Protein 4Z9D (pdb70)

Solvent-accessible surface area: 33529 Å² total; per-residue (Å²): 14,21,6,10,38,33,0,27,50,13,9,65,81,55,16,132,60,1,25,161,69,4,1,70,14,94,12,95,31,23,19,0,14,51,11,58,134,27,72,0,32,51,109,35,68,138,52,0,4,6,7,44,8,5,61,20,74,135,42,0,53,82,55,0,70,117,92,25,73,58,120,71,63,158,54,153,4,17,18,0,49,0,0,0,8,2,9,0,0,36,8,92,37,0,5,76,72,3,60,150,128,58,28,117,17,57,56,142,32,97,110,133,27,184,132,86,29,49,11,3,0,7,9,16,0,7,8,52,1,0,1,27,1,20,44,8,67,62,53,170,154,110,50,84,8,43,70,21,85,56,60,86,5,101,178,20,35,39,15,30,6,11,19,9,29,19,62,2,10,73,25,67,42,120,144,62,18,40,81,1,27,54,14,15,62,114,55,18,162,56,0,26,98,82,3,4,73,16,85,14,91,34,22,12,0,34,72,10,58,143,28,69,0,33,65,108,38,69,147,51,0,4,5,6,45,10,7,60,22,73,134,14,0,55,17,34,0,13,81,100,25,65,53,121,73,69,162,55,149,3,11,21,0,92,0,0,0,10,2,14,0,0,39,7,91,41,0,4,67,73,3,55,144,135,61,24,109,16,49,36,34,20,96,29,56,25,132,106,83,34,34,12,3,0,8,6,17,0,4,2,47,1,0,31,46,1,24,45,7,60,64,35,153,135,25,6,1,8,3,36,21,87,54,58,107,8,105,138,43,39,95,23,56,7,73,20,9,87,26,63,3,9,74,27,66,36,75,189,53,137,59,17,42,73,0,28,49,13,10,67,76,49,18,142,67,0,18,132,81,4,0,77,14,95,13,90,33,22,17,1,24,69,11,59,148,27,74,0,32,52,109,34,70,138,51,0,3,6,7,46,7,4,63,20,75,134,45,0,51,81,56,0,72,116,92,25,75,55,120,83,64,168,50,130,3,25,19,0,86,0,0,0,12,1,8,0,0,37,7,90,41,0,4,63,76,3,58,147,130,58,27,116,20,52,57,143,22,95,114,132,26,180,123,88,31,49,12,3,0,11,7,15,0,14,6,50,2,0,27,45,1,21,39,4,60,58,55,170,159,110,50,84,9,43,69,21,102,54,69,104,6,108,121,45,35,96,14,51,6,70,20,9,87,26,63,4,10,75,26,67,35,71,186,58,137,56,18,42,75,0,27,47,13,10,63,74,62,16,126,75,1,12,146,68,3,0,56,20,86,13,93,34,24,12,1,18,63,12,58,122,28,74,0,32,64,109,36,70,144,51,0,3,6,6,45,7,5,61,21,74,134,46,1,52,82,55,0,72,118,90,25,70,53,120,74,63,165,53,120,2,18,20,0,89,0,0,0,9,1,8,0,0,36,6,88,40,0,4,57,25,4,53,147,82,59,20,116,19,56,57,138,33,93,113,130,25,180,110,85,27,48,12,2,0,8,8,16,0,7,6,54,1,0,28,45,1,21,39,4,58,66,56,169,159,111,52,82,10,44,68,20,100,54,61,104,5,106,128,45,33,96,16,52,7,73,19,10,88,26,37,0,2,14,3,68,7,70,125

Structure (mmCIF, N/CA/C/O backbone):
data_4Z9D
#
_entry.id   4Z9D
#
_cell.length_a   44.520
_cell.length_b   55.660
_cell.length_c   73.060
_cell.angle_alpha   90.06
_cell.angle_beta   104.07
_cell.angle_gamma   96.17
#
_symmetry.space_group_name_H-M   'P 1'
#
loop_
_entity.id
_entity.type
_entity.pdbx_description
1 polymer 'Pertussis toxin-like subunit ArtA'
2 non-polymer 'SODIUM ION'
3 non-polymer NICOTINAMIDE-ADENINE-DINUCLEOTIDE
4 water water
#
loop_
_atom_site.group_PDB
_atom_site.id
_atom_site.type_symbol
_atom_site.label_atom_id
_atom_site.label_alt_id
_atom_site.label_comp_id
_atom_site.label_asym_id
_atom_site.label_entity_id
_atom_site.label_seq_id
_atom_site.pdbx_PDB_ins_code
_atom_site.Cartn_x
_atom_site.Cartn_y
_atom_site.Cartn_z
_atom_site.occupancy
_atom_site.B_iso_or_equiv
_atom_site.auth_seq_id
_atom_site.auth_comp_id
_atom_site.auth_asym_id
_atom_site.auth_atom_id
_atom_site.pdbx_PDB_model_num
ATOM 1 N N . GLY A 1 1 ? 12.582 -8.129 -8.690 1.00 23.81 1 GLY A N 1
ATOM 2 C CA . GLY A 1 1 ? 11.570 -7.254 -8.126 1.00 26.40 1 GLY A CA 1
ATOM 3 C C . GLY A 1 1 ? 10.255 -7.981 -7.956 1.00 23.09 1 GLY A C 1
ATOM 4 O O . GLY A 1 1 ? 10.147 -9.157 -8.315 1.00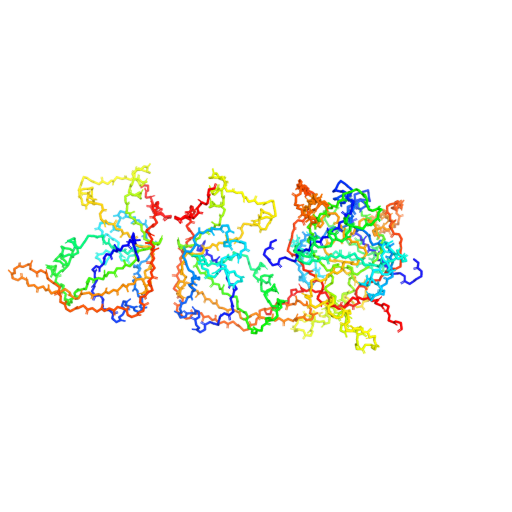 24.17 1 GLY A O 1
ATOM 5 N N . PRO A 1 2 ? 9.244 -7.275 -7.433 1.00 24.99 2 PRO A N 1
ATOM 6 C CA . PRO A 1 2 ? 7.889 -7.781 -7.185 1.00 27.07 2 PRO A CA 1
ATOM 7 C C . PRO A 1 2 ? 7.313 -8.579 -8.345 1.00 25.34 2 PRO A C 1
ATOM 8 O O . PRO A 1 2 ? 7.377 -8.128 -9.494 1.00 22.70 2 PRO A O 1
ATOM 12 N N . GLY A 1 3 ? 6.823 -9.781 -8.057 1.00 22.96 3 GLY A N 1
ATOM 13 C CA . GLY A 1 3 ? 6.144 -10.564 -9.072 1.00 22.70 3 GLY A CA 1
ATOM 14 C C . GLY A 1 3 ? 7.015 -11.570 -9.800 1.00 17.69 3 GLY A C 1
ATOM 15 O O . GLY A 1 3 ? 6.513 -12.565 -10.315 1.00 21.81 3 GLY A O 1
ATOM 16 N N . THR A 1 4 ? 8.318 -11.316 -9.834 1.00 17.03 4 THR A N 1
ATOM 17 C CA . THR A 1 4 ? 9.239 -12.119 -10.639 1.00 17.59 4 THR A CA 1
ATOM 18 C C . THR A 1 4 ? 9.142 -13.619 -10.354 1.00 17.92 4 THR A C 1
ATOM 19 O O . THR A 1 4 ? 9.054 -14.053 -9.194 1.00 14.29 4 THR A O 1
ATOM 23 N N . ASP A 1 5 ? 9.145 -14.405 -11.425 1.00 12.27 5 ASP A N 1
ATOM 24 C CA . ASP A 1 5 ? 9.190 -15.853 -11.320 1.00 13.05 5 ASP A CA 1
ATOM 25 C C . ASP A 1 5 ? 10.611 -16.305 -11.005 1.00 13.67 5 ASP A C 1
ATOM 26 O O . ASP A 1 5 ? 11.549 -15.983 -11.735 1.00 10.33 5 ASP A O 1
ATOM 31 N N . PHE A 1 6 ? 10.775 -17.030 -9.907 1.00 10.99 6 PHE A N 1
ATOM 32 C CA . PHE A 1 6 ? 12.061 -17.664 -9.609 1.00 11.19 6 PHE A CA 1
ATOM 33 C C . PHE A 1 6 ? 11.867 -19.161 -9.536 1.00 8.33 6 PHE A C 1
ATOM 34 O O . PHE A 1 6 ? 10.799 -19.622 -9.139 1.00 10.09 6 PHE A O 1
ATOM 42 N N . VAL A 1 7 ? 12.873 -19.915 -9.965 1.00 6.07 7 VAL A N 1
ATOM 43 C CA . VAL A 1 7 ? 12.830 -21.369 -9.860 1.00 7.50 7 VAL A CA 1
ATOM 44 C C . VAL A 1 7 ? 14.113 -21.925 -9.249 1.00 6.85 7 VAL A C 1
ATOM 45 O O . VAL A 1 7 ? 15.118 -21.213 -9.122 1.00 8.86 7 VAL A O 1
ATOM 49 N N . TYR A 1 8 ? 14.061 -23.189 -8.847 1.00 5.67 8 TYR A N 1
ATOM 50 C CA . TYR A 1 8 ? 15.234 -23.876 -8.323 1.00 9.53 8 TYR A CA 1
ATOM 51 C C . TYR A 1 8 ? 15.695 -25.025 -9.209 1.00 7.96 8 TYR A C 1
ATOM 52 O O . TYR A 1 8 ? 14.881 -25.694 -9.851 1.00 8.59 8 TYR A O 1
ATOM 61 N N . ARG A 1 9 ? 16.993 -25.300 -9.180 1.00 7.09 9 ARG A N 1
ATOM 62 C CA . ARG A 1 9 ? 17.513 -26.512 -9.814 1.00 10.05 9 ARG A CA 1
ATOM 63 C C . ARG A 1 9 ? 18.562 -27.158 -8.926 1.00 7.07 9 ARG A C 1
ATOM 64 O O . ARG A 1 9 ? 19.454 -26.482 -8.431 1.00 7.67 9 ARG A O 1
ATOM 72 N N . VAL A 1 10 ? 18.426 -28.462 -8.706 1.00 9.18 10 VAL A N 1
ATOM 73 C CA . VAL A 1 10 ? 19.450 -29.238 -8.026 1.00 10.41 10 VAL A CA 1
ATOM 74 C C . VAL A 1 10 ? 20.408 -29.816 -9.072 1.00 8.97 10 VAL A C 1
ATOM 75 O O . VAL A 1 10 ? 19.972 -30.446 -10.030 1.00 8.91 10 VAL A O 1
ATOM 79 N N . ASP A 1 11 ? 21.711 -29.592 -8.892 1.00 10.03 11 ASP A N 1
ATOM 80 C CA . ASP A 1 11 ? 22.720 -30.049 -9.857 1.00 11.69 11 ASP A CA 1
ATOM 81 C C . ASP A 1 11 ? 24.032 -30.385 -9.139 1.00 12.89 11 ASP A C 1
ATOM 82 O O . ASP A 1 11 ? 24.348 -29.791 -8.113 1.00 13.53 11 ASP A O 1
ATOM 87 N N . SER A 1 12 ? 24.826 -31.288 -9.702 1.00 12.43 12 SER A N 1
ATOM 88 C CA . SER A 1 12 ? 26.061 -31.689 -9.033 1.00 11.55 12 SER A CA 1
ATOM 89 C C . SER A 1 12 ? 27.236 -30.766 -9.348 1.00 16.33 12 SER A C 1
ATOM 90 O O . SER A 1 12 ? 28.261 -30.801 -8.666 1.00 17.45 12 SER A O 1
ATOM 93 N N . ARG A 1 13 ? 27.104 -29.965 -10.402 1.00 13.07 13 ARG A N 1
ATOM 94 C CA . ARG A 1 13 ? 28.170 -29.056 -10.805 1.00 13.55 13 ARG A CA 1
ATOM 95 C C . ARG A 1 13 ? 28.212 -27.822 -9.915 1.00 12.39 13 ARG A C 1
ATOM 96 O O . ARG A 1 13 ? 27.166 -27.327 -9.491 1.00 14.15 13 ARG A O 1
ATOM 104 N N . PRO A 1 14 ? 29.428 -27.332 -9.612 1.00 13.87 14 PRO A N 1
ATOM 105 C CA . PRO A 1 14 ? 29.657 -26.237 -8.657 1.00 15.57 14 PRO A CA 1
ATOM 106 C C . PRO A 1 14 ? 29.477 -24.841 -9.252 1.00 14.46 14 PRO A C 1
ATOM 107 O O . PRO A 1 14 ? 29.507 -24.689 -10.467 1.00 14.77 14 PRO A O 1
ATOM 111 N N . PRO A 1 15 ? 29.268 -23.828 -8.393 1.00 12.01 15 PRO A N 1
ATOM 112 C CA . PRO A 1 15 ? 28.943 -22.463 -8.823 1.00 13.47 15 PRO A CA 1
ATOM 113 C C . PRO A 1 15 ? 30.003 -21.883 -9.745 1.00 17.89 15 PRO A C 1
ATOM 114 O O . PRO A 1 15 ? 29.682 -21.117 -10.651 1.00 19.07 15 PRO A O 1
ATOM 118 N N . GLU A 1 16 ? 31.260 -22.239 -9.522 1.00 17.15 16 GLU A N 1
ATOM 119 C CA . GLU A 1 16 ? 32.321 -21.677 -10.334 1.00 21.57 16 GLU A CA 1
ATOM 120 C C . GLU A 1 16 ? 32.126 -21.984 -11.812 1.00 22.14 16 GLU A C 1
ATOM 121 O O . GLU A 1 16 ? 32.303 -21.113 -12.667 1.00 18.68 16 GLU A O 1
ATOM 127 N N . GLU A 1 17 ? 31.693 -23.203 -12.101 1.00 19.08 17 GLU A N 1
ATOM 128 C CA . GLU A 1 17 ? 31.354 -23.587 -13.462 1.00 18.54 17 GLU A CA 1
ATOM 129 C C . GLU A 1 17 ? 30.011 -22.995 -13.894 1.00 16.11 17 GLU A C 1
ATOM 130 O O . GLU A 1 17 ? 29.884 -22.391 -14.965 1.00 15.33 17 GLU A O 1
ATOM 136 N N . ILE A 1 18 ? 29.007 -23.200 -13.047 1.00 16.52 18 ILE A N 1
ATOM 137 C CA . ILE A 1 18 ? 27.633 -22.853 -13.370 1.00 13.40 18 ILE A CA 1
ATOM 138 C C . ILE A 1 18 ? 27.383 -21.341 -13.422 1.00 11.87 18 ILE A C 1
ATOM 139 O O . ILE A 1 18 ? 26.670 -20.876 -14.303 1.00 12.34 18 ILE A O 1
ATOM 144 N N . PHE A 1 19 ? 27.980 -20.566 -12.522 1.00 10.38 19 PHE A N 1
ATOM 145 C CA . PHE A 1 19 ? 27.779 -19.114 -12.560 1.00 13.39 19 PHE A CA 1
ATOM 146 C C . PHE A 1 19 ? 28.338 -18.534 -13.852 1.00 15.85 19 PHE A C 1
ATOM 147 O O . PHE A 1 19 ? 27.817 -17.551 -14.397 1.00 16.34 19 PHE A O 1
ATOM 155 N N . ARG A 1 20 ? 29.379 -19.189 -14.356 1.00 15.80 20 ARG A N 1
ATOM 156 C CA . ARG A 1 20 ? 30.091 -18.714 -15.530 1.00 19.39 20 ARG A CA 1
ATOM 157 C C . ARG A 1 20 ? 29.343 -19.172 -16.774 1.00 16.03 20 ARG A C 1
ATOM 158 O O . ARG A 1 20 ? 29.036 -18.372 -17.657 1.00 17.46 20 ARG A O 1
ATOM 166 N N . ASP A 1 21 ? 29.044 -20.467 -16.819 1.00 13.73 21 ASP A N 1
ATOM 167 C CA . ASP A 1 21 ? 28.524 -21.116 -18.025 1.00 11.71 21 ASP A CA 1
ATOM 168 C C . ASP A 1 21 ? 27.011 -21.255 -18.102 1.00 16.00 21 ASP A C 1
ATOM 169 O O . ASP A 1 21 ? 26.460 -21.456 -19.185 1.00 11.87 21 ASP A O 1
ATOM 174 N N . GLY A 1 22 ? 26.336 -21.146 -16.962 1.00 11.28 22 GLY A N 1
ATOM 175 C CA . GLY A 1 22 ? 24.914 -21.428 -16.925 1.00 10.82 22 GLY A CA 1
ATOM 176 C C . GLY A 1 22 ? 24.662 -22.913 -17.101 1.00 11.92 22 GLY A C 1
ATOM 177 O O . GLY A 1 22 ? 25.576 -23.728 -16.938 1.00 11.96 22 GLY A O 1
ATOM 178 N N . PHE A 1 23 ? 23.417 -23.270 -17.399 1.00 9.10 23 PHE A N 1
ATOM 179 C CA . PHE A 1 23 ? 23.053 -24.653 -17.678 1.00 9.23 23 PHE A CA 1
ATOM 180 C C . PHE A 1 23 ? 22.799 -24.856 -19.158 1.00 9.29 23 PHE A C 1
ATOM 181 O O . PHE A 1 23 ? 22.294 -23.954 -19.821 1.00 10.34 23 PHE A O 1
ATOM 189 N N . ARG A 1 24 ? 23.155 -26.027 -19.682 1.00 10.22 24 ARG A N 1
ATOM 190 C CA . ARG A 1 24 ? 22.808 -26.372 -21.058 1.00 11.67 24 ARG A CA 1
ATOM 191 C C . ARG A 1 24 ? 22.183 -27.764 -21.101 1.00 11.98 24 ARG A C 1
ATOM 192 O O . ARG A 1 24 ? 22.603 -28.665 -20.370 1.00 9.49 24 ARG A O 1
ATOM 200 N N . SER A 1 25 ? 21.173 -27.944 -21.950 1.00 9.98 25 SER A N 1
ATOM 201 C CA . SER A 1 25 ? 20.484 -29.230 -22.0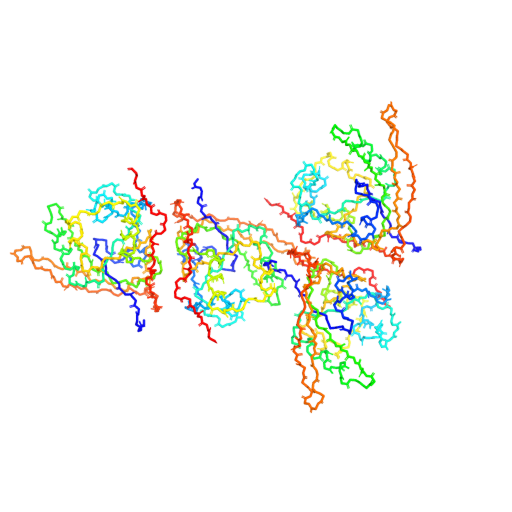30 1.00 11.20 25 SER A CA 1
ATOM 202 C C . SER A 1 25 ? 21.413 -30.283 -22.616 1.00 12.56 25 SER A C 1
ATOM 203 O O . SER A 1 25 ? 22.438 -29.947 -23.207 1.00 13.19 25 SER A O 1
ATOM 206 N N . HIS A 1 26 ? 21.050 -31.550 -22.451 1.00 11.33 26 HIS A N 1
ATOM 207 C CA . HIS A 1 26 ? 21.819 -32.648 -23.045 1.00 13.55 26 HIS A CA 1
ATOM 208 C C . HIS A 1 26 ? 21.793 -32.599 -24.572 1.00 16.07 26 HIS A C 1
ATOM 209 O O . HIS A 1 26 ? 22.804 -32.838 -25.240 1.00 12.41 26 HIS A O 1
ATOM 216 N N . GLY A 1 27 ? 20.629 -32.294 -25.129 1.00 12.31 27 GLY A N 1
ATOM 217 C CA . GLY A 1 27 ? 20.488 -32.300 -26.571 1.00 11.76 27 GLY A CA 1
ATOM 218 C C . GLY A 1 27 ? 19.335 -31.474 -27.075 1.00 12.46 27 GLY A C 1
ATOM 219 O O . GLY A 1 27 ? 19.078 -30.385 -26.562 1.00 12.00 27 GLY A O 1
ATOM 220 N N . PHE A 1 28 ? 18.628 -32.002 -28.075 1.00 11.19 28 PHE A N 1
ATOM 221 C CA . PHE A 1 28 ? 17.565 -31.237 -28.731 1.00 11.48 28 PHE A CA 1
ATOM 222 C C . PHE A 1 28 ? 16.265 -32.021 -28.838 1.00 8.73 28 PHE A C 1
ATOM 223 O O . PHE A 1 28 ? 15.364 -31.630 -29.570 1.00 11.73 28 PHE A O 1
ATOM 231 N N . ASN A 1 29 ? 16.169 -33.123 -28.099 1.00 9.35 29 ASN A N 1
ATOM 232 C CA . ASN A 1 29 ? 14.982 -33.985 -28.095 1.00 9.81 29 ASN A CA 1
ATOM 233 C C . ASN A 1 29 ? 13.816 -33.366 -27.336 1.00 12.97 29 ASN A C 1
ATOM 234 O O . ASN A 1 29 ? 13.821 -33.342 -26.101 1.00 11.18 29 ASN A O 1
ATOM 239 N N . ARG A 1 30 ? 12.801 -32.905 -28.064 1.00 10.41 30 ARG A N 1
ATOM 240 C CA . ARG A 1 30 ? 11.643 -32.262 -27.425 1.00 10.30 30 ARG A CA 1
ATOM 241 C C . ARG A 1 30 ? 10.461 -33.200 -27.150 1.00 10.77 30 ARG A C 1
ATOM 242 O O . ARG A 1 30 ? 9.307 -32.774 -27.174 1.00 11.97 30 ARG A O 1
ATOM 250 N N . ASN A 1 31 ? 10.741 -34.474 -26.873 1.00 10.85 31 ASN A N 1
ATOM 251 C CA . ASN A 1 31 ? 9.709 -35.382 -26.372 1.00 11.18 31 ASN A CA 1
ATOM 252 C C . ASN A 1 31 ? 9.532 -35.126 -24.887 1.00 12.19 31 ASN A C 1
ATOM 253 O O . ASN A 1 31 ? 10.339 -35.599 -24.076 1.00 9.51 31 ASN A O 1
ATOM 258 N N . LEU A 1 32 ? 8.495 -34.367 -24.537 1.00 8.31 32 LEU A N 1
ATOM 259 C CA . LEU A 1 32 ? 8.308 -33.932 -23.153 1.00 8.29 32 LEU A CA 1
ATOM 260 C C . LEU A 1 32 ? 8.038 -35.101 -22.205 1.00 13.72 32 LEU A C 1
ATOM 261 O O . LEU A 1 32 ? 8.548 -35.124 -21.093 1.00 11.23 32 LEU A O 1
ATOM 266 N N . GLN A 1 33 ? 7.244 -36.078 -22.634 1.00 12.17 33 GLN A N 1
ATOM 267 C CA . GLN A 1 33 ? 6.947 -37.205 -21.751 1.00 18.61 33 GLN A CA 1
ATOM 268 C C . GLN A 1 33 ? 8.209 -37.993 -21.404 1.00 14.55 33 GLN A C 1
ATOM 269 O O . GLN A 1 33 ? 8.379 -38.442 -20.277 1.00 13.61 33 GLN A O 1
ATOM 275 N N . GLN A 1 34 ? 9.068 -38.177 -22.402 1.00 12.58 34 GLN A N 1
ATOM 276 C CA . GLN A 1 34 ? 10.380 -38.787 -22.230 1.00 13.19 34 GLN A CA 1
ATOM 277 C C . GLN A 1 34 ? 11.200 -38.041 -21.184 1.00 16.07 34 GLN A C 1
ATOM 278 O O . GLN A 1 34 ? 11.798 -38.635 -20.288 1.00 12.90 34 GLN A O 1
ATOM 284 N N . HIS A 1 35 ? 11.241 -36.722 -21.308 1.00 12.90 35 HIS A N 1
ATOM 285 C CA . HIS A 1 35 ? 11.978 -35.920 -20.346 1.00 10.17 35 HIS A CA 1
ATOM 286 C C . HIS A 1 35 ? 11.420 -36.072 -18.925 1.00 12.64 35 HIS A C 1
ATOM 287 O O . HIS A 1 35 ? 12.167 -36.294 -17.968 1.00 14.37 35 HIS A O 1
ATOM 294 N N . LEU A 1 36 ? 10.102 -35.951 -18.796 1.00 11.64 36 LEU A N 1
ATOM 295 C CA . LEU A 1 36 ? 9.463 -35.962 -17.492 1.00 13.05 36 LEU A CA 1
ATOM 296 C C . LEU A 1 36 ? 9.649 -37.308 -16.780 1.00 19.50 36 LEU A C 1
ATOM 297 O O . LEU A 1 36 ? 9.691 -37.363 -15.544 1.00 15.72 36 LEU A O 1
ATOM 302 N N . ARG A 1 37 ? 9.771 -38.386 -17.555 1.00 18.11 37 ARG A N 1
ATOM 303 C CA . ARG A 1 37 ? 10.047 -39.709 -16.981 1.00 18.13 37 ARG A CA 1
ATOM 304 C C . ARG A 1 37 ? 11.497 -39.864 -16.550 1.00 19.53 37 ARG A C 1
ATOM 305 O O . ARG A 1 37 ? 11.810 -40.704 -15.706 1.00 22.53 37 ARG A O 1
ATOM 313 N N . GLY A 1 38 ? 12.384 -39.087 -17.161 1.00 14.61 38 GLY A N 1
ATOM 314 C CA . GLY A 1 38 ? 13.807 -39.215 -16.909 1.00 14.63 38 GLY A CA 1
ATOM 315 C C . GLY A 1 38 ? 14.516 -40.005 -17.989 1.00 15.71 38 GLY A C 1
ATOM 316 O O . GLY A 1 38 ? 15.744 -40.156 -17.960 1.00 18.86 38 GLY A O 1
ATOM 317 N N . ASP A 1 39 ? 13.748 -40.483 -18.965 1.00 14.25 39 ASP A N 1
ATOM 318 C CA . ASP A 1 39 ? 14.283 -41.348 -20.016 1.00 14.86 39 ASP A CA 1
ATOM 319 C C . ASP A 1 39 ? 15.269 -40.671 -20.969 1.00 19.67 39 ASP A C 1
ATOM 320 O O . ASP A 1 39 ? 16.071 -41.346 -21.614 1.00 20.02 39 ASP A O 1
ATOM 325 N N . SER A 1 40 ? 15.222 -39.347 -21.065 1.00 14.59 40 SER A N 1
ATOM 326 C CA . SER A 1 40 ? 16.096 -38.655 -21.997 1.00 15.18 40 SER A CA 1
ATOM 327 C C . SER A 1 40 ? 17.147 -37.848 -21.247 1.00 16.79 40 SER A C 1
ATOM 328 O O . SER A 1 40 ? 17.904 -37.083 -21.848 1.00 14.94 40 SER A O 1
ATOM 331 N N . CYS A 1 41 ? 17.203 -38.040 -19.932 1.00 15.34 41 CYS A N 1
ATOM 332 C CA . CYS A 1 41 ? 18.142 -37.303 -19.097 1.00 13.38 41 CYS A CA 1
ATOM 333 C C . CYS A 1 41 ? 19.361 -38.165 -18.801 1.00 23.33 41 CYS A C 1
ATOM 334 O O . CYS A 1 41 ? 19.606 -39.157 -19.497 1.00 19.06 41 CYS A O 1
ATOM 337 N N . ALA A 1 42 ? 20.111 -37.799 -17.766 1.00 15.40 42 ALA A N 1
ATOM 338 C CA . ALA A 1 42 ? 21.419 -38.406 -17.519 1.00 25.38 42 ALA A CA 1
ATOM 339 C C . ALA A 1 42 ? 21.371 -39.931 -17.390 1.00 26.44 42 ALA A C 1
ATOM 340 O O . ALA A 1 42 ? 22.292 -40.621 -17.818 1.00 25.77 42 ALA A O 1
ATOM 342 N N . ALA A 1 43 ? 20.289 -40.462 -16.838 1.00 23.90 43 ALA A N 1
ATOM 343 C CA . ALA A 1 43 ? 20.199 -41.907 -16.660 1.00 29.81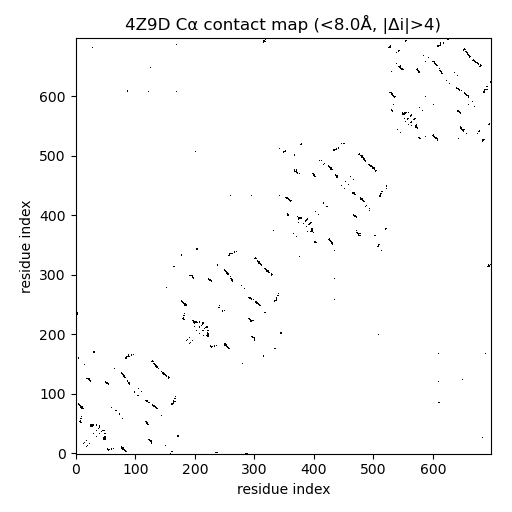 43 ALA A CA 1
ATOM 344 C C . ALA A 1 43 ? 19.635 -42.609 -17.890 1.00 30.79 43 ALA A C 1
ATOM 345 O O . ALA A 1 43 ? 19.456 -43.827 -17.883 1.00 30.60 43 ALA A O 1
ATOM 347 N N . GLY A 1 44 ? 19.354 -41.847 -18.942 1.00 21.83 44 GLY A N 1
ATOM 348 C CA . GLY A 1 44 ? 18.713 -42.399 -20.125 1.00 19.24 44 GLY A CA 1
ATOM 349 C C . GLY A 1 44 ? 19.446 -42.108 -21.421 1.00 23.18 44 GLY A C 1
ATOM 350 O O . GLY A 1 44 ? 20.655 -42.310 -21.505 1.00 23.21 44 GLY A O 1
ATOM 351 N N . SER A 1 45 ? 18.721 -41.621 -22.428 1.00 19.49 45 SER A N 1
ATOM 352 C CA . SER A 1 45 ? 19.316 -41.352 -23.742 1.00 18.35 45 SER A CA 1
ATOM 353 C C . SER A 1 45 ? 20.178 -40.092 -23.768 1.00 17.19 45 SER A C 1
ATOM 354 O O . SER A 1 45 ? 20.879 -39.843 -24.742 1.00 17.77 45 SER A O 1
ATOM 357 N N . ARG A 1 46 ? 20.115 -39.297 -22.700 1.00 19.59 46 ARG A N 1
ATOM 358 C CA . ARG A 1 46 ? 20.976 -38.123 -22.546 1.00 15.86 46 ARG A CA 1
ATOM 359 C C . ARG A 1 46 ? 20.929 -37.197 -23.760 1.00 14.52 46 ARG A C 1
ATOM 360 O O . ARG A 1 46 ? 21.969 -36.790 -24.297 1.00 11.81 46 ARG A O 1
ATOM 368 N N . ASP A 1 47 ? 19.723 -36.879 -24.206 1.00 13.34 47 ASP A N 1
ATOM 369 C CA . ASP A 1 47 ? 19.566 -35.938 -25.311 1.00 12.14 47 ASP A CA 1
ATOM 370 C C . ASP A 1 47 ? 18.396 -34.983 -25.121 1.00 11.12 47 ASP A C 1
ATOM 371 O O . ASP A 1 47 ? 17.990 -34.312 -26.061 1.00 10.44 47 ASP A O 1
ATOM 376 N N . SER A 1 48 ? 17.854 -34.927 -23.907 1.00 11.13 48 SER A N 1
ATOM 377 C CA . SER A 1 48 ? 16.726 -34.039 -23.606 1.00 9.47 48 SER A CA 1
ATOM 378 C C . SER A 1 48 ? 16.966 -32.595 -24.045 1.00 10.04 48 SER A C 1
ATOM 379 O O . SER A 1 48 ? 18.065 -32.054 -23.875 1.00 9.62 48 SER A O 1
ATOM 382 N N . ALA A 1 49 ? 15.930 -31.977 -24.607 1.00 8.70 49 ALA A N 1
ATOM 383 C CA . ALA A 1 49 ? 15.996 -30.576 -24.999 1.00 8.00 49 ALA A CA 1
ATOM 384 C C . ALA A 1 49 ? 15.849 -29.665 -23.797 1.00 9.08 49 ALA A C 1
ATOM 385 O O . ALA A 1 49 ? 16.087 -28.464 -23.882 1.00 7.57 49 ALA A O 1
ATOM 387 N N . PHE A 1 50 ? 15.421 -30.238 -22.690 1.00 7.93 50 PHE A N 1
ATOM 388 C CA . PHE A 1 50 ? 14.933 -29.440 -21.579 1.00 8.82 50 PHE A CA 1
ATOM 389 C C . PHE A 1 50 ? 15.860 -29.483 -20.363 1.00 11.01 50 PHE A C 1
ATOM 390 O O . PHE A 1 50 ? 16.537 -30.487 -20.111 1.00 9.55 50 PHE A O 1
ATOM 398 N N . ILE A 1 51 ? 15.848 -28.399 -19.594 1.00 5.56 51 ILE A N 1
ATOM 399 C CA . ILE A 1 51 ? 16.573 -28.322 -18.320 1.00 7.68 51 ILE A CA 1
ATOM 400 C C . ILE A 1 51 ? 15.536 -28.222 -17.209 1.00 7.94 51 ILE A C 1
ATOM 401 O O . ILE A 1 51 ? 14.768 -27.270 -17.163 1.00 6.56 51 ILE A O 1
ATOM 406 N N . ALA A 1 52 ? 15.494 -29.218 -16.329 1.00 8.00 52 ALA A N 1
ATOM 407 C CA . ALA A 1 52 ? 14.442 -29.301 -15.320 1.00 9.53 52 ALA A CA 1
ATOM 408 C C . ALA A 1 52 ? 14.659 -28.319 -14.180 1.00 7.81 52 ALA A C 1
ATOM 409 O O . ALA A 1 52 ? 15.777 -28.156 -13.691 1.00 6.52 52 ALA A O 1
ATOM 411 N N . THR A 1 53 ? 13.578 -27.680 -13.744 1.00 9.40 53 THR A N 1
ATOM 412 C CA . THR A 1 53 ? 13.593 -26.819 -12.554 1.00 7.72 53 THR A CA 1
ATOM 413 C C . THR A 1 53 ? 12.292 -27.023 -11.785 1.00 8.55 53 THR A C 1
ATOM 414 O O . THR A 1 53 ? 11.382 -27.692 -12.276 1.00 9.20 53 THR A O 1
ATOM 418 N N . THR A 1 54 ? 12.199 -26.465 -10.577 1.00 9.27 54 THR A N 1
ATOM 419 C CA . THR A 1 54 ? 10.951 -26.539 -9.826 1.00 6.44 54 THR A CA 1
ATOM 420 C C . THR A 1 54 ? 10.744 -25.236 -9.074 1.00 9.32 54 THR A C 1
ATOM 421 O O . THR A 1 54 ? 11.713 -24.585 -8.673 1.00 9.10 54 THR A O 1
ATOM 425 N N . THR A 1 55 ? 9.488 -24.852 -8.880 1.00 8.66 55 THR A N 1
ATOM 426 C CA . THR A 1 55 ? 9.192 -23.649 -8.104 1.00 11.27 55 THR A CA 1
ATOM 427 C C . THR A 1 55 ? 9.284 -23.911 -6.606 1.00 11.42 55 THR A C 1
ATOM 428 O O . THR A 1 55 ? 9.306 -22.972 -5.804 1.00 10.28 55 THR A O 1
ATOM 432 N N . SER A 1 56 ? 9.314 -25.188 -6.236 1.00 8.35 56 SER A N 1
ATOM 433 C CA . SER A 1 56 ? 9.172 -25.604 -4.841 1.00 9.31 56 SER A CA 1
ATOM 434 C C . SER A 1 56 ? 10.484 -25.929 -4.116 1.00 9.77 56 SER A C 1
ATOM 435 O O . SER A 1 56 ? 11.172 -26.896 -4.447 1.00 8.36 56 SER A O 1
ATOM 438 N N . LEU A 1 57 ? 10.811 -25.115 -3.116 1.00 11.17 57 LEU A N 1
ATOM 439 C CA . LEU A 1 57 ? 11.970 -25.333 -2.267 1.00 9.09 57 LEU A CA 1
ATOM 440 C C . LEU A 1 57 ? 11.868 -26.684 -1.567 1.00 7.96 57 LEU A C 1
ATOM 441 O O . LEU A 1 57 ? 12.843 -27.438 -1.472 1.00 8.73 57 LEU A O 1
ATOM 446 N N . ILE A 1 58 ? 10.657 -27.002 -1.134 1.00 8.91 58 ILE A N 1
ATOM 447 C CA . ILE A 1 58 ? 10.405 -28.257 -0.441 1.00 9.21 58 ILE A CA 1
ATOM 448 C C . ILE A 1 58 ? 10.751 -29.423 -1.346 1.00 12.86 58 ILE A C 1
ATOM 449 O O . ILE A 1 58 ? 11.394 -30.386 -0.911 1.00 12.96 58 ILE A O 1
ATOM 454 N N . GLU A 1 59 ? 10.335 -29.332 -2.610 1.00 12.27 59 GLU A N 1
ATOM 455 C CA . GLU A 1 59 ? 10.660 -30.356 -3.598 1.00 9.74 59 GLU A CA 1
ATOM 456 C C . GLU A 1 59 ? 12.155 -30.527 -3.825 1.00 11.40 59 GLU A C 1
ATOM 457 O O . GLU A 1 59 ? 12.603 -31.641 -4.086 1.00 8.00 59 GLU A O 1
ATOM 463 N N . THR A 1 60 ? 12.933 -29.445 -3.763 1.00 7.84 60 THR A N 1
ATOM 464 C CA . THR A 1 60 ? 14.378 -29.574 -4.006 1.00 8.53 60 THR A CA 1
ATOM 465 C C . THR A 1 60 ? 15.070 -30.498 -2.998 1.00 10.13 60 THR A C 1
ATOM 466 O O . THR A 1 60 ? 15.971 -31.255 -3.373 1.00 9.13 60 THR A O 1
ATOM 470 N N . TYR A 1 61 ? 14.695 -30.406 -1.723 1.00 8.76 61 TYR A N 1
ATOM 471 C CA . TYR A 1 61 ? 15.284 -31.305 -0.725 1.00 11.76 61 TYR A CA 1
ATOM 472 C C . TYR A 1 61 ? 15.009 -32.778 -1.026 1.00 8.12 61 TYR A C 1
ATOM 473 O O . TYR A 1 61 ? 15.862 -33.651 -0.795 1.00 10.95 61 TYR A O 1
ATOM 482 N N . ASN A 1 62 ? 13.814 -33.055 -1.525 1.00 8.22 62 ASN A N 1
ATOM 483 C CA . ASN A 1 62 ? 13.419 -34.422 -1.835 1.00 10.35 62 ASN A CA 1
ATOM 484 C C . ASN A 1 62 ? 14.115 -34.958 -3.071 1.00 10.82 62 ASN A C 1
ATOM 485 O O . ASN A 1 62 ? 14.495 -36.123 -3.123 1.00 11.56 62 ASN A O 1
ATOM 490 N N . ILE A 1 63 ? 14.255 -34.108 -4.084 1.00 7.68 63 ILE A N 1
ATOM 491 C CA . ILE A 1 63 ? 15.056 -34.450 -5.259 1.00 9.88 63 ILE A CA 1
ATOM 492 C C . ILE A 1 63 ? 16.512 -34.744 -4.864 1.00 11.56 63 ILE A C 1
ATOM 493 O O . ILE A 1 63 ? 17.108 -35.728 -5.313 1.00 11.55 63 ILE A O 1
ATOM 498 N N . ALA A 1 64 ? 17.082 -33.891 -4.018 1.00 8.57 64 ALA A N 1
ATOM 499 C CA . ALA A 1 64 ? 18.451 -34.098 -3.565 1.00 8.30 64 ALA A CA 1
ATOM 500 C C . ALA A 1 64 ? 18.583 -35.415 -2.783 1.00 11.58 64 ALA A C 1
ATOM 501 O O . ALA A 1 64 ? 19.574 -36.135 -2.936 1.00 8.85 64 ALA A O 1
ATOM 503 N N . ARG A 1 65 ? 17.600 -35.712 -1.937 1.00 9.81 65 ARG A N 1
ATOM 504 C CA . ARG A 1 65 ? 17.619 -36.963 -1.173 1.00 8.77 65 ARG A CA 1
ATOM 505 C C . ARG A 1 65 ? 17.654 -38.179 -2.093 1.00 14.85 65 ARG A C 1
ATOM 506 O O . ARG A 1 65 ? 18.396 -39.139 -1.858 1.00 15.52 65 ARG A O 1
ATOM 514 N N . GLN A 1 66 ? 16.843 -38.115 -3.146 1.00 12.03 66 GLN A N 1
ATOM 515 C CA . GLN A 1 66 ? 16.760 -39.183 -4.131 1.00 15.72 66 GLN A CA 1
ATOM 516 C C . GLN A 1 66 ? 18.133 -39.446 -4.749 1.00 16.66 66 GLN A C 1
ATOM 517 O O . GLN A 1 66 ? 18.569 -40.595 -4.855 1.00 17.11 66 GLN A O 1
ATOM 523 N N . TYR A 1 67 ? 18.827 -38.374 -5.117 1.00 12.94 67 TYR A N 1
ATOM 524 C CA . TYR A 1 67 ? 20.141 -38.496 -5.727 1.00 15.75 67 TYR A CA 1
ATOM 525 C C . TYR A 1 67 ? 21.198 -38.947 -4.723 1.00 16.73 67 TYR A C 1
ATOM 526 O O . TYR A 1 67 ? 21.987 -39.840 -5.014 1.00 16.68 67 TYR A O 1
ATOM 535 N N . TYR A 1 68 ? 21.196 -38.335 -3.541 1.00 11.05 68 TYR A N 1
ATOM 536 C CA . TYR A 1 68 ? 22.153 -38.663 -2.477 1.00 15.64 68 TYR A CA 1
ATOM 537 C C . TYR A 1 68 ? 22.105 -40.123 -2.048 1.00 15.71 68 TYR A C 1
ATOM 538 O O . TYR A 1 68 ? 23.122 -40.721 -1.710 1.00 17.36 68 TYR A O 1
ATOM 547 N N . SER A 1 69 ? 20.916 -40.699 -2.059 1.00 13.72 69 SER A N 1
ATOM 548 C CA . SER A 1 69 ? 20.747 -42.036 -1.524 1.00 18.19 69 SER A CA 1
ATOM 549 C C . SER A 1 69 ? 20.853 -43.106 -2.607 1.00 20.65 69 SER A C 1
ATOM 550 O O . SER A 1 69 ? 20.660 -44.281 -2.336 1.00 22.03 69 SER A O 1
ATOM 553 N N . SER A 1 70 ? 21.126 -42.695 -3.842 1.00 19.52 70 SER A N 1
ATOM 554 C CA . SER A 1 70 ? 21.241 -43.661 -4.927 1.00 28.25 70 SER A CA 1
ATOM 555 C C . SER A 1 70 ? 22.645 -44.274 -4.932 1.00 32.52 70 SER A C 1
ATOM 556 O O . SER A 1 70 ? 23.627 -43.602 -4.613 1.00 27.77 70 SER A O 1
ATOM 559 N N . SER A 1 71 ? 22.727 -45.556 -5.279 1.00 38.40 71 SER A N 1
ATOM 560 C CA . SER A 1 71 ? 23.981 -46.305 -5.187 1.00 38.37 71 SER A CA 1
ATOM 561 C C . SER A 1 71 ? 24.974 -45.806 -6.214 1.00 33.15 71 SER A C 1
ATOM 562 O O . SER A 1 71 ? 24.609 -45.510 -7.351 1.00 32.19 71 SER A O 1
ATOM 565 N N . GLY A 1 72 ? 26.231 -45.699 -5.803 1.00 37.64 72 GLY A N 1
ATOM 566 C CA . GLY A 1 72 ? 27.265 -45.214 -6.689 1.00 35.97 72 GLY A CA 1
ATOM 567 C C . GLY A 1 72 ? 27.274 -43.700 -6.798 1.00 35.88 72 GLY A C 1
ATOM 568 O O . GLY A 1 72 ? 28.112 -43.143 -7.506 1.00 36.76 72 GLY A O 1
ATOM 569 N N . PHE A 1 73 ? 26.335 -43.023 -6.136 1.00 34.92 73 PHE A N 1
ATOM 570 C CA . PHE A 1 73 ? 26.411 -41.569 -6.077 1.00 30.50 73 PHE A CA 1
ATOM 571 C C . PHE A 1 73 ? 27.484 -41.124 -5.098 1.00 32.65 73 PHE A C 1
ATOM 572 O O . PHE A 1 73 ? 27.490 -41.513 -3.933 1.00 33.96 73 PHE A O 1
ATOM 580 N N . HIS A 1 74 ? 28.357 -40.257 -5.579 1.00 29.97 74 HIS A N 1
ATOM 581 C CA . HIS A 1 74 ? 29.390 -39.641 -4.769 1.00 28.78 74 HIS A CA 1
ATOM 582 C C . HIS A 1 74 ? 29.471 -38.175 -5.161 1.00 32.52 74 HIS A C 1
ATOM 583 O O . HIS A 1 74 ? 29.043 -37.801 -6.253 1.00 29.87 74 HIS A O 1
ATOM 590 N N . GLY A 1 75 ? 29.987 -37.336 -4.278 1.00 24.51 75 GLY A N 1
ATOM 591 C CA . GLY A 1 75 ? 30.164 -35.942 -4.631 1.00 27.03 75 GLY A CA 1
ATOM 592 C C . GLY A 1 75 ? 29.099 -35.076 -4.003 1.00 22.54 75 GLY A C 1
ATOM 593 O O . GLY A 1 75 ? 28.417 -35.506 -3.081 1.00 21.55 75 GLY A O 1
ATOM 594 N N . ARG A 1 76 ? 28.936 -33.863 -4.513 1.00 18.95 76 ARG A N 1
ATOM 595 C CA . ARG A 1 76 ? 28.070 -32.908 -3.842 1.00 24.94 76 ARG A CA 1
ATOM 596 C C . ARG A 1 76 ? 26.932 -32.461 -4.730 1.00 16.44 76 ARG A C 1
ATOM 597 O O . ARG A 1 76 ? 26.984 -32.626 -5.941 1.00 19.52 76 ARG A O 1
ATOM 605 N N . LEU A 1 77 ? 25.909 -31.893 -4.104 1.00 13.14 77 LEU A N 1
ATOM 606 C CA . LEU A 1 77 ? 24.774 -31.340 -4.809 1.00 12.28 77 LEU A CA 1
ATOM 607 C C . LEU A 1 77 ? 24.605 -29.906 -4.356 1.00 11.84 77 LEU A C 1
ATOM 608 O O . LEU A 1 77 ? 24.896 -29.566 -3.209 1.00 14.53 77 LEU A O 1
ATOM 613 N N . TYR A 1 78 ? 24.146 -29.067 -5.272 1.00 12.11 78 TYR A N 1
ATOM 614 C CA . TYR A 1 78 ? 23.889 -27.666 -4.993 1.00 11.28 78 TYR A CA 1
ATOM 615 C C . TYR A 1 78 ? 22.451 -27.358 -5.377 1.00 9.94 78 TYR A C 1
ATOM 616 O O . TYR A 1 78 ? 21.922 -27.936 -6.327 1.00 10.66 78 TYR A O 1
ATOM 625 N N . ARG A 1 79 ? 21.813 -26.463 -4.634 1.00 7.66 79 ARG A N 1
ATOM 626 C CA . ARG A 1 79 ? 20.531 -25.917 -5.050 1.00 6.85 79 ARG A CA 1
ATOM 627 C C . ARG A 1 79 ? 20.776 -24.534 -5.628 1.00 9.95 79 ARG A C 1
ATOM 628 O O . ARG A 1 79 ? 21.266 -23.655 -4.925 1.00 8.44 79 ARG A O 1
ATOM 636 N N . TYR A 1 80 ? 20.461 -24.350 -6.903 1.00 7.82 80 TYR A N 1
ATOM 637 C CA . TYR A 1 80 ? 20.589 -23.047 -7.542 1.00 9.25 80 TYR A CA 1
ATOM 638 C C . TYR A 1 80 ? 19.252 -22.327 -7.572 1.00 9.57 80 TYR A C 1
ATOM 639 O O . TYR A 1 80 ? 18.220 -22.939 -7.858 1.00 7.00 80 TYR A O 1
ATOM 648 N N . ARG A 1 81 ? 19.262 -21.034 -7.266 1.00 9.41 81 ARG A N 1
ATOM 649 C CA . ARG A 1 81 ? 18.063 -20.224 -7.436 1.00 5.50 81 ARG A CA 1
ATOM 650 C C . ARG A 1 81 ? 18.196 -19.445 -8.722 1.00 8.28 81 ARG A C 1
ATOM 651 O O . ARG A 1 81 ? 19.228 -18.833 -8.972 1.00 8.22 81 ARG A O 1
ATOM 659 N N . ILE A 1 82 ? 17.148 -19.464 -9.539 1.00 4.40 82 ILE A N 1
ATOM 660 C CA . ILE A 1 82 ? 17.250 -18.954 -10.902 1.00 5.62 82 ILE A CA 1
ATOM 661 C C . ILE A 1 82 ? 16.101 -18.029 -11.259 1.00 6.01 82 ILE A C 1
ATOM 662 O O . ILE A 1 82 ? 14.949 -18.348 -11.002 1.00 5.97 82 ILE A O 1
ATOM 667 N N . ARG A 1 83 ? 16.403 -16.878 -11.864 1.00 7.07 83 ARG A N 1
ATOM 668 C CA . ARG A 1 83 ? 15.339 -16.040 -12.398 1.00 5.88 83 ARG A CA 1
ATOM 669 C C . ARG A 1 83 ? 14.809 -16.642 -13.693 1.00 7.02 83 ARG A C 1
ATOM 670 O O . ARG A 1 83 ? 15.567 -16.923 -14.624 1.00 7.72 83 ARG A O 1
ATOM 678 N N . ALA A 1 84 ? 13.504 -16.886 -13.732 1.00 8.23 84 ALA A N 1
ATOM 679 C CA . ALA A 1 84 ? 12.875 -17.463 -14.915 1.00 7.76 84 ALA A CA 1
ATOM 680 C C . ALA A 1 84 ? 12.513 -16.359 -15.893 1.00 9.58 84 ALA A C 1
ATOM 681 O O . ALA A 1 84 ? 12.231 -15.228 -15.490 1.00 13.86 84 ALA A O 1
ATOM 683 N N . ASN A 1 85 ? 12.555 -16.680 -17.176 1.00 8.55 85 ASN A N 1
ATOM 684 C CA . ASN A 1 85 ? 12.076 -15.758 -18.208 1.00 10.97 85 ASN A CA 1
ATOM 685 C C . ASN A 1 85 ? 11.396 -16.560 -19.317 1.00 8.65 85 ASN A C 1
ATOM 686 O O . ASN A 1 85 ? 10.922 -17.663 -19.057 1.00 6.87 85 ASN A O 1
ATOM 691 N N . ASN A 1 86 ? 11.302 -16.009 -20.528 1.00 8.32 86 ASN A N 1
ATOM 692 C CA . ASN A 1 86 ? 10.492 -16.648 -21.571 1.00 6.22 86 ASN A CA 1
ATOM 693 C C . ASN A 1 86 ? 11.107 -17.947 -22.119 1.00 8.81 86 ASN A C 1
ATOM 694 O O . ASN A 1 86 ? 10.517 -18.618 -22.959 1.00 9.19 86 ASN A O 1
ATOM 699 N N . ILE A 1 87 ? 12.297 -18.275 -21.636 1.00 10.09 87 ILE A N 1
ATOM 700 C CA . ILE A 1 87 ? 12.979 -19.529 -21.936 1.00 12.40 87 ILE A CA 1
ATOM 701 C C . ILE A 1 87 ? 12.353 -20.686 -21.142 1.00 11.39 87 ILE A C 1
ATOM 702 O O . ILE A 1 87 ? 12.483 -21.858 -21.507 1.00 8.53 87 ILE A O 1
ATOM 707 N N . PHE A 1 88 ? 11.625 -20.324 -20.089 1.00 6.31 88 PHE A N 1
ATOM 708 C CA . PHE A 1 88 ? 11.050 -21.266 -19.131 1.00 9.37 88 PHE A CA 1
ATOM 709 C C . PHE A 1 88 ? 9.571 -21.466 -19.406 1.00 8.58 88 PHE A C 1
ATOM 710 O O . PHE A 1 88 ? 8.849 -20.508 -19.679 1.00 9.93 88 PHE A O 1
ATOM 718 N N . TYR A 1 89 ? 9.123 -22.710 -19.326 1.00 6.45 89 TYR A N 1
ATOM 719 C CA . TYR A 1 89 ? 7.714 -23.070 -19.552 1.00 7.35 89 TYR A CA 1
ATOM 720 C C . TYR A 1 89 ? 7.191 -23.936 -18.420 1.00 8.62 89 TYR A C 1
ATOM 721 O O . TYR A 1 89 ? 7.803 -24.946 -18.104 1.00 8.27 89 TYR A O 1
ATOM 730 N N . PRO A 1 90 ? 6.077 -23.543 -17.793 1.00 7.11 90 PRO A N 1
ATOM 731 C CA . PRO A 1 90 ? 5.376 -24.504 -16.936 1.00 7.81 90 PRO A CA 1
ATOM 732 C C . PRO A 1 90 ? 4.889 -25.665 -17.802 1.00 10.92 90 PRO A C 1
ATOM 733 O O . PRO A 1 90 ? 4.521 -25.431 -18.955 1.00 9.97 90 PRO A O 1
ATOM 737 N N . ILE A 1 91 ? 4.866 -26.890 -17.286 1.00 9.05 91 ILE A N 1
ATOM 738 C CA . ILE A 1 91 ? 4.597 -28.016 -18.178 1.00 10.44 91 ILE A CA 1
ATOM 739 C C . ILE A 1 91 ? 3.113 -28.221 -18.507 1.00 8.94 91 ILE A C 1
ATOM 740 O O . ILE A 1 91 ? 2.781 -28.839 -19.510 1.00 8.32 91 ILE A O 1
ATOM 745 N N . GLN A 1 92 ? 2.219 -27.678 -17.693 1.00 10.82 92 GLN A N 1
ATOM 746 C CA . GLN A 1 92 ? 0.801 -28.008 -17.817 1.00 13.14 92 GLN A CA 1
ATOM 747 C C . GLN A 1 92 ? 0.152 -27.681 -19.185 1.00 10.28 92 GLN A C 1
ATOM 748 O O . GLN A 1 92 ? -0.585 -28.510 -19.715 1.00 10.68 92 GLN A O 1
ATOM 754 N N . PRO A 1 93 ? 0.399 -26.481 -19.759 1.00 10.12 93 PRO A N 1
ATOM 755 C CA . PRO A 1 93 ? -0.203 -26.217 -21.072 1.00 9.67 93 PRO A CA 1
ATOM 756 C C . PRO A 1 93 ? 0.258 -27.206 -22.134 1.00 9.00 93 PRO A C 1
ATOM 757 O O . PRO A 1 93 ? -0.501 -27.552 -23.054 1.00 9.36 93 PRO A O 1
ATOM 761 N N . SER A 1 94 ? 1.502 -27.652 -22.018 1.00 7.03 94 SER A N 1
ATOM 762 C CA . SER A 1 94 ? 2.024 -28.603 -22.996 1.00 8.32 94 SER A CA 1
ATOM 763 C C . SER A 1 94 ? 1.439 -29.986 -22.760 1.00 9.77 94 SER A C 1
ATOM 764 O O . SER A 1 94 ? 1.110 -30.695 -23.714 1.00 6.92 94 SER A O 1
ATOM 767 N N . VAL A 1 95 ? 1.290 -30.363 -21.496 1.00 11.28 95 VAL A N 1
ATOM 768 C CA . VAL A 1 95 ? 0.677 -31.650 -21.168 1.00 11.79 95 VAL A CA 1
ATOM 769 C C . VAL A 1 95 ? -0.772 -31.670 -21.675 1.00 12.34 95 VAL A C 1
ATOM 770 O O . VAL A 1 95 ? -1.235 -32.675 -22.216 1.00 12.96 95 VAL A O 1
ATOM 774 N N . ASN A 1 96 ? -1.475 -30.552 -21.517 1.00 11.40 96 ASN A N 1
ATOM 775 C CA . ASN A 1 96 ? -2.835 -30.432 -22.047 1.00 14.92 96 ASN A CA 1
ATOM 776 C C . ASN A 1 96 ? -2.867 -30.529 -23.574 1.00 16.43 96 ASN A C 1
ATOM 777 O O . ASN A 1 96 ? -3.766 -31.138 -24.148 1.00 15.69 96 ASN A O 1
ATOM 782 N N . TYR A 1 97 ? -1.921 -29.871 -24.232 1.00 11.36 97 TYR A N 1
ATOM 783 C CA . TYR A 1 97 ? -1.817 -29.954 -25.681 1.00 9.83 97 TYR A CA 1
ATOM 784 C C . TYR A 1 97 ? -1.520 -31.373 -26.175 1.00 12.05 97 TYR A C 1
ATOM 785 O O . TYR A 1 97 ? -2.171 -31.862 -27.090 1.00 13.72 97 TYR A O 1
ATOM 794 N N . LEU A 1 98 ? -0.541 -32.036 -25.574 1.00 9.31 98 LEU A N 1
ATOM 795 C CA . LEU A 1 98 ? -0.220 -33.417 -25.952 1.00 10.64 98 LEU A CA 1
ATOM 796 C C . LEU A 1 98 ? -1.434 -34.332 -25.763 1.00 14.19 98 LEU A C 1
ATOM 797 O O . LEU A 1 98 ? -1.682 -35.238 -26.559 1.00 12.75 98 LEU A O 1
ATOM 802 N N . THR A 1 99 ? -2.181 -34.103 -24.692 1.00 11.81 99 THR A N 1
ATOM 803 C CA . THR A 1 99 ? -3.409 -34.854 -24.445 1.00 13.91 99 THR A CA 1
ATOM 804 C C . THR A 1 99 ? -4.466 -34.603 -25.539 1.00 17.67 99 THR A C 1
ATOM 805 O O . THR A 1 99 ? -5.152 -35.542 -25.955 1.00 17.99 99 THR A O 1
ATOM 809 N N . GLN A 1 100 ? -4.609 -33.360 -26.008 1.00 17.50 100 GLN A N 1
ATOM 810 C CA . GLN A 1 100 ? -5.541 -33.085 -27.111 1.00 16.59 100 GLN A CA 1
ATOM 811 C C . GLN A 1 100 ? -5.036 -33.701 -28.408 1.00 18.70 100 GLN A C 1
ATOM 812 O O . GLN A 1 100 ? -5.795 -33.907 -29.356 1.00 19.98 100 GLN A O 1
ATOM 818 N N . ARG A 1 101 ? -3.750 -34.012 -28.448 1.00 13.64 101 ARG A N 1
ATOM 819 C CA . ARG A 1 101 ? -3.191 -34.617 -29.649 1.00 17.63 101 ARG A CA 1
ATOM 820 C C . ARG A 1 101 ? -3.241 -36.129 -29.588 1.00 19.43 101 ARG A C 1
ATOM 821 O O . ARG A 1 101 ? -2.849 -36.796 -30.535 1.00 20.98 101 ARG A O 1
ATOM 829 N N . GLY A 1 102 ? -3.740 -36.669 -28.480 1.00 19.53 102 GLY A N 1
ATOM 830 C CA . GLY A 1 102 ? -3.931 -38.103 -28.372 1.00 19.47 102 GLY A CA 1
ATOM 831 C C . GLY A 1 102 ? -2.867 -38.826 -27.576 1.00 20.64 102 GLY A C 1
ATOM 832 O O . GLY A 1 102 ? -2.885 -40.050 -27.464 1.00 25.82 102 GLY A O 1
ATOM 833 N N . ILE A 1 103 ? -1.928 -38.074 -27.019 1.00 19.17 103 ILE A N 1
ATOM 834 C CA . ILE A 1 103 ? -0.909 -38.674 -26.171 1.00 20.70 103 ILE A CA 1
ATOM 835 C C . ILE A 1 103 ? -1.538 -39.005 -24.804 1.00 23.72 103 ILE A C 1
ATOM 836 O O . ILE A 1 103 ? -2.311 -38.217 -24.249 1.00 20.24 103 ILE A O 1
ATOM 841 N N . THR A 1 104 ? -1.217 -40.176 -24.267 1.00 24.85 104 THR A N 1
ATOM 842 C CA . THR A 1 104 ? -1.811 -40.606 -23.006 1.00 27.86 104 THR A CA 1
ATOM 843 C C . THR A 1 104 ? -0.829 -40.508 -21.855 1.00 24.91 104 THR A C 1
ATOM 844 O O . THR A 1 104 ? 0.284 -41.026 -21.923 1.00 26.38 104 THR A O 1
ATOM 848 N N . PHE A 1 105 ? -1.241 -39.812 -20.805 1.00 22.60 105 PHE A N 1
ATOM 849 C CA . PHE A 1 105 ? -0.482 -39.797 -19.570 1.00 24.40 105 PHE A CA 1
ATOM 850 C C . PHE A 1 105 ? -1.164 -40.733 -18.584 1.00 23.52 105 PHE A C 1
ATOM 851 O O . PHE A 1 105 ? -2.368 -40.639 -18.372 1.00 23.01 105 PHE A O 1
ATOM 859 N N . SER A 1 106 ? -0.394 -41.637 -17.995 1.00 21.63 106 SER A N 1
ATOM 860 C CA . SER A 1 106 ? -0.952 -42.625 -17.081 1.00 18.22 106 SER A CA 1
ATOM 861 C C . SER A 1 106 ? -1.445 -41.989 -15.795 1.00 21.39 106 SER A C 1
ATOM 862 O O . SER A 1 106 ? -1.094 -40.848 -15.481 1.00 20.37 106 SER A O 1
ATOM 865 N N . GLY A 1 107 ? -2.234 -42.739 -15.030 1.00 16.43 107 GLY A N 1
ATOM 866 C CA . GLY A 1 107 ? -2.678 -42.269 -13.733 1.00 21.72 107 GLY A CA 1
ATOM 867 C C . GLY A 1 107 ? -1.487 -41.926 -12.861 1.00 19.74 107 GLY A C 1
ATOM 868 O O . GLY A 1 107 ? -1.530 -40.960 -12.093 1.00 19.54 107 GLY A O 1
ATOM 869 N N . PHE A 1 108 ? -0.419 -42.711 -12.987 1.00 18.82 108 PHE A N 1
ATOM 870 C CA . PHE A 1 108 ? 0.762 -42.508 -12.160 1.00 18.32 108 PHE A CA 1
ATOM 871 C C . PHE A 1 108 ? 1.483 -41.218 -12.539 1.00 19.73 108 PHE A C 1
ATOM 872 O O . PHE A 1 108 ? 1.956 -40.484 -11.670 1.00 19.11 108 PHE A O 1
ATOM 880 N N . GLU A 1 109 ? 1.622 -40.974 -13.835 1.00 19.16 109 GLU A N 1
ATOM 881 C CA . GLU A 1 109 ? 2.250 -39.740 -14.308 1.00 16.84 109 GLU A CA 1
ATOM 882 C C . GLU A 1 109 ? 1.503 -38.505 -13.812 1.00 19.19 109 GLU A C 1
ATOM 883 O O . GLU A 1 109 ? 2.122 -37.522 -13.387 1.00 17.72 109 GLU A O 1
ATOM 889 N N . ARG A 1 110 ? 0.173 -38.557 -13.847 1.00 17.41 110 ARG A N 1
ATOM 890 C CA . ARG A 1 110 ? -0.615 -37.392 -13.460 1.00 18.02 110 ARG A CA 1
ATOM 891 C C . ARG A 1 110 ? -0.515 -37.143 -11.966 1.00 17.27 110 ARG A C 1
ATOM 892 O O . ARG A 1 110 ? -0.529 -35.993 -11.526 1.00 14.76 110 ARG A O 1
ATOM 900 N N . ILE A 1 111 ? -0.409 -38.213 -11.184 1.00 15.64 111 ILE A N 1
ATOM 901 C CA . ILE A 1 111 ? -0.169 -38.061 -9.750 1.00 19.54 111 ILE A CA 1
ATOM 902 C C . ILE A 1 111 ? 1.180 -37.375 -9.486 1.00 15.36 111 ILE A C 1
ATOM 903 O O . ILE A 1 111 ? 1.289 -36.517 -8.616 1.00 14.73 111 ILE A O 1
ATOM 908 N N . MET A 1 112 ? 2.195 -37.737 -10.256 1.00 14.79 112 MET A N 1
ATOM 909 C CA . MET A 1 112 ? 3.521 -37.148 -10.102 1.00 14.47 112 MET A CA 1
ATOM 910 C C . MET A 1 112 ? 3.547 -35.653 -10.474 1.00 18.91 112 MET A C 1
ATOM 911 O O . MET A 1 112 ? 4.396 -34.905 -9.974 1.00 15.51 112 MET A O 1
ATOM 916 N N . MET A 1 113 ? 2.618 -35.224 -11.335 1.00 17.07 113 MET A N 1
ATOM 917 C CA . MET A 1 113 ? 2.569 -33.829 -11.820 1.00 15.25 113 MET A CA 1
ATOM 918 C C . MET A 1 113 ? 1.536 -32.992 -11.075 1.00 18.87 113 MET A C 1
ATOM 919 O O . MET A 1 113 ? 1.316 -31.823 -11.388 1.00 17.65 113 MET A O 1
ATOM 924 N N . ARG A 1 114 ? 0.925 -33.616 -10.078 1.00 16.12 114 ARG A N 1
ATOM 925 C CA A ARG A 1 114 ? -0.235 -33.089 -9.365 0.40 19.03 114 ARG A CA 1
ATOM 926 C CA B ARG A 1 114 ? -0.248 -33.068 -9.404 0.60 19.04 114 ARG A CA 1
ATOM 927 C C . ARG A 1 114 ? -0.066 -31.686 -8.784 1.00 19.16 114 ARG A C 1
ATOM 928 O O . ARG A 1 114 ? -1.000 -30.875 -8.790 1.00 18.35 114 ARG A O 1
ATOM 943 N N . GLU A 1 115 ? 1.120 -31.406 -8.257 1.00 14.20 115 GLU A N 1
ATOM 944 C CA . GLU A 1 115 ? 1.312 -30.166 -7.512 1.00 19.38 115 GLU A CA 1
ATOM 945 C C . GLU A 1 115 ? 1.725 -29.012 -8.423 1.00 16.70 115 GLU A C 1
ATOM 946 O O . GLU A 1 115 ? 1.838 -27.876 -7.973 1.00 14.76 115 GLU A O 1
ATOM 952 N N . ASP A 1 116 ? 1.927 -29.318 -9.702 1.00 14.38 116 ASP A N 1
ATOM 953 C CA . ASP A 1 116 ? 2.187 -28.304 -10.729 1.00 15.07 116 ASP A CA 1
ATOM 954 C C . ASP A 1 116 ? 3.369 -27.368 -10.478 1.00 14.86 116 ASP A C 1
ATOM 955 O O . ASP A 1 116 ? 3.317 -26.193 -10.846 1.00 16.18 116 ASP A O 1
ATOM 960 N N . ASN A 1 117 ? 4.450 -27.883 -9.911 1.00 10.15 117 ASN A N 1
ATOM 961 C CA . ASN A 1 117 ? 5.636 -27.056 -9.683 1.00 9.84 117 ASN A CA 1
ATOM 962 C C . ASN A 1 117 ? 6.720 -27.222 -10.737 1.00 11.30 117 ASN A C 1
ATOM 963 O O . ASN A 1 117 ? 7.741 -26.538 -10.692 1.00 13.42 117 ASN A O 1
ATOM 968 N N . ASP A 1 118 ? 6.505 -28.121 -11.689 1.00 10.89 118 ASP A N 1
ATOM 969 C CA . ASP A 1 118 ? 7.520 -28.355 -12.713 1.00 10.26 118 ASP A CA 1
ATOM 970 C C . ASP A 1 118 ? 7.551 -27.272 -13.772 1.00 12.28 118 ASP A C 1
ATOM 971 O O . ASP A 1 118 ? 6.514 -26.885 -14.316 1.00 10.61 118 ASP A O 1
ATOM 976 N N . ILE A 1 119 ? 8.763 -26.806 -14.059 1.00 7.64 119 ILE A N 1
ATOM 977 C CA . ILE A 1 119 ? 9.003 -25.818 -15.102 1.00 10.62 119 ILE A CA 1
ATOM 978 C C . ILE A 1 119 ? 10.243 -26.270 -15.865 1.00 9.42 119 ILE A C 1
ATOM 979 O O . ILE A 1 119 ? 11.235 -26.669 -15.254 1.00 11.72 119 ILE A O 1
ATOM 984 N N . VAL A 1 120 ? 10.194 -26.268 -17.192 1.00 6.50 120 VAL A N 1
ATOM 985 C CA . VAL A 1 120 ? 11.393 -26.616 -17.945 1.00 7.12 120 VAL A CA 1
ATOM 986 C C . VAL A 1 120 ? 11.921 -25.407 -18.695 1.00 10.56 120 VAL A C 1
ATOM 987 O O . VAL A 1 120 ? 11.143 -24.594 -19.182 1.00 8.13 120 VAL A O 1
ATOM 991 N N . ALA A 1 121 ? 13.245 -25.307 -18.795 1.00 8.65 121 ALA A N 1
ATOM 992 C CA . ALA A 1 121 ? 13.870 -24.306 -19.653 1.00 6.94 121 ALA A CA 1
ATOM 993 C C . ALA A 1 121 ? 14.308 -25.005 -20.907 1.00 8.36 121 ALA A C 1
ATOM 994 O O . ALA A 1 121 ? 14.754 -26.154 -20.870 1.00 8.93 121 ALA A O 1
ATOM 996 N N . VAL A 1 122 ? 14.206 -24.317 -22.029 1.00 8.08 122 VAL A N 1
ATOM 997 C CA . VAL A 1 122 ? 14.620 -24.940 -23.274 1.00 5.80 122 VAL A CA 1
ATOM 998 C C . VAL A 1 122 ? 16.057 -24.548 -23.644 1.00 8.15 122 VAL A C 1
ATOM 999 O O . VAL A 1 122 ? 16.413 -23.368 -23.683 1.00 8.45 122 VAL A O 1
ATOM 1003 N N . GLU A 1 123 ? 16.866 -25.571 -23.917 1.00 9.97 123 GLU A N 1
ATOM 1004 C CA . GLU A 1 123 ? 18.246 -25.449 -24.421 1.00 9.01 123 GLU A CA 1
ATOM 1005 C C . GLU A 1 123 ? 19.277 -24.890 -23.425 1.00 8.98 123 GLU A C 1
ATOM 1006 O O . GLU A 1 123 ? 20.298 -25.531 -23.170 1.00 10.96 123 GLU A O 1
ATOM 1012 N N . HIS A 1 124 ? 19.039 -23.708 -22.871 1.00 7.78 124 HIS A N 1
ATOM 1013 C CA . HIS A 1 124 ? 20.116 -23.014 -22.156 1.00 7.24 124 HIS A CA 1
ATOM 1014 C C . HIS A 1 124 ? 19.592 -21.981 -21.179 1.00 9.28 124 HIS A C 1
ATOM 1015 O O . HIS A 1 124 ? 18.805 -21.125 -21.551 1.00 7.47 124 HIS A O 1
ATOM 1022 N N . ILE A 1 125 ? 20.049 -22.066 -19.938 1.00 7.84 125 ILE A N 1
ATOM 1023 C CA . ILE A 1 125 ? 19.871 -21.003 -18.953 1.00 6.56 125 ILE A CA 1
ATOM 1024 C C . ILE A 1 125 ? 21.189 -20.265 -18.769 1.00 8.36 125 ILE A C 1
ATOM 1025 O O . ILE A 1 125 ? 22.146 -20.846 -18.290 1.00 8.30 125 ILE A O 1
ATOM 1030 N N . PRO A 1 126 ? 21.240 -18.974 -19.125 1.00 8.14 126 PRO A N 1
ATOM 1031 C CA . PRO A 1 126 ? 22.475 -18.209 -18.926 1.00 9.96 126 PRO A CA 1
ATOM 1032 C C . PRO A 1 126 ? 22.924 -18.098 -17.460 1.00 8.80 126 PRO A C 1
ATOM 1033 O O . PRO A 1 126 ? 22.095 -18.082 -16.541 1.00 11.28 126 PRO A O 1
ATOM 1037 N N . GLY A 1 127 ? 24.235 -18.010 -17.249 1.00 10.27 127 GLY A N 1
ATOM 1038 C CA . GLY A 1 127 ? 24.781 -17.767 -15.926 1.00 10.65 127 GLY A CA 1
ATOM 1039 C C . GLY A 1 127 ? 24.220 -16.519 -15.278 1.00 10.27 127 GLY A C 1
ATOM 1040 O O . GLY A 1 127 ? 24.003 -16.485 -14.062 1.00 9.89 127 GLY A O 1
ATOM 1041 N N . GLU A 1 128 ? 23.957 -15.502 -16.096 1.00 7.93 128 GLU A N 1
ATOM 1042 C CA . GLU A 1 128 ? 23.425 -14.234 -15.616 1.00 8.41 128 GLU A CA 1
ATOM 1043 C C . GLU A 1 128 ? 22.020 -14.347 -15.007 1.00 8.95 128 GLU A C 1
ATOM 1044 O O . GLU A 1 128 ? 21.582 -13.445 -14.295 1.00 9.83 128 GLU A O 1
ATOM 1050 N N . ASN A 1 129 ? 21.314 -15.441 -15.288 1.00 9.52 129 ASN A N 1
ATOM 1051 C CA . ASN A 1 129 ? 20.003 -15.679 -14.688 1.00 8.25 129 ASN A CA 1
ATOM 1052 C C . ASN A 1 129 ? 20.087 -16.297 -13.297 1.00 8.31 129 ASN A C 1
ATOM 1053 O O . ASN A 1 129 ? 19.088 -16.377 -12.583 1.00 8.88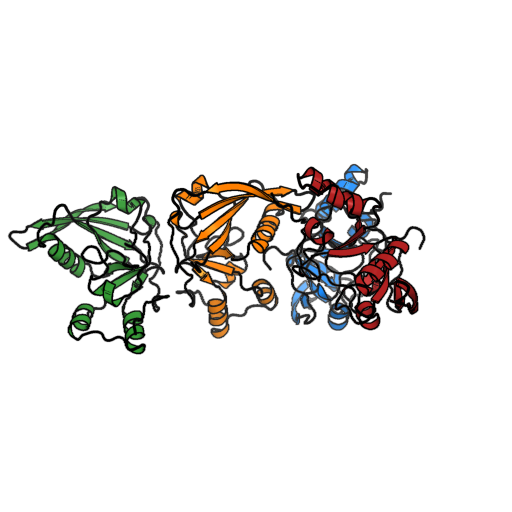 129 ASN A O 1
ATOM 1058 N N . ILE A 1 130 ? 21.267 -16.770 -12.926 1.00 7.33 130 ILE A N 1
ATOM 1059 C CA . ILE A 1 130 ? 21.396 -17.524 -11.690 1.00 7.18 130 ILE A CA 1
ATOM 1060 C C . ILE A 1 130 ? 21.759 -16.603 -10.539 1.00 7.20 130 ILE A C 1
ATOM 1061 O O . ILE A 1 130 ? 22.790 -15.932 -10.556 1.00 8.77 130 ILE A O 1
ATOM 1066 N N . VAL A 1 131 ? 20.892 -16.584 -9.535 1.00 8.32 131 VAL A N 1
ATOM 1067 C CA . VAL A 1 131 ? 21.010 -15.674 -8.410 1.00 8.72 131 VAL A CA 1
ATOM 1068 C C . VAL A 1 131 ? 22.092 -16.109 -7.441 1.00 10.03 131 VAL A C 1
ATOM 1069 O O . VAL A 1 131 ? 22.907 -15.292 -6.992 1.00 10.52 131 VAL A O 1
ATOM 1073 N N . GLU A 1 132 ? 22.083 -17.396 -7.103 1.00 8.39 132 GLU A N 1
ATOM 1074 C CA . GLU A 1 132 ? 22.900 -17.895 -6.009 1.00 10.71 132 GLU A CA 1
ATOM 1075 C C . GLU A 1 132 ? 22.928 -19.415 -5.994 1.00 9.64 132 GLU A C 1
ATOM 1076 O O . GLU A 1 132 ? 22.166 -20.080 -6.704 1.00 7.82 132 GLU A O 1
ATOM 1082 N N . ALA A 1 133 ? 23.816 -19.962 -5.183 1.00 10.83 133 ALA A N 1
ATOM 1083 C CA . ALA A 1 133 ? 23.882 -21.396 -5.000 1.00 11.01 133 ALA A CA 1
ATOM 1084 C C . ALA A 1 133 ? 24.004 -21.711 -3.520 1.00 12.48 133 ALA A C 1
ATOM 1085 O O . ALA A 1 133 ? 24.510 -20.901 -2.754 1.00 13.97 133 ALA A O 1
ATOM 1087 N N . VAL A 1 134 ? 23.509 -22.880 -3.130 1.00 8.95 134 VAL A N 1
ATOM 1088 C CA . VAL A 1 134 ? 23.698 -23.391 -1.774 1.00 11.20 134 VAL A CA 1
ATOM 1089 C C . VAL A 1 134 ? 24.186 -24.834 -1.853 1.00 11.40 134 VAL A C 1
ATOM 1090 O O . VAL A 1 134 ? 23.503 -25.679 -2.438 1.00 12.98 134 VAL A O 1
ATOM 1094 N N . GLU A 1 135 ? 25.345 -25.136 -1.265 1.00 12.48 135 GLU A N 1
ATOM 1095 C CA . GLU A 1 135 ? 25.803 -26.528 -1.188 1.00 12.77 135 GLU A CA 1
ATOM 1096 C C . GLU A 1 135 ? 24.890 -27.283 -0.241 1.00 13.81 135 GLU A C 1
ATOM 1097 O O . GLU A 1 135 ? 24.619 -26.794 0.847 1.00 14.73 135 GLU A O 1
ATOM 1103 N N . LEU A 1 136 ? 24.440 -28.470 -0.630 1.00 12.70 136 LEU A N 1
ATOM 1104 C CA . LEU A 1 136 ? 23.558 -29.261 0.236 1.00 11.90 136 LEU A CA 1
ATOM 1105 C C . LEU A 1 136 ? 24.359 -30.286 1.021 1.00 16.80 136 LEU A C 1
ATOM 1106 O O . LEU A 1 136 ? 25.284 -30.894 0.495 1.00 17.53 136 LEU A O 1
ATOM 1111 N N . THR A 1 137 ? 24.054 -30.430 2.306 1.00 14.01 137 THR A N 1
ATOM 1112 C CA . THR A 1 137 ? 24.702 -31.463 3.110 1.00 13.01 137 THR A CA 1
ATOM 1113 C C . THR A 1 137 ? 23.771 -32.666 3.258 1.00 13.77 137 THR A C 1
ATOM 1114 O O . THR A 1 137 ? 22.549 -32.507 3.263 1.00 13.39 137 THR A O 1
ATOM 1118 N N . TYR A 1 138 ? 24.344 -33.859 3.402 1.00 14.55 138 TYR A N 1
ATOM 1119 C CA . TYR A 1 138 ? 23.563 -35.087 3.515 1.00 13.05 138 TYR A CA 1
ATOM 1120 C C . TYR A 1 138 ? 24.025 -35.927 4.701 1.00 14.29 138 TYR A C 1
ATOM 1121 O O . TYR A 1 138 ? 25.211 -36.233 4.825 1.00 14.37 138 TYR A O 1
ATOM 1130 N N . ASP A 1 139 ? 23.084 -36.261 5.579 1.00 9.24 139 ASP A N 1
ATOM 1131 C CA . ASP A 1 139 ? 23.333 -37.205 6.672 1.00 11.27 139 ASP A CA 1
ATOM 1132 C C . ASP A 1 139 ? 22.650 -38.509 6.310 1.00 13.54 139 ASP A C 1
ATOM 1133 O O . ASP A 1 139 ? 21.437 -38.661 6.456 1.00 13.91 139 ASP A O 1
ATOM 1138 N N . ARG A 1 140 ? 23.444 -39.455 5.834 1.00 12.49 140 ARG A N 1
ATOM 1139 C CA . ARG A 1 140 ? 22.926 -40.693 5.277 1.00 16.33 140 ARG A CA 1
ATOM 1140 C C . ARG A 1 140 ? 22.284 -41.578 6.350 1.00 13.95 140 ARG A C 1
ATOM 1141 O O . ARG A 1 140 ? 21.427 -42.410 6.046 1.00 15.80 140 ARG A O 1
ATOM 1149 N N . PHE A 1 141 ? 22.674 -41.375 7.606 1.00 15.78 141 PHE A N 1
ATOM 1150 C CA . PHE A 1 141 ? 22.146 -42.182 8.711 1.00 14.03 141 PHE A CA 1
ATOM 1151 C C . PHE A 1 141 ? 20.683 -41.849 9.066 1.00 16.74 141 PHE A C 1
ATOM 1152 O O . PHE A 1 141 ? 19.951 -42.710 9.570 1.00 12.57 141 PHE A O 1
ATOM 1160 N N . ASN A 1 142 ? 20.266 -40.606 8.812 1.00 11.85 142 ASN A N 1
ATOM 1161 C CA . ASN A 1 142 ? 18.911 -40.172 9.159 1.00 10.28 142 ASN A CA 1
ATOM 1162 C C . ASN A 1 142 ? 18.164 -39.576 7.967 1.00 15.69 142 ASN A C 1
ATOM 1163 O O . ASN A 1 142 ? 17.138 -38.904 8.138 1.00 12.00 142 ASN A O 1
ATOM 1168 N N . SER A 1 143 ? 18.697 -39.834 6.771 1.00 14.62 143 SER A N 1
ATOM 1169 C CA . SER A 1 143 ? 18.159 -39.333 5.504 1.00 11.84 143 SER A CA 1
ATOM 1170 C C . SER A 1 143 ? 17.807 -37.844 5.591 1.00 13.70 143 SER A C 1
ATOM 1171 O O . SER A 1 143 ? 16.700 -37.425 5.248 1.00 12.05 143 SER A O 1
ATOM 1174 N N . GLN A 1 144 ? 18.766 -37.052 6.064 1.00 10.97 144 GLN A N 1
ATOM 1175 C CA . GLN A 1 144 ? 18.546 -35.638 6.367 1.00 10.77 144 GLN A CA 1
ATOM 1176 C C . GLN A 1 144 ? 19.339 -34.735 5.414 1.00 13.02 144 GLN A C 1
ATOM 1177 O O . GLN A 1 144 ? 20.559 -34.862 5.290 1.00 12.24 144 GLN A O 1
ATOM 1183 N N . VAL A 1 145 ? 18.640 -33.845 4.721 1.00 10.82 145 VAL A N 1
ATOM 1184 C CA . VAL A 1 145 ? 19.290 -32.918 3.797 1.00 8.62 145 VAL A CA 1
ATOM 1185 C C . VAL A 1 145 ? 19.164 -31.503 4.351 1.00 11.39 145 VAL A C 1
ATOM 1186 O O . VAL A 1 145 ? 18.064 -31.057 4.660 1.00 8.54 145 VAL A O 1
ATOM 1190 N N . SER A 1 146 ? 20.286 -30.800 4.479 1.00 9.35 146 SER A N 1
ATOM 1191 C CA . SER A 1 146 ? 20.270 -29.415 4.960 1.00 13.21 146 SER A CA 1
ATOM 1192 C C . SER A 1 146 ? 21.089 -28.485 4.064 1.00 13.43 146 SER A C 1
ATOM 1193 O O . SER A 1 146 ? 21.785 -28.938 3.161 1.00 12.29 146 SER A O 1
ATOM 1196 N N . ASP A 1 147 ? 20.988 -27.186 4.321 1.00 14.12 147 ASP A N 1
ATOM 1197 C CA . ASP A 1 147 ? 21.761 -26.177 3.587 1.00 11.84 147 ASP A CA 1
ATOM 1198 C C . ASP A 1 147 ? 23.160 -26.027 4.158 1.00 17.89 147 ASP A C 1
ATOM 1199 O O . ASP A 1 147 ? 23.317 -25.790 5.359 1.00 17.86 147 ASP A O 1
ATOM 1204 N N . GLY A 1 148 ? 24.167 -26.175 3.298 1.00 14.89 148 GLY A N 1
ATOM 1205 C CA . GLY A 1 148 ? 25.539 -25.837 3.644 1.00 11.62 148 GLY A CA 1
ATOM 1206 C C . GLY A 1 148 ? 25.847 -24.410 3.223 1.00 16.05 148 GLY A C 1
ATOM 1207 O O . GLY A 1 148 ? 24.952 -23.565 3.188 1.00 15.03 148 GLY A O 1
ATOM 1208 N N . PRO A 1 149 ? 27.118 -24.132 2.902 1.00 16.13 149 PRO A N 1
ATOM 1209 C CA . PRO A 1 149 ? 27.548 -22.777 2.540 1.00 21.38 149 PRO A CA 1
ATOM 1210 C C . PRO A 1 149 ? 26.825 -22.252 1.304 1.00 15.29 149 PRO A C 1
ATOM 1211 O O . PRO A 1 149 ? 26.635 -22.995 0.337 1.00 16.22 149 PRO A O 1
ATOM 1215 N N . GLY A 1 150 ? 26.462 -20.976 1.327 1.00 20.22 150 GLY A N 1
ATOM 1216 C CA . GLY A 1 150 ? 25.815 -20.370 0.183 1.00 16.16 150 GLY A CA 1
ATOM 1217 C C . GLY A 1 150 ? 26.817 -19.509 -0.552 1.00 19.67 150 GLY A C 1
ATOM 1218 O O . GLY A 1 150 ? 27.781 -19.019 0.041 1.00 15.63 150 GLY A O 1
ATOM 1219 N N . THR A 1 151 ? 26.577 -19.309 -1.845 1.00 12.70 151 THR A N 1
ATOM 1220 C CA . THR A 1 151 ? 27.433 -18.470 -2.663 1.00 15.92 151 THR A CA 1
ATOM 1221 C C . THR A 1 151 ? 26.562 -17.577 -3.531 1.00 16.55 151 THR A C 1
ATOM 1222 O O . THR A 1 151 ? 25.616 -18.060 -4.141 1.00 10.85 151 THR A O 1
ATOM 1226 N N . THR A 1 152 ? 26.900 -16.291 -3.613 1.00 15.13 152 THR A N 1
ATOM 1227 C CA . THR A 1 152 ? 26.136 -15.360 -4.439 1.00 13.12 152 THR A CA 1
ATOM 1228 C C . THR A 1 152 ? 26.818 -15.175 -5.787 1.00 11.30 152 THR A C 1
ATOM 1229 O O . THR A 1 152 ? 28.037 -15.116 -5.860 1.00 13.95 152 THR A O 1
ATOM 1233 N N . ASN A 1 153 ? 26.032 -15.138 -6.854 1.00 11.71 153 ASN A N 1
ATOM 1234 C CA . ASN A 1 153 ? 26.566 -14.913 -8.182 1.00 9.20 153 ASN A CA 1
ATOM 1235 C C . ASN A 1 153 ? 26.674 -13.410 -8.402 1.00 12.22 153 ASN A C 1
ATOM 1236 O O . ASN A 1 153 ? 25.661 -12.727 -8.552 1.00 9.31 153 ASN A O 1
ATOM 1241 N N . ALA A 1 154 ? 27.895 -12.882 -8.388 1.00 15.04 154 ALA A N 1
ATOM 1242 C CA . ALA A 1 154 ? 28.078 -11.443 -8.573 1.00 18.61 154 ALA A CA 1
ATOM 1243 C C . ALA A 1 154 ? 27.681 -10.976 -9.969 1.00 18.12 154 ALA A C 1
ATOM 1244 O O . ALA A 1 154 ? 27.419 -9.787 -10.176 1.00 16.26 154 ALA A O 1
ATOM 1246 N N . ARG A 1 155 ? 27.625 -11.917 -10.909 1.00 13.68 155 ARG A N 1
ATOM 1247 C CA . ARG A 1 155 ? 27.318 -11.630 -12.311 1.00 15.34 155 ARG A CA 1
ATOM 1248 C C . ARG A 1 155 ? 25.815 -11.645 -12.604 1.00 13.67 155 ARG A C 1
ATOM 1249 O O . ARG A 1 155 ? 25.401 -11.385 -13.732 1.00 13.75 155 ARG A O 1
ATOM 1257 N N . TYR A 1 156 ? 25.010 -12.010 -11.607 1.00 8.52 156 TYR A N 1
ATOM 1258 C CA . TYR A 1 156 ? 23.553 -12.025 -11.769 1.00 10.81 156 TYR A CA 1
ATOM 1259 C C . TYR A 1 156 ? 23.028 -10.695 -12.328 1.00 12.47 156 TYR A C 1
ATOM 1260 O O . TYR A 1 156 ? 23.424 -9.614 -11.881 1.00 8.97 156 TYR A O 1
ATOM 1269 N N . VAL A 1 157 ? 22.154 -10.793 -13.325 1.00 9.78 157 VAL A N 1
ATOM 1270 C CA . VAL A 1 157 ? 21.492 -9.626 -13.905 1.00 12.08 157 VAL A CA 1
ATOM 1271 C C . VAL A 1 157 ? 20.063 -9.527 -13.400 1.00 10.58 157 VAL A C 1
ATOM 1272 O O . VAL A 1 157 ? 19.225 -10.360 -13.736 1.00 11.96 157 VAL A O 1
ATOM 1276 N N . PRO A 1 158 ? 19.785 -8.513 -12.567 1.00 11.50 158 PRO A N 1
ATOM 1277 C CA . PRO A 1 158 ? 18.458 -8.352 -11.965 1.00 12.33 158 PRO A CA 1
ATOM 1278 C C . PRO A 1 158 ? 17.410 -7.921 -12.974 1.00 12.42 158 PRO A C 1
ATOM 1279 O O . PRO A 1 158 ? 17.733 -7.293 -13.982 1.00 15.83 158 PRO A O 1
ATOM 1283 N N . GLY A 1 159 ? 16.162 -8.263 -12.688 1.00 15.59 159 GLY A N 1
ATOM 1284 C CA . GLY A 1 159 ? 15.033 -7.808 -13.474 1.00 18.59 159 GLY A CA 1
ATOM 1285 C C . GLY A 1 159 ? 13.782 -8.512 -13.006 1.00 19.16 159 GLY A C 1
ATOM 1286 O O . GLY A 1 159 ? 13.844 -9.455 -12.210 1.00 16.68 159 GLY A O 1
ATOM 1287 N N . SER A 1 160 ? 12.638 -8.047 -13.485 1.00 13.98 160 SER A N 1
ATOM 1288 C CA . SER A 1 160 ? 11.384 -8.702 -13.173 1.00 15.17 160 SER A CA 1
ATOM 1289 C C . SER A 1 160 ? 10.906 -9.340 -14.460 1.00 13.44 160 SER A C 1
ATOM 1290 O O . SER A 1 160 ? 10.445 -8.648 -15.365 1.00 18.42 160 SER A O 1
ATOM 1293 N N . THR A 1 161 ? 11.037 -10.659 -14.544 1.00 11.07 161 THR A N 1
ATOM 1294 C CA . THR A 1 161 ? 10.709 -11.394 -15.762 1.00 11.96 161 THR A CA 1
ATOM 1295 C C . THR A 1 161 ? 9.873 -12.613 -15.394 1.00 10.98 161 THR A C 1
ATOM 1296 O O . THR A 1 161 ? 9.813 -12.992 -14.227 1.00 10.04 161 THR A O 1
ATOM 1300 N N . PHE A 1 162 ? 9.203 -13.199 -16.389 1.00 10.39 162 PHE A N 1
ATOM 1301 C CA . PHE A 1 162 ? 8.210 -14.264 -16.177 1.00 8.95 162 PHE A CA 1
ATOM 1302 C C . PHE A 1 162 ? 8.346 -15.409 -17.171 1.00 8.62 162 PHE A C 1
ATOM 1303 O O . PHE A 1 162 ? 8.883 -15.225 -18.256 1.00 7.50 162 PHE A O 1
ATOM 1311 N N . VAL A 1 163 ? 7.857 -16.586 -16.793 1.00 10.85 163 VAL A N 1
ATOM 1312 C CA . VAL A 1 163 ? 7.831 -17.727 -17.710 1.00 8.11 163 VAL A CA 1
ATOM 1313 C C . VAL A 1 163 ? 6.970 -17.430 -18.943 1.00 10.60 163 VAL A C 1
ATOM 1314 O O . VAL A 1 163 ? 6.131 -16.532 -18.937 1.00 9.80 163 VAL A O 1
ATOM 1318 N N . ASN A 1 164 ? 7.200 -18.179 -20.016 1.00 10.53 164 ASN A N 1
ATOM 1319 C CA . ASN A 1 164 ? 6.300 -18.165 -21.157 1.00 11.18 164 ASN A CA 1
ATOM 1320 C C . ASN A 1 164 ? 5.049 -18.928 -20.741 1.00 11.35 164 ASN A C 1
ATOM 1321 O O . ASN A 1 164 ? 5.153 -20.031 -20.226 1.00 15.10 164 ASN A O 1
ATOM 1326 N N . PRO A 1 165 ? 3.863 -18.328 -20.911 1.00 9.15 165 PRO A N 1
ATOM 1327 C CA . PRO A 1 165 ? 2.654 -18.972 -20.391 1.00 12.86 165 PRO A CA 1
ATOM 1328 C C . PRO A 1 165 ? 2.083 -20.038 -21.326 1.00 14.64 165 PRO A C 1
ATOM 1329 O O . PRO A 1 165 ? 1.076 -20.664 -20.983 1.00 14.78 165 PRO A O 1
ATOM 1333 N N . GLY A 1 166 ? 2.715 -20.250 -22.478 1.00 10.11 166 GLY A N 1
ATOM 1334 C CA . GLY A 1 166 ? 2.100 -21.052 -23.518 1.00 10.69 166 GLY A CA 1
ATOM 1335 C C . GLY A 1 166 ? 2.610 -22.471 -23.680 1.00 9.47 166 GLY A C 1
ATOM 1336 O O . GLY A 1 166 ? 3.231 -23.048 -22.782 1.00 9.92 166 GLY A O 1
ATOM 1337 N N . VAL A 1 167 ? 2.316 -23.043 -24.840 1.00 8.50 167 VAL A N 1
ATOM 1338 C CA . VAL A 1 167 ? 2.773 -24.385 -25.184 1.00 9.85 167 VAL A CA 1
ATOM 1339 C C . VAL A 1 167 ? 4.214 -24.352 -25.671 1.00 8.40 167 VAL A C 1
ATOM 1340 O O . VAL A 1 167 ? 4.618 -23.429 -26.368 1.00 7.66 167 VAL A O 1
ATOM 1344 N N . ILE A 1 168 ? 5.001 -25.342 -25.273 1.00 5.95 168 ILE A N 1
ATOM 1345 C CA . ILE A 1 168 ? 6.359 -25.479 -25.803 1.00 4.67 168 ILE A CA 1
ATOM 1346 C C . ILE A 1 168 ? 6.341 -25.732 -27.316 1.00 8.60 168 ILE A C 1
ATOM 1347 O O . ILE A 1 168 ? 5.688 -26.662 -27.786 1.00 7.57 168 ILE A O 1
ATOM 1352 N N . PRO A 1 169 ? 7.048 -24.890 -28.087 1.00 6.67 169 PRO A N 1
ATOM 1353 C CA . PRO A 1 169 ? 7.063 -25.058 -29.542 1.00 6.33 169 PRO A CA 1
ATOM 1354 C C . PRO A 1 169 ? 7.864 -26.279 -29.970 1.00 7.90 169 PRO A C 1
ATOM 1355 O O . PRO A 1 169 ? 8.713 -26.759 -29.214 1.00 6.11 169 PRO A O 1
ATOM 1359 N N . GLN A 1 170 ? 7.565 -26.777 -31.161 1.00 5.73 170 GLN A N 1
ATOM 1360 C CA . GLN A 1 170 ? 8.318 -27.866 -31.773 1.00 5.89 170 GLN A CA 1
ATOM 1361 C C . GLN A 1 170 ? 8.349 -29.129 -30.907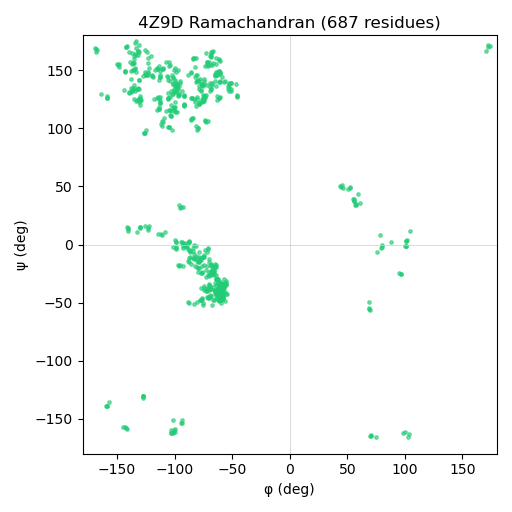 1.00 8.16 170 GLN A C 1
ATOM 1362 O O . GLN A 1 170 ? 9.347 -29.859 -30.895 1.00 8.64 170 GLN A O 1
ATOM 1368 N N . LEU A 1 171 ? 7.260 -29.398 -30.189 1.00 7.87 171 LEU A N 1
ATOM 1369 C CA . LEU A 1 171 ? 7.173 -30.629 -29.400 1.00 6.17 171 LEU A CA 1
ATOM 1370 C C . LEU A 1 171 ? 7.178 -31.873 -30.297 1.00 10.57 171 LEU A C 1
ATOM 1371 O O . LEU A 1 171 ? 6.635 -31.853 -31.403 1.00 9.08 171 LEU A O 1
ATOM 1376 N N . VAL A 1 172 ? 7.759 -32.961 -29.800 1.00 10.87 172 VAL A N 1
ATOM 1377 C CA . VAL A 1 172 ? 7.646 -34.246 -30.483 1.00 10.66 172 VAL A CA 1
ATOM 1378 C C . VAL A 1 172 ? 6.351 -34.939 -30.058 1.00 16.51 172 VAL A C 1
ATOM 1379 O O . VAL A 1 172 ? 6.087 -35.105 -28.878 1.00 16.04 172 VAL A O 1
ATOM 1383 N N . VAL A 1 173 ? 5.538 -35.313 -31.039 1.00 15.17 173 VAL A N 1
ATOM 1384 C CA . VAL A 1 173 ? 4.263 -35.968 -30.799 1.00 14.01 173 VAL A CA 1
ATOM 1385 C C . VAL A 1 173 ? 4.276 -37.255 -31.597 1.00 16.72 173 VAL A C 1
ATOM 1386 O O . VAL A 1 173 ? 3.989 -37.245 -32.795 1.00 20.94 173 VAL A O 1
ATOM 1390 N N . PRO A 1 174 ? 4.634 -38.367 -30.942 1.00 19.47 174 PRO A N 1
ATOM 1391 C CA . PRO A 1 174 ? 4.765 -39.671 -31.610 1.00 26.12 174 PRO A CA 1
ATOM 1392 C C . PRO A 1 174 ? 3.445 -40.180 -32.179 1.00 26.11 174 PRO A C 1
ATOM 1393 O O . PRO A 1 174 ? 2.442 -40.049 -31.481 1.00 26.90 174 PRO A O 1
ATOM 1397 N N . PRO B 1 2 ? 3.174 20.162 -7.398 1.00 28.58 2 PRO B N 1
ATOM 1398 C CA . PRO B 1 2 ? 2.948 19.771 -6.012 1.00 35.67 2 PRO B CA 1
ATOM 1399 C C . PRO B 1 2 ? 4.119 19.070 -5.355 1.00 28.19 2 PRO B C 1
ATOM 1400 O O . PRO B 1 2 ? 4.373 19.330 -4.184 1.00 32.40 2 PRO B O 1
ATOM 1404 N N . GLY B 1 3 ? 4.800 18.185 -6.074 1.00 27.47 3 GLY B N 1
ATOM 1405 C CA . GLY B 1 3 ? 5.835 17.374 -5.458 1.00 22.54 3 GLY B CA 1
ATOM 1406 C C . GLY B 1 3 ? 5.240 16.257 -4.618 1.00 23.12 3 GLY B C 1
ATOM 1407 O O . GLY B 1 3 ? 5.968 15.395 -4.115 1.00 27.21 3 GLY B O 1
ATOM 1408 N N . THR B 1 4 ? 3.915 16.273 -4.474 1.00 21.53 4 THR B N 1
ATOM 1409 C CA . THR B 1 4 ? 3.180 15.279 -3.685 1.00 19.21 4 THR B CA 1
ATOM 1410 C C . THR B 1 4 ? 3.604 13.842 -3.958 1.00 17.31 4 THR B C 1
ATOM 1411 O O . THR B 1 4 ? 3.821 13.455 -5.113 1.00 13.68 4 THR B O 1
ATOM 1415 N N . ASP B 1 5 ? 3.727 13.056 -2.892 1.00 13.59 5 ASP B N 1
ATOM 1416 C CA . ASP B 1 5 ? 3.996 11.623 -3.006 1.00 14.83 5 ASP B CA 1
ATOM 1417 C C . ASP B 1 5 ? 2.720 10.851 -3.297 1.00 14.81 5 ASP B C 1
ATOM 1418 O O . ASP B 1 5 ? 1.775 10.882 -2.504 1.00 12.32 5 ASP B O 1
ATOM 1423 N N . PHE B 1 6 ? 2.689 10.160 -4.431 1.00 13.65 6 PHE B N 1
ATOM 1424 C CA . PHE B 1 6 ? 1.598 9.238 -4.728 1.00 11.91 6 PHE B CA 1
ATOM 1425 C C . PHE B 1 6 ? 2.151 7.836 -4.846 1.00 11.85 6 PHE B C 1
ATOM 1426 O O . PHE B 1 6 ? 3.305 7.646 -5.228 1.00 11.98 6 PHE B O 1
ATOM 1434 N N . VAL B 1 7 ? 1.319 6.859 -4.511 1.00 9.71 7 VAL B N 1
ATOM 1435 C CA . VAL B 1 7 ? 1.696 5.462 -4.611 1.00 9.01 7 VAL B CA 1
ATOM 1436 C C . VAL B 1 7 ? 0.542 4.666 -5.196 1.00 8.46 7 VAL B C 1
ATOM 1437 O O . VAL B 1 7 ? -0.593 5.147 -5.243 1.00 9.74 7 VAL B O 1
ATOM 1441 N N . TYR B 1 8 ? 0.845 3.448 -5.625 1.00 7.40 8 TYR B N 1
ATOM 1442 C CA . TYR B 1 8 ? -0.145 2.514 -6.139 1.00 5.61 8 TYR B CA 1
ATOM 1443 C C . TYR B 1 8 ? -0.308 1.301 -5.236 1.00 6.64 8 TYR B C 1
ATOM 1444 O O . TYR B 1 8 ? 0.622 0.899 -4.544 1.00 7.09 8 TYR B O 1
ATOM 1453 N N . ARG B 1 9 ? -1.480 0.689 -5.287 1.00 5.47 9 ARG B N 1
ATOM 1454 C CA . ARG B 1 9 ? -1.677 -0.584 -4.616 1.00 7.30 9 ARG B CA 1
ATOM 1455 C C . ARG B 1 9 ? -2.608 -1.422 -5.466 1.00 7.61 9 ARG B C 1
ATOM 1456 O O . ARG B 1 9 ? -3.638 -0.941 -5.937 1.00 6.88 9 ARG B O 1
ATOM 1464 N N . VAL B 1 10 ? -2.222 -2.674 -5.672 1.00 7.28 10 VAL B N 1
ATOM 1465 C CA . VAL B 1 10 ? -3.056 -3.632 -6.369 1.00 6.19 10 VAL B CA 1
ATOM 1466 C C . VAL B 1 10 ? -3.859 -4.409 -5.333 1.00 7.64 10 VAL B C 1
ATOM 1467 O O . VAL B 1 10 ? -3.297 -4.865 -4.345 1.00 6.79 10 VAL B O 1
ATOM 1471 N N . ASP B 1 11 ? -5.167 -4.541 -5.547 1.00 7.36 11 ASP B N 1
ATOM 1472 C CA . ASP B 1 11 ? -6.018 -5.234 -4.594 1.00 7.59 11 ASP B CA 1
ATOM 1473 C C . ASP B 1 11 ? -7.189 -5.877 -5.322 1.00 10.48 11 ASP B C 1
ATOM 1474 O O . ASP B 1 11 ? -7.571 -5.436 -6.397 1.00 8.23 11 ASP B O 1
ATOM 1479 N N . SER B 1 12 ? -7.764 -6.919 -4.737 1.00 10.14 12 SER B N 1
ATOM 1480 C CA . SER B 1 12 ? -8.885 -7.591 -5.375 1.00 9.90 12 SER B CA 1
ATOM 1481 C C . SER B 1 12 ? -10.220 -6.949 -5.013 1.00 11.28 12 SER B C 1
ATOM 1482 O O . SER B 1 12 ? -11.237 -7.259 -5.616 1.00 16.47 12 SER B O 1
ATOM 1485 N N . ARG B 1 13 ? -10.220 -6.068 -4.021 1.00 12.16 13 ARG B N 1
ATOM 1486 C CA . ARG B 1 13 ? -11.453 -5.408 -3.602 1.00 15.44 13 ARG B CA 1
ATOM 1487 C C . ARG B 1 13 ? -11.791 -4.251 -4.522 1.00 14.28 13 ARG B C 1
ATOM 1488 O O . ARG B 1 13 ? -10.897 -3.513 -4.934 1.00 14.44 13 ARG B O 1
ATOM 1496 N N . PRO B 1 14 ? -13.094 -4.088 -4.836 1.00 16.31 14 PRO B N 1
ATOM 1497 C CA . PRO B 1 14 ? -13.598 -3.123 -5.817 1.00 15.94 14 PRO B CA 1
ATOM 1498 C C . PRO B 1 14 ? -13.731 -1.715 -5.246 1.00 12.55 14 PRO B C 1
ATOM 1499 O O . PRO B 1 14 ? -13.756 -1.546 -4.029 1.00 12.78 14 PRO B O 1
ATOM 1503 N N . PRO B 1 15 ? -13.794 -0.708 -6.127 1.00 11.94 15 PRO B N 1
ATOM 1504 C CA . PRO B 1 15 ? -13.783 0.707 -5.744 1.00 11.70 15 PRO B CA 1
ATOM 1505 C C . PRO B 1 15 ? -14.945 1.112 -4.842 1.00 14.30 15 PRO B C 1
ATOM 1506 O O . PRO B 1 15 ? -14.748 1.946 -3.976 1.00 15.56 15 PRO B O 1
ATOM 1510 N N . GLU B 1 16 ? -16.126 0.539 -5.041 1.00 14.59 16 GLU B N 1
ATOM 1511 C CA . GLU B 1 16 ? -17.270 0.874 -4.187 1.00 20.88 16 GLU B CA 1
ATOM 1512 C C . GLU B 1 16 ? -16.968 0.664 -2.702 1.00 19.43 16 GLU B C 1
ATOM 1513 O O . GLU B 1 16 ? -17.327 1.486 -1.864 1.00 25.85 16 GLU B O 1
ATOM 1519 N N . GLU B 1 17 ? -16.310 -0.442 -2.384 1.00 18.86 17 GLU B N 1
ATOM 1520 C CA . GLU B 1 17 ? -15.880 -0.693 -1.014 1.00 21.31 17 GLU B CA 1
ATOM 1521 C C . GLU B 1 17 ? -14.648 0.131 -0.620 1.00 18.85 17 GLU B C 1
ATOM 1522 O O . GLU B 1 17 ? -14.608 0.737 0.453 1.00 17.59 17 GLU B O 1
ATOM 1528 N N . ILE B 1 18 ? -13.642 0.161 -1.487 1.00 12.91 18 ILE B N 1
ATOM 1529 C CA . ILE B 1 18 ? -12.379 0.797 -1.127 1.00 12.94 18 ILE B CA 1
ATOM 1530 C C . ILE B 1 18 ? -12.490 2.323 -1.051 1.00 12.76 18 ILE B C 1
ATOM 1531 O O . ILE B 1 18 ? -11.887 2.945 -0.163 1.00 14.66 18 ILE B O 1
ATOM 1536 N N . PHE B 1 19 ? -13.267 2.929 -1.949 1.00 13.20 19 PHE B N 1
ATOM 1537 C CA . PHE B 1 19 ? -13.398 4.391 -1.958 1.00 16.65 19 PHE B CA 1
ATOM 1538 C C . PHE B 1 19 ? -14.079 4.863 -0.664 1.00 15.61 19 PHE B C 1
ATOM 1539 O O . PHE B 1 19 ? -13.781 5.938 -0.140 1.00 18.76 19 PHE B O 1
ATOM 1547 N N . ARG B 1 20 ? -14.985 4.038 -0.156 1.00 16.75 20 ARG B N 1
ATOM 1548 C CA . ARG B 1 20 ? -15.703 4.317 1.090 1.00 20.43 20 ARG B CA 1
ATOM 1549 C C . ARG B 1 20 ? -14.899 3.985 2.357 1.00 20.05 20 ARG B C 1
ATOM 1550 O O . ARG B 1 20 ? -14.802 4.801 3.278 1.00 26.83 20 ARG B O 1
ATOM 1558 N N . ASP B 1 21 ? -14.328 2.789 2.405 1.00 14.83 21 ASP B N 1
ATOM 1559 C CA . ASP B 1 21 ? -13.708 2.289 3.634 1.00 18.24 21 ASP B CA 1
ATOM 1560 C C . ASP B 1 21 ? -12.180 2.478 3.713 1.00 20.05 21 ASP B C 1
ATOM 1561 O O . ASP B 1 21 ? -11.591 2.397 4.796 1.00 16.13 21 ASP B O 1
ATOM 1566 N N . GLY B 1 22 ? -11.539 2.713 2.575 1.00 15.07 22 GLY B N 1
ATOM 1567 C CA . GLY B 1 22 ? -10.087 2.767 2.538 1.00 16.14 22 GLY B CA 1
ATOM 1568 C C . GLY B 1 22 ? -9.493 1.373 2.632 1.00 13.47 22 GLY B C 1
ATOM 1569 O O . GLY B 1 22 ? -10.205 0.385 2.452 1.00 12.80 22 GLY B O 1
ATOM 1570 N N . PHE B 1 23 ? -8.191 1.283 2.898 1.00 10.84 23 PHE B N 1
ATOM 1571 C CA . PHE B 1 23 ? -7.561 -0.019 3.137 1.00 11.07 23 PHE B CA 1
ATOM 1572 C C . PHE B 1 23 ? -7.273 -0.158 4.625 1.00 13.48 23 PHE B C 1
ATOM 1573 O O . PHE B 1 23 ? -6.882 0.804 5.268 1.00 11.68 23 PHE B O 1
ATOM 1581 N N . ARG B 1 24 ? -7.454 -1.355 5.169 1.00 10.34 24 ARG B N 1
ATOM 1582 C CA . ARG B 1 24 ? -7.040 -1.613 6.545 1.00 12.31 24 ARG B CA 1
ATOM 1583 C C . ARG B 1 24 ? -6.155 -2.856 6.579 1.00 11.41 24 ARG B C 1
ATOM 1584 O O . ARG B 1 24 ? -6.351 -3.772 5.792 1.00 11.56 24 ARG B O 1
ATOM 1592 N N . SER B 1 25 ? -5.162 -2.880 7.461 1.00 9.70 25 SER B N 1
ATOM 1593 C CA . SER B 1 25 ? -4.243 -4.012 7.494 1.00 13.59 25 SER B CA 1
ATOM 1594 C C . SER B 1 25 ? -4.932 -5.216 8.084 1.00 12.49 25 SER B C 1
ATOM 1595 O O . SER B 1 25 ? -5.971 -5.093 8.733 1.00 11.07 25 SER B O 1
ATOM 1598 N N . HIS B 1 26 ? -4.322 -6.374 7.894 1.00 12.98 26 HIS B N 1
ATOM 1599 C CA . HIS B 1 26 ? -4.787 -7.610 8.527 1.00 14.60 26 HIS B CA 1
ATOM 1600 C C . HIS B 1 26 ? -4.816 -7.552 10.051 1.00 14.34 26 HIS B C 1
ATOM 1601 O O . HIS B 1 26 ? -5.786 -7.982 10.683 1.00 12.15 26 HIS B O 1
ATOM 1608 N N . GLY B 1 27 ? -3.747 -7.037 10.646 1.00 9.82 27 GLY B N 1
ATOM 1609 C CA . GLY B 1 27 ? -3.655 -6.994 12.094 1.00 10.17 27 GLY B CA 1
ATOM 1610 C C . GLY B 1 27 ? -2.705 -5.926 12.588 1.00 12.94 27 GLY B C 1
ATOM 1611 O O . GLY B 1 27 ? -2.722 -4.799 12.090 1.00 11.71 27 GLY B O 1
ATOM 1612 N N . PHE B 1 28 ? -1.870 -6.286 13.562 1.00 10.29 28 PHE B N 1
ATOM 1613 C CA . PHE B 1 28 ? -1.009 -5.310 14.239 1.00 10.77 28 PHE B CA 1
ATOM 1614 C C . PHE B 1 28 ? 0.430 -5.777 14.360 1.00 7.93 28 PHE B C 1
ATOM 1615 O O . PHE B 1 28 ? 1.237 -5.181 15.069 1.00 10.23 28 PHE B O 1
ATOM 1623 N N . ASN B 1 29 ? 0.745 -6.852 13.658 1.00 9.26 29 ASN B N 1
ATOM 1624 C CA . ASN B 1 29 ? 2.086 -7.426 13.650 1.00 9.38 29 ASN B CA 1
ATOM 1625 C C . ASN B 1 29 ? 3.076 -6.553 12.896 1.00 13.28 29 ASN B C 1
ATOM 1626 O O . ASN B 1 29 ? 3.053 -6.520 11.661 1.00 9.45 29 ASN B O 1
ATOM 1631 N N . ARG B 1 30 ? 3.956 -5.867 13.628 1.00 11.16 30 ARG B N 1
ATOM 1632 C CA . ARG B 1 30 ? 4.934 -4.975 13.001 1.00 9.98 30 ARG B CA 1
ATOM 1633 C C . ARG B 1 30 ? 6.286 -5.633 12.778 1.00 10.20 30 ARG B C 1
ATOM 1634 O O . ARG B 1 30 ? 7.322 -4.978 12.867 1.00 9.75 30 ARG B O 1
ATOM 1642 N N . ASN B 1 31 ? 6.286 -6.931 12.478 1.00 10.10 31 ASN B N 1
ATOM 1643 C CA . ASN B 1 31 ? 7.511 -7.567 12.028 1.00 9.64 31 ASN B CA 1
ATOM 1644 C C . ASN B 1 31 ? 7.659 -7.265 10.548 1.00 12.39 31 ASN B C 1
ATOM 1645 O O . ASN B 1 31 ? 6.978 -7.865 9.714 1.00 11.70 31 ASN B O 1
ATOM 1650 N N . LEU B 1 32 ? 8.530 -6.316 10.224 1.00 8.83 32 LEU B N 1
ATOM 1651 C CA . LEU B 1 32 ? 8.625 -5.832 8.850 1.00 10.20 32 LEU B CA 1
ATOM 1652 C C . LEU B 1 32 ? 9.161 -6.917 7.921 1.00 9.90 32 LEU B C 1
ATOM 1653 O O . LEU B 1 32 ? 8.726 -7.040 6.775 1.00 8.50 32 LEU B O 1
ATOM 1658 N N . GLN B 1 33 ? 10.092 -7.724 8.418 1.00 12.58 33 GLN B N 1
ATOM 1659 C CA . GLN B 1 33 ? 10.657 -8.758 7.570 1.00 14.15 33 GLN B CA 1
ATOM 1660 C C . GLN B 1 33 ? 9.601 -9.787 7.186 1.00 14.96 33 GLN B C 1
ATOM 1661 O O . GLN B 1 33 ? 9.558 -10.229 6.038 1.00 14.04 33 GLN B O 1
ATOM 1667 N N . GLN B 1 34 ? 8.747 -10.163 8.134 1.00 14.52 34 GLN B N 1
ATOM 1668 C CA . GLN B 1 34 ? 7.676 -11.108 7.831 1.00 13.23 34 GLN B CA 1
ATOM 1669 C C . GLN B 1 34 ? 6.706 -10.532 6.802 1.00 14.14 34 GLN B C 1
ATOM 1670 O O . GLN B 1 34 ? 6.208 -11.244 5.929 1.00 13.86 34 GLN B O 1
ATOM 1676 N N . HIS B 1 35 ? 6.425 -9.241 6.911 1.00 12.85 35 HIS B N 1
ATOM 1677 C CA . HIS B 1 35 ? 5.519 -8.621 5.966 1.00 9.68 35 HIS B CA 1
ATOM 1678 C C . HIS B 1 35 ? 6.129 -8.626 4.562 1.00 9.47 35 HIS B C 1
ATOM 1679 O O . HIS B 1 35 ? 5.479 -9.004 3.581 1.00 9.17 35 HIS B O 1
ATOM 1686 N N . LEU B 1 36 ? 7.383 -8.214 4.463 1.00 9.96 36 LEU B N 1
ATOM 1687 C CA . LEU B 1 36 ? 8.020 -8.091 3.157 1.00 11.74 36 LEU B CA 1
ATOM 1688 C C . LEU B 1 36 ? 8.110 -9.450 2.441 1.00 13.92 36 LEU B C 1
ATOM 1689 O O . LEU B 1 36 ? 8.046 -9.521 1.206 1.00 13.33 36 LEU B O 1
ATOM 1694 N N . ARG B 1 37 ? 8.221 -10.526 3.220 1.00 13.99 37 ARG B N 1
ATOM 1695 C CA . ARG B 1 37 ? 8.275 -11.875 2.656 1.00 19.61 37 ARG B CA 1
ATOM 1696 C C . ARG B 1 37 ? 6.882 -12.411 2.317 1.00 18.49 37 ARG B C 1
ATOM 1697 O O . ARG B 1 37 ? 6.747 -13.443 1.660 1.00 17.10 37 ARG B O 1
ATOM 1705 N N . GLY B 1 38 ? 5.844 -11.721 2.774 1.00 14.72 38 GLY B N 1
ATOM 1706 C CA . GLY B 1 38 ? 4.489 -12.201 2.562 1.00 14.53 38 GLY B CA 1
ATOM 1707 C C . GLY B 1 38 ? 3.990 -13.142 3.652 1.00 16.77 38 GLY B C 1
ATOM 1708 O O . GLY B 1 38 ? 2.856 -13.643 3.586 1.00 17.80 38 GLY B O 1
ATOM 1709 N N . ASP B 1 39 ? 4.819 -13.377 4.667 1.00 12.75 39 ASP B N 1
ATOM 1710 C CA . ASP B 1 39 ? 4.499 -14.375 5.691 1.00 15.94 39 ASP B CA 1
ATOM 1711 C C . ASP B 1 39 ? 3.384 -13.931 6.646 1.00 14.49 39 ASP B C 1
ATOM 1712 O O . ASP B 1 39 ? 2.716 -14.760 7.258 1.00 15.92 39 ASP B O 1
ATOM 1717 N N . SER B 1 40 ? 3.166 -12.626 6.757 1.00 15.76 40 SER B N 1
ATOM 1718 C CA . SER B 1 40 ? 2.112 -12.133 7.641 1.00 13.97 40 SER B CA 1
ATOM 1719 C C . SER B 1 40 ? 0.931 -11.576 6.847 1.00 12.78 40 SER B C 1
ATOM 1720 O O . SER B 1 40 ? 0.035 -10.946 7.407 1.00 12.18 40 SER B O 1
ATOM 1723 N N . CYS B 1 41 ? 0.927 -11.815 5.535 1.00 15.12 41 CYS B N 1
ATOM 1724 C CA . CYS B 1 41 ? -0.165 -11.329 4.696 1.00 15.75 41 CYS B CA 1
ATOM 1725 C C . CYS B 1 41 ? -1.149 -12.459 4.373 1.00 20.35 41 CYS B C 1
ATOM 1726 O O . CYS B 1 41 ? -1.151 -13.486 5.051 1.00 17.51 41 CYS B O 1
ATOM 1729 N N . ALA B 1 42 ? -1.978 -12.263 3.349 1.00 18.48 42 ALA B N 1
ATOM 1730 C CA . ALA B 1 42 ? -3.113 -13.153 3.069 1.00 22.43 42 ALA B CA 1
ATOM 1731 C C . ALA B 1 42 ? -2.732 -14.628 2.904 1.00 25.30 42 ALA B C 1
ATOM 1732 O O . ALA B 1 42 ? -3.523 -15.512 3.233 1.00 33.98 42 ALA B O 1
ATOM 1734 N N . ALA B 1 43 ? -1.532 -14.892 2.399 1.00 24.57 43 ALA B N 1
ATOM 1735 C CA . ALA B 1 43 ? -1.089 -16.268 2.187 1.00 30.00 43 ALA B CA 1
ATOM 1736 C C . ALA B 1 43 ? -0.389 -16.842 3.412 1.00 26.52 43 ALA B C 1
ATOM 1737 O O . ALA B 1 43 ? 0.067 -17.986 3.391 1.00 25.36 43 ALA B O 1
ATOM 1739 N N . GLY B 1 44 ? -0.299 -16.044 4.474 1.00 21.85 44 GLY B N 1
ATOM 1740 C CA . GLY B 1 44 ? 0.394 -16.462 5.678 1.00 19.08 44 GLY B CA 1
ATOM 1741 C C . GLY B 1 44 ? -0.415 -16.320 6.950 1.00 18.79 44 GLY B C 1
ATOM 1742 O O . GLY B 1 44 ? -1.561 -16.763 7.021 1.00 19.07 44 GLY B O 1
ATOM 1743 N N . SER B 1 45 ? 0.187 -15.693 7.958 1.00 17.81 45 SER B N 1
ATOM 1744 C CA . SER B 1 45 ? -0.448 -15.558 9.266 1.00 17.29 45 SER B CA 1
ATOM 1745 C C . SER B 1 45 ? -1.561 -14.519 9.295 1.00 17.21 45 SER B C 1
ATOM 1746 O O . SER B 1 45 ? -2.288 -14.436 10.283 1.00 17.41 45 SER B O 1
ATOM 1749 N N . ARG B 1 46 ? -1.681 -13.713 8.236 1.00 13.74 46 ARG B N 1
ATOM 1750 C CA . ARG B 1 46 ? -2.843 -12.843 8.088 1.00 15.23 46 ARG B CA 1
ATOM 1751 C C . ARG B 1 46 ? -2.969 -11.861 9.276 1.00 14.68 46 ARG B C 1
ATOM 1752 O O . ARG B 1 46 ? -4.052 -11.650 9.828 1.00 11.59 46 ARG B O 1
ATOM 1760 N N . ASP B 1 47 ? -1.854 -11.270 9.692 1.00 10.06 47 ASP B N 1
ATOM 1761 C CA . ASP B 1 47 ? -1.928 -10.325 10.810 1.00 13.26 47 ASP B CA 1
ATOM 1762 C C . ASP B 1 47 ? -1.020 -9.122 10.624 1.00 10.68 47 ASP B C 1
ATOM 1763 O O . ASP B 1 47 ? -0.778 -8.379 11.568 1.00 10.11 47 ASP B O 1
ATOM 1768 N N . SER B 1 48 ? -0.540 -8.911 9.404 1.00 13.52 48 SER B N 1
ATOM 1769 C CA . SER B 1 48 ? 0.392 -7.817 9.154 1.00 10.07 48 SER B CA 1
ATOM 1770 C C . SER B 1 48 ? -0.171 -6.456 9.573 1.00 8.63 48 SER B C 1
ATOM 1771 O O . SER B 1 48 ? -1.349 -6.181 9.378 1.00 7.88 48 SER B O 1
ATOM 1774 N N . ALA B 1 49 ? 0.688 -5.621 10.150 1.00 9.04 49 ALA B N 1
ATOM 1775 C CA . ALA B 1 49 ? 0.319 -4.277 10.581 1.00 7.32 49 ALA B CA 1
ATOM 1776 C C . ALA B 1 49 ? 0.374 -3.289 9.419 1.00 7.44 49 ALA B C 1
ATOM 1777 O O . ALA B 1 49 ? -0.042 -2.136 9.553 1.00 8.27 49 ALA B O 1
ATOM 1779 N N . PHE B 1 50 ? 0.899 -3.759 8.292 1.00 7.91 50 PHE B N 1
ATOM 1780 C CA . PHE B 1 50 ? 1.241 -2.908 7.164 1.00 9.88 50 PHE B CA 1
ATOM 1781 C C . PHE B 1 50 ? 0.371 -3.138 5.932 1.00 10.83 50 PHE B C 1
ATOM 1782 O O . PHE B 1 50 ? -0.096 -4.249 5.679 1.00 10.09 50 PHE B O 1
ATOM 1790 N N . ILE B 1 51 ? 0.169 -2.070 5.165 1.00 6.30 51 ILE B N 1
ATOM 1791 C CA . ILE B 1 51 ? -0.536 -2.140 3.892 1.00 8.04 51 ILE B CA 1
ATOM 1792 C C . ILE B 1 51 ? 0.491 -1.830 2.821 1.00 11.78 51 ILE B C 1
ATOM 1793 O O . ILE B 1 51 ? 1.067 -0.748 2.803 1.00 8.66 51 ILE B O 1
ATOM 1798 N N . ALA B 1 52 ? 0.738 -2.785 1.936 1.00 10.12 52 ALA B N 1
ATOM 1799 C CA . ALA B 1 52 ? 1.794 -2.630 0.939 1.00 8.44 52 ALA B CA 1
ATOM 1800 C C . ALA B 1 52 ? 1.361 -1.743 -0.229 1.00 9.25 52 ALA B C 1
ATOM 1801 O O . ALA B 1 52 ? 0.241 -1.866 -0.736 1.00 7.69 52 ALA B O 1
ATOM 1803 N N . THR B 1 53 ? 2.259 -0.845 -0.641 1.00 8.79 53 THR B N 1
ATOM 1804 C CA . THR B 1 53 ? 2.088 -0.022 -1.842 1.00 10.07 53 THR B CA 1
ATOM 1805 C C . THR B 1 53 ? 3.429 0.091 -2.577 1.00 10.25 53 THR B C 1
ATOM 1806 O O . THR B 1 53 ? 4.476 -0.213 -2.004 1.00 11.79 53 THR B O 1
ATOM 1810 N N . THR B 1 54 ? 3.405 0.554 -3.827 1.00 12.79 54 THR B N 1
ATOM 1811 C CA . THR B 1 54 ? 4.634 0.787 -4.584 1.00 8.90 54 THR B CA 1
ATOM 1812 C C . THR B 1 54 ? 4.565 2.091 -5.365 1.00 7.07 54 THR B C 1
ATOM 1813 O O . THR B 1 54 ? 3.488 2.517 -5.781 1.00 7.32 54 THR B O 1
ATOM 1817 N N . THR B 1 55 ? 5.717 2.725 -5.563 1.00 8.05 55 THR B N 1
ATOM 1818 C CA . THR B 1 55 ? 5.746 3.966 -6.316 1.00 7.23 55 THR B CA 1
ATOM 1819 C C . THR B 1 55 ? 5.710 3.675 -7.798 1.00 8.63 55 THR B C 1
ATOM 1820 O O . THR B 1 55 ? 5.465 4.563 -8.597 1.00 10.59 55 THR B O 1
ATOM 1824 N N . SER B 1 56 ? 5.959 2.425 -8.165 1.00 9.03 56 SER B N 1
ATOM 1825 C CA . SER B 1 56 ? 6.200 2.094 -9.561 1.00 9.19 56 SER B CA 1
ATOM 1826 C C . SER B 1 56 ? 5.006 1.493 -10.306 1.00 7.63 56 SER B C 1
ATOM 1827 O O . SER B 1 56 ? 4.556 0.410 -9.997 1.00 8.84 56 SER B O 1
ATOM 1830 N N . LEU B 1 57 ? 4.521 2.202 -11.314 1.00 8.04 57 LEU B N 1
ATOM 1831 C CA . LEU B 1 57 ? 3.442 1.718 -12.167 1.00 9.02 57 LEU B CA 1
ATOM 1832 C C . LEU B 1 57 ? 3.816 0.404 -12.859 1.00 7.72 57 LEU B C 1
ATOM 1833 O O . LEU B 1 57 ? 2.994 -0.520 -12.982 1.00 8.33 57 LEU B O 1
ATOM 1838 N N . ILE B 1 58 ? 5.063 0.324 -13.294 1.00 9.90 58 ILE B N 1
ATOM 1839 C CA . ILE B 1 58 ? 5.569 -0.872 -13.950 1.00 8.79 58 ILE B CA 1
ATOM 1840 C C . ILE B 1 58 ? 5.479 -2.078 -13.023 1.00 8.93 58 ILE B C 1
ATOM 1841 O O . ILE B 1 58 ? 5.052 -3.158 -13.423 1.00 9.55 58 ILE B O 1
ATOM 1846 N N . GLU B 1 59 ? 5.860 -1.889 -11.770 1.00 8.66 59 GLU B N 1
ATOM 1847 C CA . GLU B 1 59 ? 5.770 -2.967 -10.804 1.00 8.48 59 GLU B CA 1
ATOM 1848 C C . GLU B 1 59 ? 4.328 -3.444 -10.585 1.00 8.48 59 GLU B C 1
ATOM 1849 O O . GLU B 1 59 ? 4.112 -4.626 -10.326 1.00 7.17 59 GLU B O 1
ATOM 1855 N N . THR B 1 60 ? 3.348 -2.543 -10.650 1.00 7.71 60 THR B N 1
ATOM 1856 C CA . THR B 1 60 ? 1.964 -2.956 -10.380 1.00 7.43 60 THR B CA 1
ATOM 1857 C C . THR B 1 60 ? 1.474 -4.003 -11.387 1.00 9.03 60 THR B C 1
ATOM 1858 O O . THR B 1 60 ? 0.743 -4.927 -11.006 1.00 5.41 60 THR B O 1
ATOM 1862 N N . TYR B 1 61 ? 1.858 -3.864 -12.656 1.00 6.26 61 TYR B N 1
ATOM 1863 C CA . TYR B 1 61 ? 1.471 -4.880 -13.648 1.00 9.36 61 TYR B CA 1
ATOM 1864 C C . TYR B 1 61 ? 2.053 -6.263 -13.325 1.00 6.68 61 TYR B C 1
ATOM 1865 O O . TYR B 1 61 ? 1.385 -7.287 -13.500 1.00 8.28 61 TYR B O 1
ATOM 1874 N N . ASN B 1 62 ? 3.294 -6.290 -12.854 1.00 8.08 62 ASN B N 1
ATOM 1875 C CA . ASN B 1 62 ? 3.955 -7.546 -12.511 1.00 9.12 62 ASN B CA 1
ATOM 1876 C C . ASN B 1 62 ? 3.366 -8.175 -11.257 1.00 10.45 62 ASN B C 1
ATOM 1877 O O . ASN B 1 62 ? 3.250 -9.401 -11.169 1.00 7.99 62 ASN B O 1
ATOM 1882 N N . ILE B 1 63 ? 3.003 -7.338 -10.284 1.00 7.48 63 ILE B N 1
ATOM 1883 C CA . ILE B 1 63 ? 2.331 -7.827 -9.081 1.00 8.92 63 ILE B CA 1
ATOM 1884 C C . ILE B 1 63 ? 0.985 -8.416 -9.474 1.00 8.43 63 ILE B C 1
ATOM 1885 O O . ILE B 1 63 ? 0.615 -9.505 -9.034 1.00 7.73 63 ILE B O 1
ATOM 1890 N N . ALA B 1 64 ? 0.256 -7.688 -10.315 1.00 8.05 64 ALA B N 1
ATOM 1891 C CA . ALA B 1 64 ? -1.040 -8.157 -10.795 1.00 8.40 64 ALA B CA 1
ATOM 1892 C C . ALA B 1 64 ? -0.912 -9.464 -11.571 1.00 10.32 64 ALA B C 1
ATOM 1893 O O . ALA B 1 64 ? -1.762 -10.348 -11.449 1.00 7.96 64 ALA B O 1
ATOM 1895 N N . ARG B 1 65 ? 0.133 -9.579 -12.384 1.00 7.44 65 ARG B N 1
ATOM 1896 C CA . ARG B 1 65 ? 0.349 -10.806 -13.152 1.00 8.58 65 ARG B CA 1
ATOM 1897 C C . ARG B 1 65 ? 0.566 -11.996 -12.215 1.00 10.49 65 ARG B C 1
ATOM 1898 O O . ARG B 1 65 ? 0.006 -13.085 -12.415 1.00 10.43 65 ARG B O 1
ATOM 1906 N N . GLN B 1 66 ? 1.370 -11.791 -11.181 1.00 8.01 66 GLN B N 1
ATOM 1907 C CA . GLN B 1 66 ? 1.649 -12.876 -10.257 1.00 10.44 66 GLN B CA 1
ATOM 1908 C C . GLN B 1 66 ? 0.372 -13.367 -9.577 1.00 11.53 66 GLN B C 1
ATOM 1909 O O . GLN B 1 66 ? 0.179 -14.571 -9.403 1.00 10.59 66 GLN B O 1
ATOM 1915 N N . TYR B 1 67 ? -0.507 -12.448 -9.190 1.00 9.28 67 TYR B N 1
ATOM 1916 C CA . TYR B 1 67 ? -1.761 -12.873 -8.562 1.00 10.16 67 TYR B CA 1
ATOM 1917 C C . TYR B 1 67 ? -2.706 -13.539 -9.555 1.00 10.37 67 TYR B C 1
ATOM 1918 O O . TYR B 1 67 ? -3.312 -14.570 -9.258 1.00 12.22 67 TYR B O 1
ATOM 1927 N N . TYR B 1 68 ? -2.851 -12.932 -10.726 1.00 8.71 68 TYR B N 1
ATOM 1928 C CA . TYR B 1 68 ? -3.759 -13.456 -11.743 1.00 9.53 68 TYR B CA 1
ATOM 1929 C C . TYR B 1 68 ? -3.372 -14.877 -12.151 1.00 12.87 68 TYR B C 1
ATOM 1930 O O . TYR B 1 68 ? -4.230 -15.714 -12.434 1.00 13.10 68 TYR B O 1
ATOM 1939 N N . SER B 1 69 ? -2.073 -15.149 -12.150 1.00 9.97 69 SER B N 1
ATOM 1940 C CA . SER B 1 69 ? -1.551 -16.417 -12.644 1.00 14.90 69 SER B CA 1
ATOM 1941 C C . SER B 1 69 ? -1.455 -17.469 -11.557 1.00 17.43 69 SER B C 1
ATOM 1942 O O . SER B 1 69 ? -1.040 -18.593 -11.808 1.00 16.82 69 SER B O 1
ATOM 1945 N N . SER B 1 70 ? -1.799 -17.089 -10.338 1.00 13.69 70 SER B N 1
ATOM 1946 C CA . SER B 1 70 ? -1.633 -17.981 -9.201 1.00 16.11 70 SER B CA 1
ATOM 1947 C C . SER B 1 70 ? -2.678 -19.096 -9.221 1.00 20.03 70 SER B C 1
ATOM 1948 O O . SER B 1 70 ? -3.765 -18.936 -9.777 1.00 16.28 70 SER B O 1
ATOM 1951 N N . SER B 1 71 ? -2.335 -20.231 -8.614 1.00 19.15 71 SER B N 1
ATOM 1952 C CA . SER B 1 71 ? -3.227 -21.387 -8.595 1.00 24.43 71 SER B CA 1
ATOM 1953 C C . SER B 1 71 ? -4.551 -21.060 -7.900 1.00 21.43 71 SER B C 1
ATOM 1954 O O . SER B 1 71 ? -4.567 -20.555 -6.773 1.00 21.43 71 SER B O 1
ATOM 1957 N N . GLY B 1 72 ? -5.657 -21.335 -8.588 1.00 26.64 72 GLY B N 1
ATOM 1958 C CA . GLY B 1 72 ? -6.981 -21.139 -8.029 1.00 27.84 72 GLY B CA 1
ATOM 1959 C C . GLY B 1 72 ? -7.509 -19.710 -8.004 1.00 30.65 72 GLY B C 1
ATOM 1960 O O . GLY B 1 72 ? -8.565 -19.457 -7.425 1.00 23.31 72 GLY B O 1
ATOM 1961 N N . PHE B 1 73 ? -6.814 -18.771 -8.640 1.00 25.24 73 PHE B N 1
ATOM 1962 C CA . PHE B 1 73 ? -7.272 -17.384 -8.595 1.00 24.26 73 PHE B CA 1
ATOM 1963 C C . PHE B 1 73 ? -8.428 -17.072 -9.538 1.00 25.44 73 PHE B C 1
ATOM 1964 O O . PHE B 1 73 ? -8.303 -17.195 -10.753 1.00 30.35 73 PHE B O 1
ATOM 1972 N N . HIS B 1 74 ? -9.538 -16.611 -8.976 1.00 21.42 74 HIS B N 1
ATOM 1973 C CA . HIS B 1 74 ? -10.627 -16.085 -9.794 1.00 21.83 74 HIS B CA 1
ATOM 1974 C C . HIS B 1 74 ? -10.980 -14.683 -9.321 1.00 21.99 74 HIS B C 1
ATOM 1975 O O . HIS B 1 74 ? -10.548 -14.250 -8.252 1.00 23.16 74 HIS B O 1
ATOM 1982 N N . GLY B 1 75 ? -11.764 -13.967 -10.110 1.00 22.79 75 GLY B N 1
ATOM 1983 C CA . GLY B 1 75 ? -12.122 -12.619 -9.723 1.00 23.03 75 GLY B CA 1
ATOM 1984 C C . GLY B 1 75 ? -11.298 -11.552 -10.418 1.00 20.98 75 GLY B C 1
ATOM 1985 O O . GLY B 1 75 ? -10.671 -11.799 -11.451 1.00 20.68 75 GLY B O 1
ATOM 1986 N N . ARG B 1 76 ? -11.309 -10.357 -9.842 1.00 18.29 76 ARG B N 1
ATOM 1987 C CA . ARG B 1 76 ? -10.736 -9.190 -10.491 1.00 15.71 76 ARG B CA 1
ATOM 1988 C C . ARG B 1 76 ? -9.671 -8.540 -9.640 1.00 16.76 76 ARG B C 1
ATOM 1989 O O . ARG B 1 76 ? -9.671 -8.682 -8.425 1.00 14.32 76 ARG B O 1
ATOM 1997 N N . LEU B 1 77 ? -8.774 -7.813 -10.296 1.00 12.47 77 LEU B N 1
ATOM 1998 C CA . LEU B 1 77 ? -7.810 -6.977 -9.601 1.00 8.79 77 LEU B CA 1
ATOM 1999 C C . LEU B 1 77 ? -7.953 -5.552 -10.091 1.00 8.01 77 LEU B C 1
ATOM 2000 O O . LEU B 1 77 ? -8.296 -5.313 -11.244 1.00 9.49 77 LEU B O 1
ATOM 2005 N N . TYR B 1 78 ? -7.678 -4.614 -9.195 1.00 7.31 78 TYR B N 1
ATOM 2006 C CA . TYR B 1 78 ? -7.716 -3.194 -9.504 1.00 8.15 78 TYR B CA 1
ATOM 2007 C C . TYR B 1 78 ? -6.383 -2.544 -9.133 1.00 9.20 78 TYR B C 1
ATOM 2008 O O . TYR B 1 78 ? -5.719 -2.975 -8.191 1.00 9.65 78 TYR B O 1
ATOM 2017 N N . ARG B 1 79 ? -5.987 -1.511 -9.873 1.00 7.35 79 ARG B N 1
ATOM 2018 C CA . ARG B 1 79 ? -4.870 -0.668 -9.456 1.00 7.40 79 ARG B CA 1
ATOM 2019 C C . ARG B 1 79 ? -5.430 0.638 -8.886 1.00 8.65 79 ARG B C 1
ATOM 2020 O O . ARG B 1 79 ? -6.134 1.378 -9.584 1.00 7.58 79 ARG B O 1
ATOM 2028 N N . TYR B 1 80 ? -5.123 0.898 -7.619 1.00 8.44 80 TYR B N 1
ATOM 2029 C CA . TYR B 1 80 ? -5.518 2.138 -6.952 1.00 7.45 80 TYR B CA 1
ATOM 2030 C C . TYR B 1 80 ? -4.361 3.117 -6.920 1.00 10.33 80 TYR B C 1
ATOM 2031 O O . TYR B 1 80 ? -3.224 2.722 -6.676 1.00 6.30 80 TYR B O 1
ATOM 2040 N N . ARG B 1 81 ? -4.662 4.393 -7.144 1.00 7.47 81 ARG B N 1
ATOM 2041 C CA . ARG B 1 81 ? -3.669 5.449 -7.019 1.00 6.79 81 ARG B CA 1
ATOM 2042 C C . ARG B 1 81 ? -3.992 6.186 -5.738 1.00 7.55 81 ARG B C 1
ATOM 2043 O O . ARG B 1 81 ? -5.148 6.543 -5.505 1.00 7.27 81 ARG B O 1
ATOM 2051 N N . ILE B 1 82 ? -2.980 6.378 -4.897 1.00 7.59 82 ILE B N 1
ATOM 2052 C CA . ILE B 1 82 ? -3.189 6.852 -3.530 1.00 6.16 82 ILE B CA 1
ATOM 2053 C C . ILE B 1 82 ? -2.255 8.004 -3.178 1.00 6.61 82 ILE B C 1
ATOM 2054 O O . ILE B 1 82 ? -1.066 7.924 -3.448 1.00 6.09 82 ILE B O 1
ATOM 2059 N N . ARG B 1 83 ? -2.777 9.064 -2.559 1.00 5.94 83 ARG B N 1
ATOM 2060 C CA . ARG B 1 83 ? -1.908 10.113 -2.007 1.00 9.87 83 ARG B CA 1
ATOM 2061 C C . ARG B 1 83 ? -1.262 9.641 -0.707 1.00 9.08 83 ARG B C 1
ATOM 2062 O O . ARG B 1 83 ? -1.945 9.267 0.243 1.00 7.86 83 ARG B O 1
ATOM 2070 N N . ALA B 1 84 ? 0.064 9.642 -0.665 1.00 8.43 84 ALA B N 1
ATOM 2071 C CA . ALA B 1 84 ? 0.756 9.229 0.544 1.00 10.22 84 ALA B CA 1
ATOM 2072 C C . ALA B 1 84 ? 0.824 10.393 1.530 1.00 11.86 84 ALA B C 1
ATOM 2073 O O . ALA B 1 84 ? 0.778 11.562 1.138 1.00 13.48 84 ALA B O 1
ATOM 2075 N N . ASN B 1 85 ? 0.899 10.069 2.810 1.00 11.65 85 ASN B N 1
ATOM 2076 C CA . ASN B 1 85 ? 1.143 11.078 3.832 1.00 9.98 85 ASN B CA 1
ATOM 2077 C C . ASN B 1 85 ? 2.001 10.464 4.929 1.00 10.32 85 ASN B C 1
ATOM 2078 O O . ASN B 1 85 ? 2.717 9.497 4.670 1.00 7.80 85 ASN B O 1
ATOM 2083 N N . ASN B 1 86 ? 1.963 11.013 6.141 1.00 9.05 86 ASN B N 1
ATOM 2084 C CA . ASN B 1 86 ? 2.907 10.562 7.162 1.00 8.48 86 ASN B CA 1
ATOM 2085 C C . ASN B 1 86 ? 2.571 9.181 7.717 1.00 10.01 86 ASN B C 1
ATOM 2086 O O . ASN B 1 86 ? 3.321 8.658 8.536 1.00 12.05 86 ASN B O 1
ATOM 2091 N N . ILE B 1 87 ? 1.437 8.621 7.293 1.00 9.81 87 ILE B N 1
ATOM 2092 C CA . ILE B 1 87 ? 1.064 7.225 7.558 1.00 12.16 87 ILE B CA 1
ATOM 2093 C C . ILE B 1 87 ? 1.984 6.242 6.810 1.00 10.42 87 ILE B C 1
ATOM 2094 O O . ILE B 1 87 ? 2.155 5.085 7.214 1.00 9.12 87 ILE B O 1
ATOM 2099 N N . PHE B 1 88 ? 2.580 6.731 5.726 1.00 8.46 88 PHE B N 1
ATOM 2100 C CA . PHE B 1 88 ? 3.335 5.917 4.770 1.00 6.68 88 PHE B CA 1
ATOM 2101 C C . PHE B 1 88 ? 4.837 6.026 5.012 1.00 8.22 88 PHE B C 1
ATOM 2102 O O . PHE B 1 88 ? 5.352 7.125 5.222 1.00 9.74 88 PHE B O 1
ATOM 2110 N N . TYR B 1 89 ? 5.540 4.898 4.960 1.00 5.88 89 TYR B N 1
ATOM 2111 C CA . TYR B 1 89 ? 6.996 4.874 5.118 1.00 7.15 89 TYR B CA 1
ATOM 2112 C C . TYR B 1 89 ? 7.663 4.087 4.004 1.00 7.15 89 TYR B C 1
ATOM 2113 O O . TYR B 1 89 ? 7.321 2.932 3.789 1.00 10.26 89 TYR B O 1
ATOM 2122 N N . PRO B 1 90 ? 8.651 4.689 3.335 1.00 9.24 90 PRO B N 1
ATOM 2123 C CA . PRO B 1 90 ? 9.583 3.929 2.496 1.00 6.22 90 PRO B CA 1
ATOM 2124 C C . PRO B 1 90 ? 10.285 2.890 3.361 1.00 10.61 90 PRO B C 1
ATOM 2125 O O . PRO B 1 90 ? 10.583 3.186 4.515 1.00 9.35 90 PRO B O 1
ATOM 2129 N N . ILE B 1 91 ? 10.577 1.708 2.840 1.00 9.83 91 ILE B N 1
ATOM 2130 C CA . ILE B 1 91 ? 11.067 0.661 3.734 1.00 9.25 91 ILE B CA 1
ATOM 2131 C C . ILE B 1 91 ? 12.550 0.772 4.099 1.00 11.66 91 ILE B C 1
ATOM 2132 O O . ILE B 1 91 ? 12.962 0.245 5.120 1.00 9.43 91 ILE B O 1
ATOM 2137 N N . GLN B 1 92 ? 13.353 1.435 3.271 1.00 10.22 92 GLN B N 1
ATOM 2138 C CA . GLN B 1 92 ? 14.811 1.369 3.435 1.00 10.72 92 GLN B CA 1
ATOM 2139 C C . GLN B 1 92 ? 15.332 1.857 4.801 1.00 10.75 92 GLN B C 1
ATOM 2140 O O . GLN B 1 92 ? 16.205 1.211 5.381 1.00 12.86 92 GLN B O 1
ATOM 2146 N N . PRO B 1 93 ? 14.818 2.988 5.325 1.00 8.99 93 PRO B N 1
ATOM 2147 C CA . PRO B 1 93 ? 15.364 3.355 6.643 1.00 9.27 93 PRO B CA 1
ATOM 2148 C C . PRO B 1 93 ? 15.091 2.303 7.716 1.00 7.03 93 PRO B C 1
ATOM 2149 O O . PRO B 1 93 ? 15.914 2.086 8.614 1.00 7.01 93 PRO B O 1
ATOM 2153 N N . SER B 1 94 ? 13.943 1.642 7.634 1.00 6.87 94 SER B N 1
ATOM 2154 C CA . SER B 1 94 ? 13.642 0.615 8.631 1.00 7.69 94 SER B CA 1
ATOM 2155 C C . SER B 1 94 ? 14.469 -0.651 8.394 1.00 9.72 94 SER B C 1
ATOM 2156 O O . SER B 1 94 ? 14.861 -1.328 9.342 1.00 6.76 94 SER B O 1
ATOM 2159 N N . VAL B 1 95 ? 14.710 -0.987 7.130 1.00 8.04 95 VAL B N 1
ATOM 2160 C CA . VAL B 1 95 ? 15.553 -2.132 6.829 1.00 10.96 95 VAL B CA 1
ATOM 2161 C C . VAL B 1 95 ? 16.961 -1.858 7.356 1.00 9.94 95 VAL B C 1
ATOM 2162 O O . VAL B 1 95 ? 17.588 -2.737 7.950 1.00 11.19 95 VAL B O 1
ATOM 2166 N N . ASN B 1 96 ? 17.437 -0.630 7.181 1.00 10.72 96 ASN B N 1
ATOM 2167 C CA . ASN B 1 96 ? 18.763 -0.261 7.682 1.00 12.45 96 ASN B CA 1
ATOM 2168 C C . ASN B 1 96 ? 18.822 -0.323 9.203 1.00 15.38 96 ASN B C 1
ATOM 2169 O O . ASN B 1 96 ? 19.790 -0.826 9.780 1.00 12.98 96 ASN B O 1
ATOM 2174 N N . TYR B 1 97 ? 17.774 0.176 9.850 1.00 11.53 97 TYR B N 1
ATOM 2175 C CA . TYR B 1 97 ? 17.675 0.110 11.302 1.00 10.68 97 TYR B CA 1
ATOM 2176 C C . TYR B 1 97 ? 17.665 -1.337 11.791 1.00 12.17 97 TYR B C 1
ATOM 2177 O O . TYR B 1 97 ? 18.394 -1.696 12.716 1.00 10.17 97 TYR B O 1
ATOM 2186 N N . LEU B 1 98 ? 16.842 -2.171 11.165 1.00 8.06 98 LEU B N 1
ATOM 2187 C CA . LEU B 1 98 ? 16.787 -3.578 11.549 1.00 11.17 98 LEU B CA 1
ATOM 2188 C C . LEU B 1 98 ? 18.140 -4.252 11.358 1.00 14.25 98 LEU B C 1
ATOM 2189 O O . LEU B 1 98 ? 18.572 -5.035 12.205 1.00 14.69 98 LEU B O 1
ATOM 2194 N N . THR B 1 99 ? 18.814 -3.928 10.255 1.00 12.81 99 THR B N 1
ATOM 2195 C CA . THR B 1 99 ? 20.147 -4.450 9.987 1.00 14.45 99 THR B CA 1
ATOM 2196 C C . THR B 1 99 ? 21.140 -4.068 11.092 1.00 18.50 99 THR B C 1
ATOM 2197 O O . THR B 1 99 ? 21.937 -4.903 11.525 1.00 21.10 99 THR B O 1
ATOM 2201 N N . GLN B 1 100 ? 21.076 -2.818 11.557 1.00 15.78 100 GLN B N 1
ATOM 2202 C CA . GLN B 1 100 ? 21.963 -2.337 12.619 1.00 17.21 100 GLN B CA 1
ATOM 2203 C C . GLN B 1 100 ? 21.641 -3.006 13.948 1.00 20.29 100 GLN B C 1
ATOM 2204 O O . GLN B 1 100 ? 22.501 -3.086 14.825 1.00 22.88 100 GLN B O 1
ATOM 2210 N N . ARG B 1 101 ? 20.395 -3.449 14.109 1.00 12.69 101 ARG B N 1
ATOM 2211 C CA . ARG B 1 101 ? 19.980 -4.125 15.334 1.00 21.95 101 ARG B CA 1
ATOM 2212 C C . ARG B 1 101 ? 20.324 -5.605 15.284 1.00 19.65 101 ARG B C 1
ATOM 2213 O O . ARG B 1 101 ? 20.148 -6.323 16.270 1.00 23.19 101 ARG B O 1
ATOM 2221 N N . GLY B 1 102 ? 20.816 -6.057 14.131 1.00 21.63 102 GLY B N 1
ATOM 2222 C CA . GLY B 1 102 ? 21.302 -7.419 13.989 1.00 21.78 102 GLY B CA 1
ATOM 2223 C C . GLY B 1 102 ? 20.371 -8.343 13.236 1.00 25.51 102 GLY B C 1
ATOM 2224 O O . GLY B 1 102 ? 20.558 -9.559 13.232 1.00 24.80 102 GLY B O 1
ATOM 2225 N N . ILE B 1 103 ? 19.355 -7.773 12.601 1.00 21.66 103 ILE B N 1
ATOM 2226 C CA . ILE B 1 103 ? 18.455 -8.566 11.778 1.00 20.33 103 ILE B CA 1
ATOM 2227 C C . ILE B 1 103 ? 19.138 -8.878 10.443 1.00 20.65 103 ILE B C 1
ATOM 2228 O O . ILE B 1 103 ? 19.803 -8.019 9.859 1.00 19.46 103 ILE B O 1
ATOM 2233 N N . THR B 1 104 ? 18.993 -10.112 9.974 1.00 22.74 104 THR B N 1
ATOM 2234 C CA . THR B 1 104 ? 19.640 -10.528 8.733 1.00 23.97 104 THR B CA 1
ATOM 2235 C C . THR B 1 104 ? 18.692 -10.501 7.537 1.00 24.86 104 THR B C 1
ATOM 2236 O O . THR B 1 104 ? 17.648 -11.153 7.542 1.00 24.43 104 THR B O 1
ATOM 2240 N N . PHE B 1 105 ? 19.056 -9.738 6.512 1.00 20.13 105 PHE B N 1
ATOM 2241 C CA . PHE B 1 105 ? 18.368 -9.826 5.234 1.00 20.28 105 PHE B CA 1
ATOM 2242 C C . PHE B 1 105 ? 19.261 -10.593 4.263 1.00 19.37 105 PHE B C 1
ATOM 2243 O O . PHE B 1 105 ? 20.436 -10.268 4.100 1.00 21.52 105 PHE B O 1
ATOM 2251 N N . SER B 1 106 ? 18.703 -11.629 3.646 1.00 19.55 106 SER B N 1
ATOM 2252 C CA . SER B 1 106 ? 19.458 -12.465 2.713 1.00 16.06 106 SER B CA 1
ATOM 2253 C C . SER B 1 106 ? 19.803 -11.680 1.458 1.00 17.02 106 SER B C 1
ATOM 2254 O O . SER B 1 106 ? 19.175 -10.662 1.167 1.00 13.63 106 SER B O 1
ATOM 2257 N N . GLY B 1 107 ? 20.786 -12.160 0.700 1.00 19.81 107 GLY B N 1
ATOM 2258 C CA . GLY B 1 107 ? 21.120 -11.528 -0.562 1.00 21.27 107 GLY B CA 1
ATOM 2259 C C . GLY B 1 107 ? 19.935 -11.523 -1.512 1.00 14.72 107 GLY B C 1
ATOM 2260 O O . GLY B 1 107 ? 19.766 -10.594 -2.303 1.00 15.78 107 GLY B O 1
ATOM 2261 N N . PHE B 1 108 ? 19.098 -12.553 -1.418 1.00 14.92 108 PHE B N 1
ATOM 2262 C CA . PHE B 1 108 ? 17.918 -12.639 -2.266 1.00 12.80 108 PHE B CA 1
ATOM 2263 C C . PHE B 1 108 ? 16.930 -11.535 -1.907 1.00 16.95 108 PHE B C 1
ATOM 2264 O O . PHE B 1 108 ? 16.427 -10.835 -2.791 1.00 14.21 108 PHE B O 1
ATOM 2272 N N . GLU B 1 109 ? 16.660 -11.385 -0.612 1.00 17.92 109 GLU B N 1
ATOM 2273 C CA . GLU B 1 109 ? 15.805 -10.306 -0.122 1.00 15.38 109 GLU B CA 1
ATOM 2274 C C . GLU B 1 109 ? 16.302 -8.945 -0.585 1.00 16.15 109 GLU B C 1
ATOM 2275 O O . GLU B 1 109 ? 15.503 -8.094 -0.997 1.00 16.46 109 GLU B O 1
ATOM 2281 N N . ARG B 1 110 ? 17.618 -8.745 -0.527 1.00 15.24 110 ARG B N 1
ATOM 2282 C CA . ARG B 1 110 ? 18.215 -7.483 -0.956 1.00 15.51 110 ARG B CA 1
ATOM 2283 C C . ARG B 1 110 ? 17.960 -7.247 -2.442 1.00 18.17 110 ARG B C 1
ATOM 2284 O O . ARG B 1 110 ? 17.691 -6.123 -2.862 1.00 13.22 110 ARG B O 1
ATOM 2292 N N . ILE B 1 111 ? 18.052 -8.303 -3.243 1.00 15.63 111 ILE B N 1
ATOM 2293 C CA . ILE B 1 111 ? 17.783 -8.177 -4.674 1.00 14.68 111 ILE B CA 1
ATOM 2294 C C . ILE B 1 111 ? 16.333 -7.790 -4.928 1.00 12.44 111 ILE B C 1
ATOM 2295 O O . ILE B 1 111 ? 16.044 -6.950 -5.777 1.00 13.77 111 ILE B O 1
ATOM 2300 N N . MET B 1 112 ? 15.423 -8.398 -4.182 1.00 12.88 112 MET B N 1
ATOM 2301 C CA . MET B 1 112 ? 14.003 -8.105 -4.325 1.00 14.59 112 MET B CA 1
ATOM 2302 C C . MET B 1 112 ? 13.682 -6.646 -3.967 1.00 16.83 112 MET B C 1
ATOM 2303 O O . MET B 1 112 ? 12.763 -6.050 -4.545 1.00 16.11 112 MET B O 1
ATOM 2308 N N . MET B 1 113 ? 14.464 -6.068 -3.053 1.00 15.22 113 MET B N 1
ATOM 2309 C CA . MET B 1 113 ? 14.270 -4.680 -2.609 1.00 16.32 113 MET B CA 1
ATOM 2310 C C . MET B 1 113 ? 15.088 -3.616 -3.363 1.00 16.66 113 MET B C 1
ATOM 2311 O O . MET B 1 113 ? 14.926 -2.421 -3.107 1.00 13.01 113 MET B O 1
ATOM 2316 N N . ARG B 1 114 ? 15.944 -4.030 -4.294 1.00 15.09 114 ARG B N 1
ATOM 2317 C CA . ARG B 1 114 ? 16.996 -3.129 -4.792 1.00 16.22 114 ARG B CA 1
ATOM 2318 C C . ARG B 1 114 ? 16.497 -1.881 -5.532 1.00 15.69 114 ARG B C 1
ATOM 2319 O O . ARG B 1 114 ? 17.187 -0.865 -5.542 1.00 15.47 114 ARG B O 1
ATOM 2327 N N . GLU B 1 115 ? 15.307 -1.936 -6.130 1.00 14.71 115 GLU B N 1
ATOM 2328 C CA . GLU B 1 115 ? 14.777 -0.765 -6.838 1.00 19.23 115 GLU B CA 1
ATOM 2329 C C . GLU B 1 115 ? 14.178 0.293 -5.901 1.00 13.50 115 GLU B C 1
ATOM 2330 O O . GLU B 1 115 ? 13.871 1.404 -6.341 1.00 13.94 115 GLU B O 1
ATOM 2336 N N . ASP B 1 116 ? 14.010 -0.058 -4.629 1.00 11.81 116 ASP B N 1
ATOM 2337 C CA . ASP B 1 116 ? 13.580 0.899 -3.597 1.00 12.50 116 ASP B CA 1
ATOM 2338 C C . ASP B 1 116 ? 12.216 1.537 -3.828 1.00 15.46 116 ASP B C 1
ATOM 2339 O O . ASP B 1 116 ? 12.031 2.715 -3.502 1.00 14.38 116 ASP B O 1
ATOM 2344 N N . ASN B 1 117 ? 11.267 0.794 -4.386 1.00 11.91 117 ASN B N 1
ATOM 2345 C CA . ASN B 1 117 ? 9.970 1.386 -4.669 1.00 9.32 117 ASN B CA 1
ATOM 2346 C C . ASN B 1 117 ? 8.911 1.007 -3.649 1.00 11.98 117 ASN B C 1
ATOM 2347 O O . ASN B 1 117 ? 7.772 1.471 -3.731 1.00 9.15 117 ASN B O 1
ATOM 2352 N N . ASP B 1 118 ? 9.290 0.171 -2.684 1.00 11.77 118 ASP B N 1
ATOM 2353 C CA . ASP B 1 118 ? 8.361 -0.280 -1.662 1.00 9.59 118 ASP B CA 1
ATOM 2354 C C . ASP B 1 118 ? 8.059 0.799 -0.626 1.00 8.77 118 ASP B C 1
ATOM 2355 O O . ASP B 1 118 ? 8.966 1.377 -0.017 1.00 8.96 118 ASP B O 1
ATOM 2360 N N . ILE B 1 119 ? 6.773 1.039 -0.410 1.00 7.81 119 ILE B N 1
ATOM 2361 C CA . ILE B 1 119 ? 6.315 1.935 0.651 1.00 7.55 119 ILE B CA 1
ATOM 2362 C C . ILE B 1 119 ? 5.212 1.230 1.443 1.00 9.69 119 ILE B C 1
ATOM 2363 O O . ILE B 1 119 ? 4.331 0.608 0.852 1.00 10.95 119 ILE B O 1
ATOM 2368 N N . VAL B 1 120 ? 5.263 1.273 2.774 1.00 8.12 120 VAL B N 1
ATOM 2369 C CA . VAL B 1 120 ? 4.170 0.688 3.546 1.00 7.35 120 VAL B CA 1
ATOM 2370 C C . VAL B 1 120 ? 3.384 1.731 4.319 1.00 7.90 120 VAL B C 1
ATOM 2371 O O . VAL B 1 120 ? 3.948 2.693 4.843 1.00 8.83 120 VAL B O 1
ATOM 2375 N N . ALA B 1 121 ? 2.072 1.537 4.376 1.00 6.22 121 ALA B N 1
ATOM 2376 C CA . ALA B 1 121 ? 1.219 2.349 5.234 1.00 5.47 121 ALA B CA 1
ATOM 2377 C C . ALA B 1 121 ? 0.919 1.564 6.506 1.00 10.21 121 ALA B C 1
ATOM 2378 O O . ALA B 1 121 ? 0.731 0.350 6.457 1.00 8.46 121 ALA B O 1
ATOM 2380 N N . VAL B 1 122 ? 0.884 2.232 7.653 1.00 8.74 122 VAL B N 1
ATOM 2381 C CA . VAL B 1 122 ? 0.588 1.496 8.875 1.00 8.35 122 VAL B CA 1
ATOM 2382 C C . VAL B 1 122 ? -0.894 1.587 9.232 1.00 10.05 122 VAL B C 1
ATOM 2383 O O . VAL B 1 122 ? -1.488 2.671 9.240 1.00 10.08 122 VAL B O 1
ATOM 2387 N N . GLU B 1 123 ? -1.472 0.412 9.479 1.00 12.74 123 GLU B N 1
ATOM 2388 C CA . GLU B 1 123 ? -2.856 0.197 9.938 1.00 14.26 123 GLU B CA 1
ATOM 2389 C C . GLU B 1 123 ? -3.992 0.526 8.955 1.00 11.07 123 GLU B C 1
ATOM 2390 O O . GLU B 1 123 ? -4.908 -0.286 8.779 1.00 13.73 123 GLU B O 1
ATOM 2396 N N . HIS B 1 124 ? -3.975 1.709 8.343 1.00 11.14 124 HIS B N 1
ATOM 2397 C CA . HIS B 1 124 ? -5.173 2.185 7.648 1.00 8.92 124 HIS B CA 1
ATOM 2398 C C . HIS B 1 124 ? -4.862 3.329 6.708 1.00 10.95 124 HIS B C 1
ATOM 2399 O O . HIS B 1 124 ? -4.216 4.303 7.090 1.00 10.06 124 HIS B O 1
ATOM 2406 N N . ILE B 1 125 ? -5.320 3.186 5.472 1.00 9.77 125 ILE B N 1
ATOM 2407 C CA . ILE B 1 125 ? -5.293 4.261 4.494 1.00 7.54 125 ILE B CA 1
ATOM 2408 C C . ILE B 1 125 ? -6.723 4.738 4.303 1.00 7.44 125 ILE B C 1
ATOM 2409 O O . ILE B 1 125 ? -7.554 3.987 3.804 1.00 10.15 125 ILE B O 1
ATOM 2414 N N . PRO B 1 126 ? -7.028 5.985 4.687 1.00 9.04 126 PRO B N 1
ATOM 2415 C CA . PRO B 1 126 ? -8.410 6.456 4.527 1.00 12.32 126 PRO B CA 1
ATOM 2416 C C . PRO B 1 126 ? -8.881 6.452 3.068 1.00 10.05 126 PRO B C 1
ATOM 2417 O O . PRO B 1 126 ? -8.068 6.665 2.161 1.00 12.04 126 PRO B O 1
ATOM 2421 N N . GLY B 1 127 ? -10.172 6.223 2.845 1.00 8.51 127 GLY B N 1
ATOM 2422 C CA . GLY B 1 127 ? -10.732 6.323 1.513 1.00 12.54 127 GLY B CA 1
ATOM 2423 C C . GLY B 1 127 ? -10.513 7.680 0.861 1.00 10.44 127 GLY B C 1
ATOM 2424 O O . GLY B 1 127 ? -10.408 7.768 -0.357 1.00 10.82 127 GLY B O 1
ATOM 2425 N N . GLU B 1 128 ? -10.429 8.737 1.666 1.00 9.44 128 GLU B N 1
ATOM 2426 C CA . GLU B 1 128 ? -10.225 10.081 1.136 1.00 9.42 128 GLU B CA 1
ATOM 2427 C C . GLU B 1 128 ? -8.824 10.295 0.559 1.00 7.97 128 GLU B C 1
ATOM 2428 O O . GLU B 1 128 ? -8.589 11.295 -0.112 1.00 11.45 128 GLU B O 1
ATOM 2434 N N . ASN B 1 129 ? -7.896 9.370 0.817 1.00 9.16 129 ASN B N 1
ATOM 2435 C CA . ASN B 1 129 ? -6.552 9.433 0.212 1.00 8.83 129 ASN B CA 1
ATOM 2436 C C . ASN B 1 129 ? -6.468 8.782 -1.156 1.00 9.86 129 ASN B C 1
ATOM 2437 O O . ASN B 1 129 ? -5.459 8.913 -1.863 1.00 9.11 129 ASN B O 1
ATOM 2442 N N . ILE B 1 130 ? -7.522 8.067 -1.524 1.00 9.06 130 ILE B N 1
ATOM 2443 C CA . ILE B 1 130 ? -7.512 7.295 -2.753 1.00 8.57 130 ILE B CA 1
ATOM 2444 C C . ILE B 1 130 ? -8.077 8.123 -3.910 1.00 8.42 130 ILE B C 1
ATOM 2445 O O . ILE B 1 130 ? -9.213 8.611 -3.855 1.00 9.10 130 ILE B O 1
ATOM 2450 N N . VAL B 1 131 ? -7.256 8.315 -4.938 1.00 10.32 131 VAL B N 1
ATOM 2451 C CA . VAL B 1 131 ? -7.606 9.192 -6.060 1.00 8.56 131 VAL B CA 1
ATOM 2452 C C . VAL B 1 131 ? -8.573 8.518 -7.019 1.00 12.24 131 VAL B C 1
ATOM 2453 O O . VAL B 1 131 ? -9.575 9.096 -7.440 1.00 11.12 131 VAL B O 1
ATOM 2457 N N . GLU B 1 132 ? -8.249 7.287 -7.388 1.00 10.36 132 GLU B N 1
ATOM 2458 C CA . GLU B 1 132 ? -8.920 6.648 -8.507 1.00 12.26 132 GLU B CA 1
ATOM 2459 C C . GLU B 1 132 ? -8.564 5.174 -8.521 1.00 10.50 132 GLU B C 1
ATOM 2460 O O . GLU B 1 132 ? -7.628 4.755 -7.829 1.00 8.05 132 GLU B O 1
ATOM 2466 N N . ALA B 1 133 ? -9.320 4.401 -9.292 1.00 9.35 133 ALA B N 1
ATOM 2467 C CA . ALA B 1 133 ? -9.060 2.971 -9.477 1.00 10.88 133 ALA B CA 1
ATOM 2468 C C . ALA B 1 133 ? -9.131 2.612 -10.953 1.00 13.04 133 ALA B C 1
ATOM 2469 O O . ALA B 1 133 ? -9.874 3.230 -11.710 1.00 12.24 133 ALA B O 1
ATOM 2471 N N . VAL B 1 134 ? -8.346 1.621 -11.357 1.00 9.83 134 VAL B N 1
ATOM 2472 C CA . VAL B 1 134 ? -8.401 1.094 -12.711 1.00 10.47 134 VAL B CA 1
ATOM 2473 C C . VAL B 1 134 ? -8.511 -0.419 -12.648 1.00 9.70 134 VAL B C 1
ATOM 2474 O O . VAL B 1 134 ? -7.640 -1.075 -12.065 1.00 9.60 134 VAL B O 1
ATOM 2478 N N . GLU B 1 135 ? -9.586 -0.977 -13.209 1.00 11.86 135 GLU B N 1
ATOM 2479 C CA . GLU B 1 135 ? -9.703 -2.430 -13.315 1.00 10.77 135 GLU B CA 1
ATOM 2480 C C . GLU B 1 135 ? -8.604 -2.941 -14.232 1.00 10.53 135 GLU B C 1
ATOM 2481 O O . GLU B 1 135 ? -8.356 -2.357 -15.278 1.00 12.57 135 GLU B O 1
ATOM 2487 N N . LEU B 1 136 ? -7.954 -4.031 -13.845 1.00 9.07 136 LEU B N 1
ATOM 2488 C CA . LEU B 1 136 ? -6.906 -4.605 -14.675 1.00 9.06 136 LEU B CA 1
ATOM 2489 C C . LEU B 1 136 ? -7.469 -5.793 -15.421 1.00 10.41 136 LEU B C 1
ATOM 2490 O O . LEU B 1 136 ? -8.145 -6.633 -14.834 1.00 13.17 136 LEU B O 1
ATOM 2495 N N . THR B 1 137 ? -7.199 -5.866 -16.716 1.00 9.95 137 THR B N 1
ATOM 2496 C CA . THR B 1 137 ? -7.682 -6.982 -17.522 1.00 13.61 137 THR B CA 1
ATOM 2497 C C . THR B 1 137 ? -6.534 -7.979 -17.685 1.00 13.20 137 THR B C 1
ATOM 2498 O O . THR B 1 137 ? -5.374 -7.591 -17.640 1.00 10.38 137 THR B O 1
ATOM 2502 N N . TYR B 1 138 ? -6.852 -9.257 -17.849 1.00 11.20 138 TYR B N 1
ATOM 2503 C CA . TYR B 1 138 ? -5.824 -10.291 -17.916 1.00 11.07 138 TYR B CA 1
ATOM 2504 C C . TYR B 1 138 ? -6.084 -11.287 -19.047 1.00 10.42 138 TYR B C 1
ATOM 2505 O O . TYR B 1 138 ? -7.173 -11.862 -19.132 1.00 10.00 138 TYR B O 1
ATOM 2514 N N . ASP B 1 139 ? -5.082 -11.452 -19.913 1.00 10.85 139 ASP B N 1
ATOM 2515 C CA . ASP B 1 139 ? -5.058 -12.458 -20.987 1.00 11.16 139 ASP B CA 1
ATOM 2516 C C . ASP B 1 139 ? -4.160 -13.603 -20.544 1.00 11.05 139 ASP B C 1
ATOM 2517 O O . ASP B 1 139 ? -2.938 -13.493 -20.633 1.00 9.44 139 ASP B O 1
ATOM 2522 N N . ARG B 1 140 ? -4.736 -14.690 -20.043 1.00 10.97 140 ARG B N 1
ATOM 2523 C CA . ARG B 1 140 ? -3.893 -15.720 -19.446 1.00 13.85 140 ARG B CA 1
ATOM 2524 C C . ARG B 1 140 ? -3.099 -16.486 -20.489 1.00 12.96 140 ARG B C 1
ATOM 2525 O O . ARG B 1 140 ? -2.116 -17.140 -20.154 1.00 17.08 140 ARG B O 1
ATOM 2533 N N . PHE B 1 141 ? -3.512 -16.426 -21.750 1.00 10.39 141 PHE B N 1
ATOM 2534 C CA . PHE B 1 141 ? -2.805 -17.209 -22.755 1.00 10.29 141 PHE B CA 1
ATOM 2535 C C . PHE B 1 141 ? -1.555 -16.491 -23.240 1.00 14.45 141 PHE B C 1
ATOM 2536 O O . PHE B 1 141 ? -0.661 -17.116 -23.813 1.00 11.69 141 PHE B O 1
ATOM 2544 N N . ASN B 1 142 ? -1.495 -15.183 -23.000 1.00 10.10 142 ASN B N 1
ATOM 2545 C CA . ASN B 1 142 ? -0.337 -14.409 -23.389 1.00 11.07 142 ASN B CA 1
ATOM 2546 C C . ASN B 1 142 ? 0.290 -13.678 -22.211 1.00 11.88 142 ASN B C 1
ATOM 2547 O O . ASN B 1 142 ? 1.134 -12.796 -22.401 1.00 12.01 142 ASN B O 1
ATOM 2552 N N . SER B 1 143 ? -0.134 -14.057 -21.005 1.00 12.51 143 SER B N 1
ATOM 2553 C CA . SER B 1 143 ? 0.327 -13.443 -19.762 1.00 13.78 143 SER B CA 1
ATOM 2554 C C . SER B 1 143 ? 0.306 -11.920 -19.866 1.00 11.50 143 SER B C 1
ATOM 2555 O O . SER B 1 143 ? 1.282 -11.246 -19.534 1.00 11.04 143 SER B O 1
ATOM 2558 N N . GLN B 1 144 ? -0.810 -11.382 -20.338 1.00 9.59 144 GLN B N 1
ATOM 2559 C CA . GLN B 1 144 ? -0.865 -9.966 -20.690 1.00 8.90 144 GLN B CA 1
ATOM 2560 C C . GLN B 1 144 ? -1.822 -9.212 -19.773 1.00 8.19 144 GLN B C 1
ATOM 2561 O O . GLN B 1 144 ? -2.977 -9.600 -19.612 1.00 10.37 144 GLN B O 1
ATOM 2567 N N . VAL B 1 145 ? -1.327 -8.139 -19.164 1.00 7.16 145 VAL B N 1
ATOM 2568 C CA . VAL B 1 145 ? -2.124 -7.347 -18.225 1.00 7.41 145 VAL B CA 1
ATOM 2569 C C . VAL B 1 145 ? -2.301 -5.923 -18.734 1.00 9.24 145 VAL B C 1
ATOM 2570 O O . VAL B 1 145 ? -1.318 -5.246 -19.003 1.00 8.43 145 VAL B O 1
ATOM 2574 N N . SER B 1 146 ? -3.545 -5.454 -18.841 1.00 8.37 146 SER B N 1
ATOM 2575 C CA . SER B 1 146 ? -3.796 -4.091 -19.307 1.00 7.63 146 SER B CA 1
ATOM 2576 C C . SER B 1 146 ? -4.798 -3.339 -18.445 1.00 11.18 146 SER B C 1
ATOM 2577 O O . SER B 1 146 ? -5.474 -3.935 -17.603 1.00 9.10 146 SER B O 1
ATOM 2580 N N . ASP B 1 147 ? -4.890 -2.033 -18.677 1.00 9.45 147 ASP B N 1
ATOM 2581 C CA . ASP B 1 147 ? -5.884 -1.183 -18.006 1.00 11.74 147 ASP B CA 1
ATOM 2582 C C . ASP B 1 147 ? -7.274 -1.378 -18.604 1.00 16.42 147 ASP B C 1
ATOM 2583 O O . ASP B 1 147 ? -7.463 -1.233 -19.822 1.00 17.96 147 ASP B O 1
ATOM 2588 N N . GLY B 1 148 ? -8.238 -1.709 -17.754 1.00 13.92 148 GLY B N 1
ATOM 2589 C CA . GLY B 1 148 ? -9.631 -1.719 -18.161 1.00 11.87 148 GLY B CA 1
ATOM 2590 C C . GLY B 1 148 ? -10.314 -0.464 -17.648 1.00 16.32 148 GLY B C 1
ATOM 2591 O O . GLY B 1 148 ? -9.670 0.568 -17.476 1.00 16.85 148 GLY B O 1
ATOM 2592 N N . PRO B 1 149 ? -11.625 -0.551 -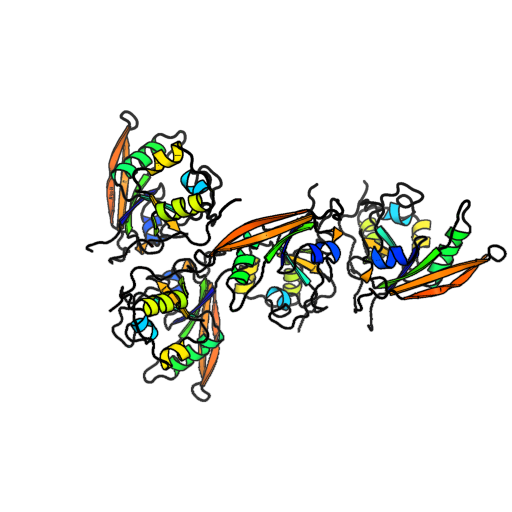17.394 1.00 18.22 149 PRO B N 1
ATOM 2593 C CA . PRO B 1 149 ? -12.440 0.583 -16.941 1.00 21.05 149 PRO B CA 1
ATOM 2594 C C . PRO B 1 149 ? -11.856 1.320 -15.728 1.00 17.88 149 PRO B C 1
ATOM 2595 O O . PRO B 1 149 ? -11.493 0.660 -14.754 1.00 13.54 149 PRO B O 1
ATOM 2599 N N . GLY B 1 150 ? -11.790 2.654 -15.783 1.00 20.11 150 GLY B N 1
ATOM 2600 C CA . GLY B 1 150 ? -11.330 3.449 -14.652 1.00 16.38 150 GLY B CA 1
ATOM 2601 C C . GLY B 1 150 ? -12.458 4.154 -13.912 1.00 20.87 150 GLY B C 1
ATOM 2602 O O . GLY B 1 150 ? -13.497 4.443 -14.499 1.00 20.82 150 GLY B O 1
ATOM 2603 N N . THR B 1 151 ? -12.258 4.428 -12.621 1.00 16.98 151 THR B N 1
ATOM 2604 C CA . THR B 1 151 ? -13.246 5.138 -11.812 1.00 18.54 151 THR B CA 1
ATOM 2605 C C . THR B 1 151 ? -12.571 6.168 -10.916 1.00 19.40 151 THR B C 1
ATOM 2606 O O . THR B 1 151 ? -11.565 5.884 -10.268 1.00 15.65 151 THR B O 1
ATOM 2610 N N . THR B 1 152 ? -13.138 7.367 -10.869 1.00 21.16 152 THR B N 1
ATOM 2611 C CA . THR B 1 152 ? -12.584 8.436 -10.050 1.00 14.85 152 THR B CA 1
ATOM 2612 C C . THR B 1 152 ? -13.287 8.461 -8.703 1.00 16.37 152 THR B C 1
ATOM 2613 O O . THR B 1 152 ? -14.489 8.219 -8.631 1.00 15.59 152 THR B O 1
ATOM 2617 N N . ASN B 1 153 ? -12.538 8.706 -7.630 1.00 11.61 153 ASN B N 1
ATOM 2618 C CA . ASN B 1 153 ? -13.134 8.833 -6.308 1.00 12.18 153 ASN B CA 1
ATOM 2619 C C . ASN B 1 153 ? -13.625 10.251 -6.057 1.00 11.44 153 ASN B C 1
ATOM 2620 O O . ASN B 1 153 ? -12.822 11.167 -5.881 1.00 10.44 153 ASN B O 1
ATOM 2625 N N . ALA B 1 154 ? -14.942 10.437 -6.039 1.00 12.35 154 ALA B N 1
ATOM 2626 C CA . ALA B 1 154 ? -15.503 11.771 -5.835 1.00 17.43 154 ALA B CA 1
ATOM 2627 C C . ALA B 1 154 ? -15.243 12.278 -4.420 1.00 16.70 154 ALA B C 1
ATOM 2628 O O . ALA B 1 154 ? -15.343 13.477 -4.157 1.00 17.24 154 ALA B O 1
ATOM 2630 N N . ARG B 1 155 ? -14.913 11.367 -3.508 1.00 10.83 155 ARG B N 1
ATOM 2631 C CA . ARG B 1 155 ? -14.648 11.737 -2.122 1.00 13.27 155 ARG B CA 1
ATOM 2632 C C . ARG B 1 155 ? -13.172 12.014 -1.820 1.00 12.06 155 ARG B C 1
ATOM 2633 O O . ARG B 1 155 ? -12.824 12.313 -0.675 1.00 10.46 155 ARG B O 1
ATOM 2641 N N . TYR B 1 156 ? -12.308 11.906 -2.831 1.00 9.69 156 TYR B N 1
ATOM 2642 C CA . TYR B 1 156 ? -10.871 12.162 -2.643 1.00 10.12 156 TYR B CA 1
ATOM 2643 C C . TYR B 1 156 ? -10.618 13.570 -2.097 1.00 12.01 156 TYR B C 1
ATOM 2644 O O . TYR B 1 156 ? -11.286 14.525 -2.506 1.00 10.65 156 TYR B O 1
ATOM 2653 N N . VAL B 1 157 ? -9.671 13.696 -1.166 1.00 11.13 157 VAL B N 1
ATOM 2654 C CA . VAL B 1 157 ? -9.345 14.992 -0.562 1.00 9.96 157 VAL B CA 1
ATOM 2655 C C . VAL B 1 157 ? -7.988 15.462 -1.051 1.00 9.57 157 VAL B C 1
ATOM 2656 O O . VAL B 1 157 ? -6.976 14.873 -0.713 1.00 10.56 157 VAL B O 1
ATOM 2660 N N . PRO B 1 158 ? -7.966 16.504 -1.897 1.00 11.12 158 PRO B N 1
ATOM 2661 C CA . PRO B 1 158 ? -6.709 16.962 -2.494 1.00 11.97 158 PRO B CA 1
ATOM 2662 C C . PRO B 1 158 ? -5.744 17.558 -1.471 1.00 12.93 158 PRO B C 1
ATOM 2663 O O . PRO B 1 158 ? -6.172 18.029 -0.416 1.00 16.09 158 PRO B O 1
ATOM 2667 N N . GLY B 1 159 ? -4.459 17.545 -1.797 1.00 13.48 159 GLY B N 1
ATOM 2668 C CA . GLY B 1 159 ? -3.436 18.110 -0.936 1.00 15.28 159 GLY B CA 1
ATOM 2669 C C . GLY B 1 159 ? -2.044 17.766 -1.430 1.00 15.75 159 GLY B C 1
ATOM 2670 O O . GLY B 1 159 ? -1.871 16.911 -2.303 1.00 15.90 159 GLY B O 1
ATOM 2671 N N . SER B 1 160 ? -1.049 18.452 -0.882 1.00 13.95 160 SER B N 1
ATOM 2672 C CA . SER B 1 160 ? 0.336 18.120 -1.141 1.00 13.39 160 SER B CA 1
ATOM 2673 C C . SER B 1 160 ? 0.932 17.571 0.135 1.00 16.03 160 SER B C 1
ATOM 2674 O O . SER B 1 160 ? 1.248 18.322 1.059 1.00 14.57 160 SER B O 1
ATOM 2677 N N . THR B 1 161 ? 1.065 16.252 0.196 1.00 11.30 161 THR B N 1
ATOM 2678 C CA . THR B 1 161 ? 1.566 15.613 1.410 1.00 12.32 161 THR B CA 1
ATOM 2679 C C . THR B 1 161 ? 2.654 14.613 1.045 1.00 14.40 161 THR B C 1
ATOM 2680 O O . THR B 1 161 ? 2.800 14.228 -0.125 1.00 15.34 161 THR B O 1
ATOM 2684 N N . PHE B 1 162 ? 3.438 14.214 2.040 1.00 13.53 162 PHE B N 1
ATOM 2685 C CA . PHE B 1 162 ? 4.619 13.407 1.791 1.00 8.67 162 PHE B CA 1
ATOM 2686 C C . PHE B 1 162 ? 4.692 12.263 2.785 1.00 8.08 162 PHE B C 1
ATOM 2687 O O . PHE B 1 162 ? 4.065 12.318 3.840 1.00 10.41 162 PHE B O 1
ATOM 2695 N N . VAL B 1 163 ? 5.457 11.230 2.441 1.00 9.76 163 VAL B N 1
ATOM 2696 C CA . VAL B 1 163 ? 5.704 10.123 3.361 1.00 10.08 163 VAL B CA 1
ATOM 2697 C C . VAL B 1 163 ? 6.475 10.584 4.597 1.00 12.34 163 VAL B C 1
ATOM 2698 O O . VAL B 1 163 ? 7.111 11.642 4.602 1.00 9.31 163 VAL B O 1
ATOM 2702 N N . ASN B 1 164 ? 6.400 9.787 5.655 1.00 11.06 164 ASN B N 1
ATOM 2703 C CA . ASN B 1 164 ? 7.255 9.954 6.812 1.00 8.82 164 ASN B CA 1
ATOM 2704 C C . ASN B 1 164 ? 8.644 9.435 6.453 1.00 13.76 164 ASN B C 1
ATOM 2705 O O . ASN B 1 164 ? 8.779 8.288 6.024 1.00 16.97 164 ASN B O 1
ATOM 2710 N N . PRO B 1 165 ? 9.680 10.275 6.623 1.00 15.05 165 PRO B N 1
ATOM 2711 C CA . PRO B 1 165 ? 11.043 9.987 6.157 1.00 17.64 165 PRO B CA 1
ATOM 2712 C C . PRO B 1 165 ? 11.816 9.039 7.066 1.00 19.43 165 PRO B C 1
ATOM 2713 O O . PRO B 1 165 ? 12.934 8.629 6.732 1.00 19.67 165 PRO B O 1
ATOM 2717 N N . GLY B 1 166 ? 11.238 8.701 8.209 1.00 13.82 166 GLY B N 1
ATOM 2718 C CA . GLY B 1 166 ? 11.998 8.014 9.231 1.00 16.12 166 GLY B CA 1
ATOM 2719 C C . GLY B 1 166 ? 11.792 6.519 9.353 1.00 11.63 166 GLY B C 1
ATOM 2720 O O . GLY B 1 166 ? 11.305 5.857 8.428 1.00 12.30 166 GLY B O 1
ATOM 2721 N N . VAL B 1 167 ? 12.189 5.993 10.510 1.00 11.61 167 VAL B N 1
ATOM 2722 C CA . VAL B 1 167 ? 12.018 4.584 10.856 1.00 8.58 167 VAL B CA 1
ATOM 2723 C C . VAL B 1 167 ? 10.589 4.337 11.320 1.00 9.14 167 VAL B C 1
ATOM 2724 O O . VAL B 1 167 ? 9.993 5.176 12.015 1.00 7.73 167 VAL B O 1
ATOM 2728 N N . ILE B 1 168 ? 10.036 3.192 10.939 1.00 6.31 168 ILE B N 1
ATOM 2729 C CA . ILE B 1 168 ? 8.708 2.802 11.411 1.00 6.80 168 ILE B CA 1
ATOM 2730 C C . ILE B 1 168 ? 8.727 2.613 12.929 1.00 7.15 168 ILE B C 1
ATOM 2731 O O . ILE B 1 168 ? 9.584 1.905 13.451 1.00 6.73 168 ILE B O 1
ATOM 2736 N N . PRO B 1 169 ? 7.803 3.271 13.641 1.00 6.83 169 PRO B N 1
ATOM 2737 C CA . PRO B 1 169 ? 7.725 3.143 15.098 1.00 7.52 169 PRO B CA 1
ATOM 2738 C C . PRO B 1 169 ? 7.285 1.747 15.507 1.00 7.68 169 PRO B C 1
ATOM 2739 O O . PRO B 1 169 ? 6.614 1.063 14.723 1.00 7.14 169 PRO B O 1
ATOM 2743 N N . GLN B 1 170 ? 7.665 1.356 16.719 1.00 8.34 170 GLN B N 1
ATOM 2744 C CA . GLN B 1 170 ? 7.219 0.119 17.346 1.00 6.58 170 GLN B CA 1
ATOM 2745 C C . GLN B 1 170 ? 7.501 -1.130 16.518 1.00 7.18 170 GLN B C 1
ATOM 2746 O O . GLN B 1 170 ? 6.680 -2.051 16.526 1.00 6.55 170 GLN B O 1
ATOM 2752 N N . LEU B 1 171 ? 8.644 -1.176 15.825 1.00 5.64 171 LEU B N 1
ATOM 2753 C CA . LEU B 1 171 ? 9.002 -2.367 15.065 1.00 5.74 171 LEU B CA 1
ATOM 2754 C C . LEU B 1 171 ? 9.234 -3.562 15.983 1.00 10.71 171 LEU B C 1
ATOM 2755 O O . LEU B 1 171 ? 9.717 -3.419 17.112 1.00 10.85 171 LEU B O 1
ATOM 2760 N N . VAL B 1 172 ? 8.876 -4.735 15.474 1.00 13.08 172 VAL B N 1
ATOM 2761 C CA . VAL B 1 172 ? 9.185 -5.997 16.118 1.00 10.73 172 VAL B CA 1
ATOM 2762 C C . VAL B 1 172 ? 10.614 -6.353 15.745 1.00 14.71 172 VAL B C 1
ATOM 2763 O O . VAL B 1 172 ? 10.941 -6.417 14.566 1.00 14.91 172 VAL B O 1
ATOM 2767 N N . VAL B 1 173 ? 11.474 -6.538 16.744 1.00 13.74 173 VAL B N 1
ATOM 2768 C CA . VAL B 1 173 ? 12.857 -6.935 16.491 1.00 15.85 173 VAL B CA 1
ATOM 2769 C C . VAL B 1 173 ? 13.166 -8.202 17.272 1.00 19.46 173 VAL B C 1
ATOM 2770 O O . VAL B 1 173 ? 13.443 -8.140 18.475 1.00 19.75 173 VAL B O 1
ATOM 2774 N N . PRO B 1 174 ? 13.095 -9.360 16.597 1.00 17.23 174 PRO B N 1
ATOM 2775 C CA . PRO B 1 174 ? 13.406 -10.655 17.223 1.00 23.42 174 PRO B CA 1
ATOM 2776 C C . PRO B 1 174 ? 14.869 -10.732 17.651 1.00 27.78 174 PRO B C 1
ATOM 2777 O O . PRO B 1 174 ? 15.701 -10.024 17.076 1.00 27.87 174 PRO B O 1
ATOM 2781 N N . THR B 1 175 ? 15.186 -11.571 18.633 1.00 31.96 175 THR B N 1
ATOM 2782 C CA . THR B 1 175 ? 16.571 -11.692 19.092 1.00 35.92 175 THR B CA 1
ATOM 2783 C C . THR B 1 175 ? 17.244 -12.976 18.605 1.00 44.53 175 THR B C 1
ATOM 2784 O O . THR B 1 175 ? 18.410 -13.239 18.926 1.00 46.83 175 THR B O 1
ATOM 2788 N N . GLY C 1 1 ? -6.389 -2.156 24.006 1.00 23.86 1 GLY C N 1
ATOM 2789 C CA . GLY C 1 1 ? -5.836 -3.100 24.960 1.00 25.98 1 GLY C CA 1
ATOM 2790 C C . GLY C 1 1 ? -4.789 -2.462 25.847 1.00 24.22 1 GLY C C 1
ATOM 2791 O O . GLY C 1 1 ? -4.479 -1.280 25.697 1.00 22.16 1 GLY C O 1
ATOM 2792 N N . PRO C 1 2 ? -4.232 -3.250 26.774 1.00 25.15 2 PRO C N 1
ATOM 2793 C CA . PRO C 1 2 ? -3.191 -2.814 27.711 1.00 23.42 2 PRO C CA 1
ATOM 2794 C C . PRO C 1 2 ? -2.075 -2.016 27.039 1.00 20.84 2 PRO C C 1
ATOM 2795 O O . PRO C 1 2 ? -1.509 -2.452 26.030 1.00 22.50 2 PRO C O 1
ATOM 2799 N N . GLY C 1 3 ? -1.787 -0.841 27.583 1.00 22.31 3 GLY C N 1
ATOM 2800 C CA . GLY C 1 3 ? -0.692 -0.033 27.089 1.00 16.12 3 GLY C CA 1
ATOM 2801 C C . GLY C 1 3 ? -1.113 1.049 26.111 1.00 16.87 3 GLY C C 1
ATOM 2802 O O . GLY C 1 3 ? -0.447 2.077 26.005 1.00 18.27 3 GLY C O 1
ATOM 2803 N N . THR C 1 4 ? -2.238 0.847 25.434 1.00 13.56 4 THR C N 1
ATOM 2804 C CA . THR C 1 4 ? -2.662 1.742 24.347 1.00 14.97 4 THR C CA 1
ATOM 2805 C C . THR C 1 4 ? -2.714 3.231 24.709 1.00 14.58 4 THR C C 1
ATOM 2806 O O . THR C 1 4 ? -3.155 3.609 25.794 1.00 11.07 4 THR C O 1
ATOM 2810 N N . ASP C 1 5 ? -2.235 4.072 23.795 1.00 14.77 5 ASP C N 1
ATOM 2811 C CA . ASP C 1 5 ? -2.336 5.522 23.934 1.00 12.65 5 ASP C CA 1
ATOM 2812 C C . ASP C 1 5 ? -3.742 5.991 23.564 1.00 11.45 5 ASP C C 1
ATOM 2813 O O . ASP C 1 5 ? -4.198 5.759 22.444 1.00 10.97 5 ASP C O 1
ATOM 2818 N N . PHE C 1 6 ? -4.425 6.636 24.509 1.00 11.08 6 PHE C N 1
ATOM 2819 C CA . PHE C 1 6 ? -5.707 7.278 24.233 1.00 11.10 6 PHE C CA 1
ATOM 2820 C C . PHE C 1 6 ? -5.595 8.775 24.508 1.00 10.83 6 PHE C C 1
ATOM 2821 O O . PHE C 1 6 ? -4.885 9.200 25.422 1.00 10.74 6 PHE C O 1
ATOM 2829 N N . VAL C 1 7 ? -6.279 9.576 23.704 1.00 8.20 7 VAL C N 1
ATOM 2830 C CA . VAL C 1 7 ? -6.301 11.018 23.908 1.00 7.59 7 VAL C CA 1
ATOM 2831 C C . VAL C 1 7 ? -7.719 11.553 23.847 1.00 8.44 7 VAL C C 1
ATOM 2832 O O . VAL C 1 7 ? -8.639 10.852 23.413 1.00 8.85 7 VAL C O 1
ATOM 2836 N N . TYR C 1 8 ? -7.890 12.793 24.293 1.00 7.57 8 TYR C N 1
ATOM 2837 C CA . TYR C 1 8 ? -9.183 13.455 24.238 1.00 6.52 8 TYR C CA 1
ATOM 2838 C C . TYR C 1 8 ? -9.139 14.649 23.302 1.00 7.60 8 TYR C C 1
ATOM 2839 O O . TYR C 1 8 ? -8.091 15.269 23.134 1.00 7.54 8 TYR C O 1
ATOM 2848 N N . ARG C 1 9 ? -10.290 14.975 22.726 1.00 5.64 9 ARG C N 1
ATOM 2849 C CA . ARG C 1 9 ? -10.454 16.216 21.980 1.00 7.44 9 ARG C CA 1
ATOM 2850 C C . ARG C 1 9 ? -11.813 16.816 22.299 1.00 9.30 9 ARG C C 1
ATOM 2851 O O . ARG C 1 9 ? -12.833 16.128 22.245 1.00 8.51 9 ARG C O 1
ATOM 2859 N N . VAL C 1 10 ? -11.814 18.101 22.635 1.00 8.39 10 VAL C N 1
ATOM 2860 C CA . VAL C 1 10 ? -13.041 18.854 22.827 1.00 7.48 10 VAL C CA 1
ATOM 2861 C C . VAL C 1 10 ? -13.419 19.510 21.494 1.00 8.15 10 VAL C C 1
ATOM 2862 O O . VAL C 1 10 ? -12.600 20.177 20.877 1.00 8.33 10 VAL C O 1
ATOM 2866 N N . ASP C 1 11 ? -14.649 19.309 21.038 1.00 9.29 11 ASP C N 1
ATOM 2867 C CA . ASP C 1 11 ? -15.083 19.849 19.743 1.00 11.89 11 ASP C CA 1
ATOM 2868 C C . ASP C 1 11 ? -16.574 20.189 19.753 1.00 14.31 11 ASP C C 1
ATOM 2869 O O . ASP C 1 11 ? -17.338 19.628 20.530 1.00 12.76 11 ASP C O 1
ATOM 2874 N N . SER C 1 12 ? -16.991 21.115 18.897 1.00 11.97 12 SER C N 1
ATOM 2875 C CA . SER C 1 12 ? -18.406 21.477 18.839 1.00 12.13 12 SER C CA 1
ATOM 2876 C C . SER C 1 12 ? -19.209 20.594 17.879 1.00 18.62 12 SER C C 1
ATOM 2877 O O . SER C 1 12 ? -20.434 20.584 17.915 1.00 18.32 12 SER C O 1
ATOM 2880 N N . ARG C 1 13 ? -18.531 19.856 17.007 1.00 11.36 13 ARG C N 1
ATOM 2881 C CA . ARG C 1 13 ? -19.260 19.002 16.077 1.00 15.71 13 ARG C CA 1
ATOM 2882 C C . ARG C 1 13 ? -19.807 17.772 16.784 1.00 12.93 13 ARG C C 1
ATOM 2883 O O . ARG C 1 13 ? -19.161 17.232 17.674 1.00 10.88 13 ARG C O 1
ATOM 2891 N N . PRO C 1 14 ? -21.018 17.334 16.395 1.00 12.91 14 PRO C N 1
ATOM 2892 C CA . PRO C 1 14 ? -21.710 16.252 17.100 1.00 17.24 14 PRO C CA 1
ATOM 2893 C C . PRO C 1 14 ? -21.281 14.855 16.654 1.00 15.65 14 PRO C C 1
ATOM 2894 O O . PRO C 1 14 ? -20.732 14.696 15.554 1.00 14.37 14 PRO C O 1
ATOM 2898 N N . PRO C 1 15 ? -21.533 13.850 17.508 1.00 12.71 15 PRO C N 1
ATOM 2899 C CA . PRO C 1 15 ? -21.048 12.483 17.281 1.00 13.97 15 PRO C CA 1
ATOM 2900 C C . PRO C 1 15 ? -21.527 11.871 15.968 1.00 14.74 15 PRO C C 1
ATOM 2901 O O . PRO C 1 15 ? -20.744 11.142 15.365 1.00 15.13 15 PRO C O 1
ATOM 2905 N N . GLU C 1 16 ? -22.754 12.148 15.525 1.00 13.71 16 GLU C N 1
ATOM 2906 C CA . GLU C 1 16 ? -23.257 11.495 14.310 1.00 16.37 16 GLU C CA 1
ATOM 2907 C C . GLU C 1 16 ? -22.362 11.861 13.120 1.00 19.33 16 GLU C C 1
ATOM 2908 O O . GLU C 1 16 ? -22.153 11.051 12.212 1.00 17.69 16 GLU C O 1
ATOM 2914 N N . GLU C 1 17 ? -21.849 13.089 13.119 1.00 16.91 17 GLU C N 1
ATOM 2915 C CA . GLU C 1 17 ? -20.863 13.515 12.125 1.00 19.11 17 GLU C CA 1
ATOM 2916 C C . GLU C 1 17 ? -19.456 12.948 12.386 1.00 19.31 17 GLU C C 1
ATOM 2917 O O . GLU C 1 17 ? -18.828 12.367 11.497 1.00 19.49 17 GLU C O 1
ATOM 2923 N N . ILE C 1 18 ? -18.968 13.132 13.613 1.00 19.16 18 ILE C N 1
ATOM 2924 C CA . ILE C 1 18 ? -17.589 12.783 13.960 1.00 13.20 18 ILE C CA 1
ATOM 2925 C C . ILE C 1 18 ? -17.336 11.267 13.961 1.00 11.40 18 ILE C C 1
ATOM 2926 O O . ILE C 1 18 ? -16.268 10.815 13.528 1.00 12.93 18 ILE C O 1
ATOM 2931 N N . PHE C 1 19 ? -18.303 10.480 14.423 1.00 9.81 19 PHE C N 1
ATOM 2932 C CA . PHE C 1 19 ? -18.133 9.027 14.469 1.00 11.41 19 PHE C CA 1
ATOM 2933 C C . PHE C 1 19 ? -17.970 8.463 13.054 1.00 15.10 19 PHE C C 1
ATOM 2934 O O . PHE C 1 19 ? -17.329 7.426 12.850 1.00 16.76 19 PHE C O 1
ATOM 2942 N N . ARG C 1 20 ? -18.584 9.140 12.086 1.00 15.39 20 ARG C N 1
ATOM 2943 C CA . ARG C 1 20 ? -18.536 8.735 10.680 1.00 18.59 20 ARG C CA 1
ATOM 2944 C C . ARG C 1 20 ? -17.343 9.322 9.931 1.00 19.33 20 ARG C C 1
ATOM 2945 O O . ARG C 1 20 ? -16.630 8.605 9.226 1.00 19.37 20 ARG C O 1
ATOM 2953 N N . ASP C 1 21 ? -17.157 10.632 10.059 1.00 15.52 21 ASP C N 1
ATOM 2954 C CA . ASP C 1 21 ? -16.192 11.366 9.250 1.00 15.11 21 ASP C CA 1
ATOM 2955 C C . ASP C 1 21 ? -14.833 11.561 9.934 1.00 15.42 21 ASP C C 1
ATOM 2956 O O . ASP C 1 21 ? -13.839 11.841 9.270 1.00 14.19 21 ASP C O 1
ATOM 2961 N N . GLY C 1 22 ? -14.785 11.396 11.254 1.00 15.19 22 GLY C N 1
ATOM 2962 C CA . GLY C 1 22 ? -13.568 11.698 11.989 1.00 10.45 22 GLY C CA 1
ATOM 2963 C C . GLY C 1 22 ? -13.273 13.185 12.060 1.00 12.20 22 GLY C C 1
ATOM 2964 O O . GLY C 1 22 ? -14.159 14.017 11.847 1.00 15.23 22 GLY C O 1
ATOM 2965 N N . PHE C 1 23 ? -12.038 13.526 12.408 1.00 9.60 23 PHE C N 1
ATOM 2966 C CA . PHE C 1 23 ? -11.598 14.920 12.413 1.00 10.46 23 PHE C CA 1
ATOM 2967 C C . PHE C 1 23 ? -10.678 15.201 11.240 1.00 9.92 23 PHE C C 1
ATOM 2968 O O . PHE C 1 23 ? -9.888 14.348 10.872 1.00 11.61 23 PHE C O 1
ATOM 2976 N N . ARG C 1 24 ? -10.772 16.400 10.667 1.00 11.00 24 ARG C N 1
ATOM 2977 C CA . ARG C 1 24 ? -9.823 16.825 9.633 1.00 10.49 24 ARG C CA 1
ATOM 2978 C C . ARG C 1 24 ? -9.269 18.230 9.944 1.00 12.11 24 ARG C C 1
ATOM 2979 O O . ARG C 1 24 ? -9.994 19.102 10.436 1.00 13.78 24 ARG C O 1
ATOM 2987 N N . SER C 1 25 ? -7.982 18.443 9.682 1.00 8.24 25 SER C N 1
ATOM 2988 C CA . SER C 1 25 ? -7.332 19.715 9.985 1.00 9.39 25 SER C CA 1
ATOM 2989 C C . SER C 1 25 ? -7.875 20.800 9.076 1.00 11.78 25 SER C C 1
ATOM 2990 O O . SER C 1 25 ? -8.450 20.493 8.037 1.00 12.54 25 SER C O 1
ATOM 2993 N N . HIS C 1 26 ? -7.669 22.061 9.446 1.00 13.52 26 HIS C N 1
ATOM 2994 C CA . HIS C 1 26 ? -8.109 23.180 8.605 1.00 13.78 26 HIS C CA 1
ATOM 2995 C C . HIS C 1 26 ? -7.380 23.193 7.262 1.00 17.50 26 HIS C C 1
ATOM 2996 O O . HIS C 1 26 ? -7.970 23.481 6.220 1.00 14.88 26 HIS C O 1
ATOM 3003 N N . GLY C 1 27 ? -6.085 22.900 7.286 1.00 12.08 27 GLY C N 1
ATOM 3004 C CA . GLY C 1 27 ? -5.297 22.958 6.065 1.00 11.65 27 GLY C CA 1
ATOM 3005 C C . GLY C 1 27 ? -4.029 22.141 6.165 1.00 10.20 27 GLY C C 1
ATOM 3006 O O . GLY C 1 27 ? -4.035 21.057 6.746 1.00 10.36 27 GLY C O 1
ATOM 3007 N N . PHE C 1 28 ? -2.934 22.685 5.640 1.00 13.40 28 PHE C N 1
ATOM 3008 C CA . PHE C 1 28 ? -1.669 21.950 5.547 1.00 11.02 28 PHE C CA 1
ATOM 3009 C C . PHE C 1 28 ? -0.464 22.723 6.082 1.00 9.34 28 PHE C C 1
ATOM 3010 O O . PHE C 1 28 ? 0.681 22.348 5.845 1.00 12.47 28 PHE C O 1
ATOM 3018 N N . ASN C 1 29 ? -0.735 23.785 6.833 1.00 11.84 29 ASN C N 1
ATOM 3019 C CA . ASN C 1 29 ? 0.299 24.628 7.447 1.00 11.50 29 ASN C CA 1
ATOM 3020 C C . ASN C 1 29 ? 0.975 23.960 8.643 1.00 13.52 29 ASN C C 1
ATOM 3021 O O . ASN C 1 29 ? 0.399 23.893 9.739 1.00 11.53 29 ASN C O 1
ATOM 3026 N N . ARG C 1 30 ? 2.213 23.511 8.454 1.00 10.61 30 ARG C N 1
ATOM 3027 C CA . ARG C 1 30 ? 2.920 22.815 9.529 1.00 12.07 30 ARG C CA 1
ATOM 3028 C C . ARG C 1 30 ? 3.821 23.736 10.351 1.00 12.97 30 ARG C C 1
ATOM 3029 O O . ARG C 1 30 ? 4.864 23.314 10.852 1.00 12.62 30 ARG C O 1
ATOM 3037 N N . ASN C 1 31 ? 3.432 25.000 10.495 1.00 11.89 31 ASN C N 1
ATOM 3038 C CA . ASN C 1 31 ? 4.120 25.856 11.444 1.00 12.69 31 ASN C CA 1
ATOM 3039 C C . ASN C 1 31 ? 3.579 25.519 12.829 1.00 14.35 31 ASN C C 1
ATOM 3040 O O . ASN C 1 31 ? 2.479 25.951 13.189 1.00 12.01 31 ASN C O 1
ATOM 3045 N N . LEU C 1 32 ? 4.333 24.718 13.582 1.00 12.35 32 LEU C N 1
ATOM 3046 C CA . LEU C 1 32 ? 3.853 24.205 14.867 1.00 10.18 32 LEU C CA 1
ATOM 3047 C C . LEU C 1 32 ? 3.634 25.299 15.914 1.00 12.51 32 LEU C C 1
ATOM 3048 O O . LEU C 1 32 ? 2.668 25.254 16.672 1.00 10.85 32 LEU C O 1
ATOM 3053 N N . GLN C 1 33 ? 4.531 26.275 15.965 1.00 13.38 33 GLN C N 1
ATOM 3054 C CA . GLN C 1 33 ? 4.384 27.357 16.932 1.00 19.05 33 GLN C CA 1
ATOM 3055 C C . GLN C 1 33 ? 3.124 28.177 16.673 1.00 17.18 33 GLN C C 1
ATOM 3056 O O . GLN C 1 33 ? 2.435 28.569 17.624 1.00 16.06 33 GLN C O 1
ATOM 3062 N N . GLN C 1 34 ? 2.835 28.461 15.404 1.00 13.13 34 GLN C N 1
ATOM 3063 C CA . GLN C 1 34 ? 1.575 29.126 15.062 1.00 14.63 34 GLN C CA 1
ATOM 3064 C C . GLN C 1 34 ? 0.394 28.311 15.558 1.00 17.33 34 GLN C C 1
ATOM 3065 O O . GLN C 1 34 ? -0.550 28.854 16.135 1.00 16.73 34 GLN C O 1
ATOM 3071 N N . HIS C 1 35 ? 0.439 27.004 15.327 1.00 11.87 35 HIS C N 1
ATOM 3072 C CA . HIS C 1 35 ? -0.637 26.148 15.789 1.00 12.56 35 HIS C CA 1
ATOM 3073 C C . HIS C 1 35 ? -0.833 26.201 17.311 1.00 13.80 35 HIS C C 1
ATOM 3074 O O . HIS C 1 35 ? -1.946 26.422 17.790 1.00 13.44 35 HIS C O 1
ATOM 3081 N N . LEU C 1 36 ? 0.253 26.034 18.060 1.00 10.66 36 LEU C N 1
ATOM 3082 C CA . LEU C 1 36 ? 0.175 25.949 19.517 1.00 16.27 36 LEU C CA 1
ATOM 3083 C C . LEU C 1 36 ? -0.352 27.243 20.130 1.00 19.96 36 LEU C C 1
ATOM 3084 O O . LEU C 1 36 ? -0.968 27.222 21.199 1.00 17.15 36 LEU C O 1
ATOM 3089 N N . ARG C 1 37 ? -0.093 28.364 19.463 1.00 17.54 37 ARG C N 1
ATOM 3090 C CA . ARG C 1 37 ? -0.641 29.653 19.885 1.00 21.24 37 ARG C CA 1
ATOM 3091 C C . ARG C 1 37 ? -2.103 29.853 19.532 1.00 22.22 37 ARG C C 1
ATOM 3092 O O . ARG C 1 37 ? -2.794 30.655 20.155 1.00 24.90 37 ARG C O 1
ATOM 3100 N N . GLY C 1 38 ? -2.572 29.159 18.508 1.00 19.42 38 GLY C N 1
ATOM 3101 C CA . GLY C 1 38 ? -3.926 29.376 18.040 1.00 23.50 38 GLY C CA 1
ATOM 3102 C C . GLY C 1 38 ? -3.976 30.254 16.804 1.00 18.56 38 GLY C C 1
ATOM 3103 O O . GLY C 1 38 ? -5.049 30.497 16.259 1.00 28.28 38 GLY C O 1
ATOM 3104 N N . ASP C 1 39 ? -2.812 30.704 16.345 1.00 20.23 39 ASP C N 1
ATOM 3105 C CA . ASP C 1 39 ? -2.733 31.625 15.213 1.00 17.77 39 ASP C CA 1
ATOM 3106 C C . ASP C 1 39 ? -3.215 31.003 13.911 1.00 23.11 39 ASP C C 1
ATOM 3107 O O . ASP C 1 39 ? -3.576 31.716 12.984 1.00 21.99 39 ASP C O 1
ATOM 3112 N N . SER C 1 40 ? -3.206 29.678 13.825 1.00 16.68 40 SER C N 1
ATOM 3113 C CA . SER C 1 40 ? -3.580 29.028 12.573 1.00 18.20 40 SER C CA 1
ATOM 3114 C C . SER C 1 40 ? -4.871 28.214 12.697 1.00 18.20 40 SER C C 1
ATOM 3115 O O . SER C 1 40 ? -5.248 27.461 11.787 1.00 15.99 40 SER C O 1
ATOM 3118 N N . CYS C 1 41 ? -5.553 28.359 13.826 1.00 18.67 41 CYS C N 1
ATOM 3119 C CA . CYS C 1 41 ? -6.777 27.595 14.062 1.00 17.72 41 CYS C CA 1
ATOM 3120 C C . CYS C 1 41 ? -8.026 28.455 13.798 1.00 27.00 41 CYS C C 1
ATOM 3121 O O . CYS C 1 41 ? -7.943 29.454 13.071 1.00 22.27 41 CYS C O 1
ATOM 3124 N N . ALA C 1 42 ? -9.175 28.065 14.357 1.00 20.67 42 ALA C N 1
ATOM 3125 C CA . ALA C 1 42 ? -10.454 28.693 13.995 1.00 29.29 42 ALA C CA 1
ATOM 3126 C C . ALA C 1 42 ? -10.474 30.203 14.201 1.00 31.12 42 ALA C C 1
ATOM 3127 O O . ALA C 1 42 ? -11.116 30.927 13.443 1.00 32.99 42 ALA C O 1
ATOM 3129 N N . ALA C 1 43 ? -9.759 30.680 15.213 1.00 32.07 43 ALA C N 1
ATOM 3130 C CA . ALA C 1 43 ? -9.747 32.109 15.506 1.00 38.39 43 ALA C CA 1
ATOM 3131 C C . ALA C 1 43 ? -8.671 32.844 14.713 1.00 36.97 43 ALA C C 1
ATOM 3132 O O . ALA C 1 43 ? -8.489 34.056 14.870 1.00 38.00 43 ALA C O 1
ATOM 3134 N N . GLY C 1 44 ? -7.961 32.113 13.860 1.00 29.12 44 GLY C N 1
ATOM 3135 C CA . GLY C 1 44 ? -6.853 32.690 13.122 1.00 23.91 44 GLY C CA 1
ATOM 3136 C C . GLY C 1 44 ? -6.935 32.480 11.625 1.00 23.37 44 GLY C C 1
ATOM 3137 O O . GLY C 1 44 ? -7.980 32.689 11.023 1.00 27.30 44 GLY C O 1
ATOM 3138 N N . SER C 1 45 ? -5.832 32.034 11.033 1.00 20.18 45 SER C N 1
ATOM 3139 C CA . SER C 1 45 ? -5.735 31.842 9.590 1.00 21.77 45 SER C CA 1
ATOM 3140 C C . SER C 1 45 ? -6.466 30.593 9.101 1.00 19.58 45 SER C C 1
ATOM 3141 O O . SER C 1 45 ? -6.629 30.402 7.897 1.00 18.71 45 SER C O 1
ATOM 3144 N N . ARG C 1 46 ? -6.894 29.753 10.041 1.00 22.51 46 ARG C N 1
ATOM 3145 C CA . ARG C 1 46 ? -7.702 28.569 9.752 1.00 18.40 46 ARG C CA 1
ATOM 3146 C C . ARG C 1 46 ? -7.042 27.709 8.668 1.00 18.33 46 ARG C C 1
ATOM 3147 O O . ARG C 1 46 ? -7.691 27.332 7.692 1.00 15.35 46 ARG C O 1
ATOM 3155 N N . ASP C 1 47 ? -5.757 27.417 8.826 1.00 14.13 47 ASP C N 1
ATOM 3156 C CA . ASP C 1 47 ? -5.074 26.554 7.865 1.00 13.17 47 ASP C CA 1
ATOM 3157 C C . ASP C 1 47 ? -4.105 25.577 8.517 1.00 13.38 47 ASP C C 1
ATOM 3158 O O . ASP C 1 47 ? -3.258 25.000 7.841 1.00 11.76 47 ASP C O 1
ATOM 3163 N N . SER C 1 48 ? -4.211 25.415 9.829 1.00 11.59 48 SER C N 1
ATOM 3164 C CA . SER C 1 48 ? -3.350 24.489 10.554 1.00 10.66 48 SER C CA 1
ATOM 3165 C C . SER C 1 48 ? -3.351 23.077 9.975 1.00 9.58 48 SER C C 1
ATOM 3166 O O . SER C 1 48 ? -4.403 22.530 9.633 1.00 8.18 48 SER C O 1
ATOM 3169 N N . ALA C 1 49 ? -2.168 22.481 9.925 1.00 9.64 49 ALA C N 1
ATOM 3170 C CA . ALA C 1 49 ? -2.007 21.094 9.507 1.00 8.84 49 ALA C CA 1
ATOM 3171 C C . ALA C 1 49 ? -2.415 20.121 10.602 1.00 12.33 49 ALA C C 1
ATOM 3172 O O . ALA C 1 49 ? -2.565 18.923 10.352 1.00 9.59 49 ALA C O 1
ATOM 3174 N N . PHE C 1 50 ? -2.575 20.635 11.818 1.00 7.36 50 PHE C N 1
ATOM 3175 C CA . PHE C 1 50 ? -2.662 19.779 12.994 1.00 8.75 50 PHE C CA 1
ATOM 3176 C C . PHE C 1 50 ? -4.046 19.742 13.635 1.00 9.20 50 PHE C C 1
ATOM 3177 O O . PHE C 1 50 ? -4.784 20.720 13.611 1.00 9.92 50 PHE C O 1
ATOM 3185 N N . ILE C 1 51 ? -4.358 18.614 14.264 1.00 5.93 51 ILE C N 1
ATOM 3186 C CA . ILE C 1 51 ? -5.595 18.479 15.032 1.00 9.23 51 ILE C CA 1
ATOM 3187 C C . ILE C 1 51 ? -5.220 18.324 16.492 1.00 11.26 51 ILE C C 1
ATOM 3188 O O . ILE C 1 51 ? -4.576 17.344 16.869 1.00 8.69 51 ILE C O 1
ATOM 3193 N N . ALA C 1 52 ? -5.629 19.282 17.317 1.00 7.58 52 ALA C N 1
ATOM 3194 C CA . ALA C 1 52 ? -5.204 19.314 18.719 1.00 11.42 52 ALA C CA 1
ATOM 3195 C C . ALA C 1 52 ? -5.921 18.268 19.569 1.00 10.34 52 ALA C C 1
ATOM 3196 O O . ALA C 1 52 ? -7.144 18.109 19.470 1.00 8.41 52 ALA C O 1
ATOM 3198 N N . THR C 1 53 ? -5.166 17.575 20.425 1.00 9.88 53 THR C N 1
ATOM 3199 C CA . THR C 1 53 ? -5.737 16.640 21.403 1.00 9.04 53 THR C CA 1
ATOM 3200 C C . THR C 1 53 ? -4.950 16.745 22.710 1.00 9.57 53 THR C C 1
ATOM 3201 O O . THR C 1 53 ? -3.896 17.373 22.744 1.00 10.56 53 THR C O 1
ATOM 3205 N N . THR C 1 54 ? -5.446 16.132 23.784 1.00 10.31 54 THR C N 1
ATOM 3206 C CA . THR C 1 54 ? -4.703 16.124 25.040 1.00 8.92 54 THR C CA 1
ATOM 3207 C C . THR C 1 54 ? -4.871 14.782 25.753 1.00 8.71 54 THR C C 1
ATOM 3208 O O . THR C 1 54 ? -5.911 14.141 25.628 1.00 6.62 54 THR C O 1
ATOM 3212 N N . THR C 1 55 ? -3.847 14.357 26.492 1.00 7.93 55 THR C N 1
ATOM 3213 C CA . THR C 1 55 ? -3.943 13.103 27.247 1.00 8.13 55 THR C CA 1
ATOM 3214 C C . THR C 1 55 ? -4.724 13.286 28.539 1.00 11.03 55 THR C C 1
ATOM 3215 O O . THR C 1 55 ? -5.172 12.306 29.161 1.00 9.37 55 THR C O 1
ATOM 3219 N N . SER C 1 56 ? -4.900 14.542 28.926 1.00 9.68 56 SER C N 1
ATOM 3220 C CA . SER C 1 56 ? -5.400 14.878 30.257 1.00 9.43 56 SER C CA 1
ATOM 3221 C C . SER C 1 56 ? -6.905 15.185 30.326 1.00 11.80 56 SER C C 1
ATOM 3222 O O . SER C 1 56 ? -7.375 16.184 29.781 1.00 10.06 56 SER C O 1
ATOM 3225 N N . LEU C 1 57 ? -7.649 14.324 31.013 1.00 10.74 57 LEU C N 1
ATOM 3226 C CA . LEU C 1 57 ? -9.079 14.529 31.229 1.00 12.16 57 LEU C CA 1
ATOM 3227 C C . LEU C 1 57 ? -9.355 15.842 31.970 1.00 7.49 57 LEU C C 1
ATOM 3228 O O . LEU C 1 57 ? -10.310 16.557 31.656 1.00 7.41 57 LEU C O 1
ATOM 3233 N N . ILE C 1 58 ? -8.490 16.169 32.925 1.00 10.34 58 ILE C N 1
ATOM 3234 C CA . ILE C 1 58 ? -8.618 17.402 33.699 1.00 10.87 58 ILE C CA 1
ATOM 3235 C C . ILE C 1 58 ? -8.519 18.632 32.800 1.00 11.75 58 ILE C C 1
ATOM 3236 O O . ILE C 1 58 ? -9.321 19.567 32.913 1.00 13.63 58 ILE C O 1
ATOM 3241 N N . GLU C 1 59 ? -7.539 18.627 31.901 1.00 9.78 59 GLU C N 1
ATOM 3242 C CA . GLU C 1 59 ? -7.393 19.703 30.927 1.00 8.33 59 GLU C CA 1
ATOM 3243 C C . GLU C 1 59 ? -8.620 19.867 30.029 1.00 8.79 59 GLU C C 1
ATOM 3244 O O . GLU C 1 59 ? -8.935 20.985 29.629 1.00 11.76 59 GLU C O 1
ATOM 3250 N N . THR C 1 60 ? -9.295 18.773 29.681 1.00 7.65 60 THR C N 1
ATOM 3251 C CA . THR C 1 60 ? -10.444 18.886 28.778 1.00 7.92 60 THR C CA 1
ATOM 3252 C C . THR C 1 60 ? -11.534 19.775 29.374 1.00 10.22 60 THR C C 1
ATOM 3253 O O . THR C 1 60 ? -12.141 20.560 28.644 1.00 8.42 60 THR C O 1
ATOM 3257 N N . TYR C 1 61 ? -11.796 19.638 30.674 1.00 7.99 61 TYR C N 1
ATOM 3258 C CA . TYR C 1 61 ? -12.805 20.492 31.314 1.00 10.74 61 TYR C CA 1
ATOM 3259 C C . TYR C 1 61 ? -12.413 21.963 31.238 1.00 7.29 61 TYR C C 1
ATOM 3260 O O . TYR C 1 61 ? -13.265 22.837 31.057 1.00 10.52 61 TYR C O 1
ATOM 3269 N N . ASN C 1 62 ? -11.118 22.231 31.382 1.00 6.91 62 ASN C N 1
ATOM 3270 C CA . ASN C 1 62 ? -10.614 23.601 31.363 1.00 10.80 62 ASN C CA 1
ATOM 3271 C C . ASN C 1 62 ? -10.661 24.207 29.965 1.00 11.65 62 ASN C C 1
ATOM 3272 O O . ASN C 1 62 ? -11.000 25.370 29.800 1.00 10.46 62 ASN C O 1
ATOM 3277 N N . ILE C 1 63 ? -10.323 23.410 28.959 1.00 8.74 63 ILE C N 1
ATOM 3278 C CA . ILE C 1 63 ? -10.495 23.813 27.569 1.00 9.59 63 ILE C CA 1
ATOM 3279 C C . ILE C 1 63 ? -11.954 24.131 27.230 1.00 9.95 63 ILE C C 1
ATOM 3280 O O . ILE C 1 63 ? -12.245 25.157 26.599 1.00 11.65 63 ILE C O 1
ATOM 3285 N N . ALA C 1 64 ? -12.871 23.260 27.649 1.00 10.21 64 ALA C N 1
ATOM 3286 C CA . ALA C 1 64 ? -14.293 23.489 27.389 1.00 10.61 64 ALA C CA 1
ATOM 3287 C C . ALA C 1 64 ? -14.792 24.769 28.073 1.00 10.73 64 ALA C C 1
ATOM 3288 O O . ALA C 1 64 ? -15.547 25.541 27.480 1.00 10.25 64 ALA C O 1
ATOM 3290 N N . ARG C 1 65 ? -14.352 24.978 29.309 1.00 9.14 65 ARG C N 1
ATOM 3291 C CA . ARG C 1 65 ? -14.715 26.181 30.068 1.00 10.40 65 ARG C CA 1
ATOM 3292 C C . ARG C 1 65 ? -14.271 27.427 29.314 1.00 10.47 65 ARG C C 1
ATOM 3293 O O . ARG C 1 65 ? -15.020 28.408 29.207 1.00 11.58 65 ARG C O 1
ATOM 3301 N N . GLN C 1 66 ? -13.053 27.373 28.780 1.00 12.98 66 GLN C N 1
ATOM 3302 C CA . GLN C 1 66 ? -12.510 28.498 28.016 1.00 12.29 66 GLN C CA 1
ATOM 3303 C C . GLN C 1 66 ? -13.410 28.833 26.833 1.00 15.44 66 GLN C C 1
ATOM 3304 O O . GLN C 1 66 ? -13.704 30.006 26.574 1.00 14.62 66 GLN C O 1
ATOM 3310 N N . TYR C 1 67 ? -13.845 27.802 26.116 1.00 13.28 67 TYR C N 1
ATOM 3311 C CA . TYR C 1 67 ? -14.698 28.003 24.943 1.00 16.62 67 TYR C CA 1
ATOM 3312 C C . TYR C 1 67 ? -16.100 28.432 25.348 1.00 15.62 67 TYR C C 1
ATOM 3313 O O . TYR C 1 67 ? -16.662 29.356 24.768 1.00 17.47 67 TYR C O 1
ATOM 3322 N N . TYR C 1 68 ? -16.653 27.760 26.347 1.00 11.50 68 TYR C N 1
ATOM 3323 C CA . TYR C 1 68 ? -17.993 28.073 26.834 1.00 17.16 68 TYR C CA 1
ATOM 3324 C C . TYR C 1 68 ? -18.135 29.524 27.315 1.00 19.81 68 TYR C C 1
ATOM 3325 O O . TYR C 1 68 ? -19.178 30.143 27.128 1.00 18.61 68 TYR C O 1
ATOM 3334 N N . SER C 1 69 ? -17.092 30.071 27.929 1.00 17.85 69 SER C N 1
ATOM 3335 C CA . SER C 1 69 ? -17.207 31.397 28.527 1.00 18.61 69 SER C CA 1
ATOM 3336 C C . SER C 1 69 ? -16.750 32.486 27.562 1.00 23.66 69 SER C C 1
ATOM 3337 O O . SER C 1 69 ? -16.734 33.661 27.905 1.00 24.98 69 SER C O 1
ATOM 3340 N N . SER C 1 70 ? -16.367 32.100 26.354 1.00 19.66 70 SER C N 1
ATOM 3341 C CA . SER C 1 70 ? -15.921 33.092 25.380 1.00 25.83 70 SER C CA 1
ATOM 3342 C C . SER C 1 70 ? -17.137 33.748 24.723 1.00 28.91 70 SER C C 1
ATOM 3343 O O . SER C 1 70 ? -18.169 33.107 24.518 1.00 32.20 70 SER C O 1
ATOM 3346 N N . SER C 1 71 ? -17.013 35.033 24.405 1.00 33.81 71 SER C N 1
ATOM 3347 C CA . SER C 1 71 ? -18.155 35.814 23.942 1.00 34.43 71 SER C CA 1
ATOM 3348 C C . SER C 1 71 ? -18.633 35.350 22.572 1.00 37.15 71 SER C C 1
ATOM 3349 O O . SER C 1 71 ? -17.831 35.022 21.700 1.00 39.03 71 SER C O 1
ATOM 3352 N N . GLY C 1 72 ? -19.945 35.291 22.391 1.00 38.17 72 GLY C N 1
ATOM 3353 C CA . GLY C 1 72 ? -20.482 34.865 21.117 1.00 36.87 72 GLY C CA 1
ATOM 3354 C C . GLY C 1 72 ? -20.491 33.361 20.928 1.00 42.68 72 GLY C C 1
ATOM 3355 O O . GLY C 1 72 ? -20.961 32.876 19.897 1.00 40.31 72 GLY C O 1
ATOM 3356 N N . PHE C 1 73 ? -20.009 32.613 21.922 1.00 42.19 73 PHE C N 1
ATOM 3357 C CA . PHE C 1 73 ? -20.081 31.156 21.841 1.00 38.01 73 PHE C CA 1
ATOM 3358 C C . PHE C 1 73 ? -21.520 30.686 21.951 1.00 36.69 73 PHE C C 1
ATOM 3359 O O . PHE C 1 73 ? -22.269 31.098 22.840 1.00 38.23 73 PHE C O 1
ATOM 3367 N N . HIS C 1 74 ? -21.890 29.794 21.040 1.00 38.49 74 HIS C N 1
ATOM 3368 C CA . HIS C 1 74 ? -23.214 29.207 21.058 1.00 40.81 74 HIS C CA 1
ATOM 3369 C C . HIS C 1 74 ? -23.143 27.703 20.845 1.00 39.59 74 HIS C C 1
ATOM 3370 O O . HIS C 1 74 ? -22.207 27.200 20.223 1.00 29.82 74 HIS C O 1
ATOM 3377 N N . GLY C 1 75 ? -24.109 26.973 21.391 1.00 37.90 75 GLY C N 1
ATOM 3378 C CA . GLY C 1 75 ? -24.157 25.549 21.135 1.00 33.06 75 GLY C CA 1
ATOM 3379 C C . GLY C 1 75 ? -23.538 24.770 22.269 1.00 32.40 75 GLY C C 1
ATOM 3380 O O . GLY C 1 75 ? -23.381 25.279 23.378 1.00 35.00 75 GLY C O 1
ATOM 3381 N N . ARG C 1 76 ? -23.203 23.515 21.993 1.00 35.18 76 ARG C N 1
ATOM 3382 C CA . ARG C 1 76 ? -22.655 22.629 23.014 1.00 29.31 76 ARG C CA 1
ATOM 3383 C C . ARG C 1 76 ? -21.314 22.072 22.568 1.00 22.65 76 ARG C C 1
ATOM 3384 O O . ARG C 1 76 ? -20.945 22.146 21.399 1.00 22.07 76 ARG C O 1
ATOM 3392 N N . LEU C 1 77 ? -20.597 21.496 23.519 1.00 19.72 77 LEU C N 1
ATOM 3393 C CA . LEU C 1 77 ? -19.299 20.911 23.265 1.00 12.90 77 LEU C CA 1
ATOM 3394 C C . LEU C 1 77 ? -19.333 19.457 23.678 1.00 12.24 77 LEU C C 1
ATOM 3395 O O . LEU C 1 77 ? -20.114 19.075 24.535 1.00 13.43 77 LEU C O 1
ATOM 3400 N N . TYR C 1 78 ? -18.510 18.648 23.017 1.00 9.69 78 TYR C N 1
ATOM 3401 C CA . TYR C 1 78 ? -18.389 17.226 23.321 1.00 10.48 78 TYR C CA 1
ATOM 3402 C C . TYR C 1 78 ? -16.936 16.914 23.640 1.00 10.82 78 TYR C C 1
ATOM 3403 O O . TYR C 1 78 ? -16.035 17.501 23.052 1.00 11.02 78 TYR C O 1
ATOM 3412 N N . ARG C 1 79 ? -16.712 15.981 24.561 1.00 8.72 79 ARG C N 1
ATOM 3413 C CA . ARG C 1 79 ? -15.380 15.428 24.763 1.00 8.71 79 ARG C CA 1
ATOM 3414 C C . ARG C 1 79 ? -15.324 14.084 24.053 1.00 9.28 79 ARG C C 1
ATOM 3415 O O . ARG C 1 79 ? -16.087 13.183 24.381 1.00 8.01 79 ARG C O 1
ATOM 3423 N N . TYR C 1 80 ? -14.440 13.969 23.071 1.00 6.67 80 TYR C N 1
ATOM 3424 C CA . TYR C 1 80 ? -14.241 12.716 22.358 1.00 6.13 80 TYR C CA 1
ATOM 3425 C C . TYR C 1 80 ? -13.048 11.954 22.905 1.00 6.62 80 TYR C C 1
ATOM 3426 O O . TYR C 1 80 ? -11.993 12.553 23.160 1.00 7.17 80 TYR C O 1
ATOM 3435 N N . ARG C 1 81 ? -13.203 10.647 23.102 1.00 6.24 81 ARG C N 1
ATOM 3436 C CA . ARG C 1 81 ? -12.056 9.817 23.459 1.00 6.81 81 ARG C CA 1
ATOM 3437 C C . ARG C 1 81 ? -11.565 9.104 22.213 1.00 6.97 81 ARG C C 1
ATOM 3438 O O . ARG C 1 81 ? -12.357 8.510 21.482 1.00 8.32 81 ARG C O 1
ATOM 3446 N N . ILE C 1 82 ? -10.261 9.147 21.981 1.00 4.73 82 ILE C N 1
ATOM 3447 C CA . ILE C 1 82 ? -9.708 8.715 20.691 1.00 5.66 82 ILE C CA 1
ATOM 3448 C C . ILE C 1 82 ? -8.514 7.796 20.886 1.00 8.04 82 ILE C C 1
ATOM 3449 O O . ILE C 1 82 ? -7.632 8.083 21.692 1.00 6.07 82 ILE C O 1
ATOM 3454 N N . ARG C 1 83 ? -8.475 6.683 20.160 1.00 6.96 83 ARG C N 1
ATOM 3455 C CA . ARG C 1 83 ? -7.269 5.868 20.153 1.00 8.87 83 ARG C CA 1
ATOM 3456 C C . ARG C 1 83 ? -6.199 6.524 19.291 1.00 10.08 83 ARG C C 1
ATOM 3457 O O . ARG C 1 83 ? -6.420 6.807 18.115 1.00 8.69 83 ARG C O 1
ATOM 3465 N N . ALA C 1 84 ? -5.035 6.769 19.883 1.00 8.65 84 ALA C N 1
ATOM 3466 C CA . ALA C 1 84 ? -3.929 7.374 19.146 1.00 8.07 84 ALA C CA 1
ATOM 3467 C C . ALA C 1 84 ? -3.110 6.314 18.414 1.00 9.74 84 ALA C C 1
ATOM 3468 O O . ALA C 1 84 ? -2.997 5.170 18.874 1.00 14.46 84 ALA C O 1
ATOM 3470 N N . ASN C 1 85 ? -2.564 6.693 17.266 1.00 8.99 85 ASN C N 1
ATOM 3471 C CA . ASN C 1 85 ? -1.625 5.846 16.524 1.00 10.47 85 ASN C CA 1
ATOM 3472 C C . ASN C 1 85 ? -0.518 6.713 15.921 1.00 8.32 85 ASN C C 1
ATOM 3473 O O . ASN C 1 85 ? -0.270 7.805 16.417 1.00 7.56 85 ASN C O 1
ATOM 3478 N N . ASN C 1 86 ? 0.175 6.234 14.885 1.00 8.87 86 ASN C N 1
ATOM 3479 C CA . ASN C 1 86 ? 1.381 6.917 14.410 1.00 6.97 86 ASN C CA 1
ATOM 3480 C C . ASN C 1 86 ? 1.147 8.251 13.683 1.00 10.19 86 ASN C C 1
ATOM 3481 O O . ASN C 1 86 ? 2.096 8.951 13.315 1.00 11.21 86 ASN C O 1
ATOM 3486 N N . ILE C 1 87 ? -0.105 8.594 13.432 1.00 9.79 87 ILE C N 1
ATOM 3487 C CA . ILE C 1 87 ? -0.388 9.920 12.896 1.00 14.85 87 ILE C CA 1
ATOM 3488 C C . ILE C 1 87 ? -0.406 10.978 14.019 1.00 11.11 87 ILE C C 1
ATOM 3489 O O . ILE C 1 87 ? -0.465 12.179 13.746 1.00 10.43 87 ILE C O 1
ATOM 3494 N N . PHE C 1 88 ? -0.370 10.520 15.272 1.00 8.24 88 PHE C N 1
ATOM 3495 C CA . PHE C 1 88 ? -0.394 11.398 16.451 1.00 8.63 88 PHE C CA 1
ATOM 3496 C C . PHE C 1 88 ? 1.042 11.610 16.971 1.00 10.80 88 PHE C C 1
ATOM 3497 O O . PHE C 1 88 ? 1.809 10.654 17.087 1.00 10.97 88 PHE C O 1
ATOM 3505 N N . TYR C 1 89 ? 1.386 12.848 17.321 1.00 8.43 89 TYR C N 1
ATOM 3506 C CA . TYR C 1 89 ? 2.719 13.187 17.832 1.00 8.62 89 TYR C CA 1
ATOM 3507 C C . TYR C 1 89 ? 2.660 14.000 19.126 1.00 10.13 89 TYR C C 1
ATOM 3508 O O . TYR C 1 89 ? 2.022 15.054 19.163 1.00 11.32 89 TYR C O 1
ATOM 3517 N N . PRO C 1 90 ? 3.325 13.530 20.192 1.00 9.70 90 PRO C N 1
ATOM 3518 C CA . PRO C 1 90 ? 3.514 14.435 21.329 1.00 11.39 90 PRO C CA 1
ATOM 3519 C C . PRO C 1 90 ? 4.372 15.610 20.873 1.00 13.16 90 PRO C C 1
ATOM 3520 O O . PRO C 1 90 ? 5.246 15.425 20.034 1.00 13.56 90 PRO C O 1
ATOM 3524 N N . ILE C 1 91 ? 4.141 16.804 21.393 1.00 9.01 91 ILE C N 1
ATOM 3525 C CA . ILE C 1 91 ? 4.814 17.948 20.797 1.00 10.77 91 ILE C CA 1
ATOM 3526 C C . ILE C 1 91 ? 6.269 18.156 21.240 1.00 11.42 91 ILE C C 1
ATOM 3527 O O . ILE C 1 91 ? 7.017 18.846 20.542 1.00 11.50 91 ILE C O 1
ATOM 3532 N N . GLN C 1 92 ? 6.689 17.585 22.372 1.00 11.25 92 GLN C N 1
ATOM 3533 C CA . GLN C 1 92 ? 8.017 17.948 22.894 1.00 13.96 92 GLN C CA 1
ATOM 3534 C C . GLN C 1 92 ? 9.200 17.644 21.956 1.00 10.31 92 GLN C C 1
ATOM 3535 O O . GLN C 1 92 ? 10.088 18.482 21.834 1.00 11.11 92 GLN C O 1
ATOM 3541 N N . PRO C 1 93 ? 9.237 16.457 21.305 1.00 11.20 93 PRO C N 1
ATOM 3542 C CA . PRO C 1 93 ? 10.385 16.258 20.408 1.00 9.49 93 PRO C CA 1
ATOM 3543 C C . PRO C 1 93 ? 10.478 17.316 19.308 1.00 8.78 93 PRO C C 1
ATOM 3544 O O . PRO C 1 93 ? 11.577 17.705 18.899 1.00 8.34 93 PRO C O 1
ATOM 3548 N N . SER C 1 94 ? 9.327 17.780 18.841 1.00 9.63 94 SER C N 1
ATOM 3549 C CA . SER C 1 94 ? 9.303 18.797 17.791 1.00 8.35 94 SER C CA 1
ATOM 3550 C C . SER C 1 94 ? 9.685 20.171 18.338 1.00 10.30 94 SER C C 1
ATOM 3551 O O . SER C 1 94 ? 10.339 20.964 17.661 1.00 11.07 94 SER C O 1
ATOM 3554 N N . VAL C 1 95 ? 9.261 20.480 19.554 1.00 10.22 95 VAL C N 1
ATOM 3555 C CA . VAL C 1 95 ? 9.650 21.752 20.149 1.00 11.63 95 VAL C CA 1
ATOM 3556 C C . VAL C 1 95 ? 11.167 21.808 20.370 1.00 12.65 95 VAL C C 1
ATOM 3557 O O . VAL C 1 95 ? 11.814 22.831 20.115 1.00 12.71 95 VAL C O 1
ATOM 3561 N N . ASN C 1 96 ? 11.728 20.696 20.826 1.00 13.64 96 ASN C N 1
ATOM 3562 C CA . ASN C 1 96 ? 13.158 20.598 21.018 1.00 14.46 96 ASN C CA 1
ATOM 3563 C C . ASN C 1 96 ? 13.903 20.737 19.696 1.00 14.86 96 ASN C C 1
ATOM 3564 O O . ASN C 1 96 ? 14.905 21.438 19.613 1.00 15.05 96 ASN C O 1
ATOM 3569 N N . TYR C 1 97 ? 13.405 20.074 18.658 1.00 12.92 97 TYR C N 1
ATOM 3570 C CA . TYR C 1 97 ? 14.011 20.202 17.337 1.00 12.34 97 TYR C CA 1
ATOM 3571 C C . TYR C 1 97 ? 13.970 21.643 16.835 1.00 14.36 97 TYR C C 1
ATOM 3572 O O . TYR C 1 97 ? 14.976 22.174 16.359 1.00 11.97 97 TYR C O 1
ATOM 3581 N N . LEU C 1 98 ? 12.807 22.276 16.942 1.00 10.52 98 LEU C N 1
ATOM 3582 C CA . LEU C 1 98 ? 12.675 23.662 16.505 1.00 12.31 98 LEU C CA 1
ATOM 3583 C C . LEU C 1 98 ? 13.637 24.552 17.277 1.00 17.34 98 LEU C C 1
ATOM 3584 O O . LEU C 1 98 ? 14.241 25.463 16.708 1.00 14.64 98 LEU C O 1
ATOM 3589 N N . THR C 1 99 ? 13.777 24.281 18.573 1.00 17.61 99 THR C N 1
ATOM 3590 C CA . THR C 1 99 ? 14.721 25.013 19.402 1.00 16.35 99 THR C CA 1
ATOM 3591 C C . THR C 1 99 ? 16.143 24.770 18.904 1.00 20.94 99 THR C C 1
ATOM 3592 O O . THR C 1 99 ? 16.931 25.699 18.791 1.00 23.74 99 THR C O 1
ATOM 3596 N N . GLN C 1 100 ? 16.461 23.533 18.552 1.00 19.82 100 GLN C N 1
ATOM 3597 C CA . GLN C 1 100 ? 17.783 23.249 18.012 1.00 19.91 100 GLN C CA 1
ATOM 3598 C C . GLN C 1 100 ? 17.994 23.876 16.619 1.00 23.70 100 GLN C C 1
ATOM 3599 O O . GLN C 1 100 ? 19.124 24.004 16.164 1.00 26.60 100 GLN C O 1
ATOM 3605 N N . ARG C 1 101 ? 16.912 24.275 15.953 1.00 17.69 101 ARG C N 1
ATOM 3606 C CA . ARG C 1 101 ? 17.020 24.949 14.659 1.00 21.99 101 ARG C CA 1
ATOM 3607 C C . ARG C 1 101 ? 17.051 26.463 14.809 1.00 21.71 101 ARG C C 1
ATOM 3608 O O . ARG C 1 101 ? 17.138 27.194 13.820 1.00 24.60 101 ARG C O 1
ATOM 3616 N N . GLY C 1 102 ? 16.955 26.934 16.045 1.00 23.97 102 GLY C N 1
ATOM 3617 C CA . GLY C 1 102 ? 17.073 28.355 16.316 1.00 28.36 102 GLY C CA 1
ATOM 3618 C C . GLY C 1 102 ? 15.768 29.082 16.555 1.00 26.31 102 GLY C C 1
ATOM 3619 O O . GLY C 1 102 ? 15.754 30.299 16.723 1.00 27.45 102 GLY C O 1
ATOM 3620 N N . ILE C 1 103 ? 14.664 28.346 16.572 1.00 22.74 103 ILE C N 1
ATOM 3621 C CA . ILE C 1 103 ? 13.364 28.950 16.844 1.00 19.15 103 ILE C CA 1
ATOM 3622 C C . ILE C 1 103 ? 13.266 29.276 18.345 1.00 29.61 103 ILE C C 1
ATOM 3623 O O . ILE C 1 103 ? 13.747 28.508 19.185 1.00 26.71 103 ILE C O 1
ATOM 3628 N N . THR C 1 104 ? 12.681 30.421 18.688 1.00 29.15 104 THR C N 1
ATOM 3629 C CA . THR C 1 104 ? 12.566 30.806 20.097 1.00 28.78 104 THR C CA 1
ATOM 3630 C C . THR C 1 104 ? 11.143 30.644 20.646 1.00 26.47 104 THR C C 1
ATOM 3631 O O . THR C 1 104 ? 10.178 31.161 20.079 1.00 27.31 104 THR C O 1
ATOM 3635 N N . PHE C 1 105 ? 11.028 29.900 21.745 1.00 22.66 105 PHE C N 1
ATOM 3636 C CA . PHE C 1 105 ? 9.780 29.808 22.504 1.00 22.18 105 PHE C CA 1
ATOM 3637 C C . PHE C 1 105 ? 9.860 30.705 23.741 1.00 20.21 105 PHE C C 1
ATOM 3638 O O . PHE C 1 105 ? 10.810 30.616 24.518 1.00 24.01 105 PHE C O 1
ATOM 3646 N N . SER C 1 106 ? 8.851 31.546 23.938 1.00 24.04 106 SER C N 1
ATOM 3647 C CA . SER C 1 106 ? 8.858 32.497 25.050 1.00 17.20 106 SER C CA 1
ATOM 3648 C C . SER C 1 106 ? 8.774 31.790 26.397 1.00 19.26 106 SER C C 1
ATOM 3649 O O . SER C 1 106 ? 8.476 30.597 26.462 1.00 18.78 106 SER C O 1
ATOM 3652 N N . GLY C 1 107 ? 9.056 32.525 27.472 1.00 16.81 107 GLY C N 1
ATOM 3653 C CA . GLY C 1 107 ? 8.883 31.984 28.804 1.00 19.35 107 GLY C CA 1
ATOM 3654 C C . GLY C 1 107 ? 7.443 31.554 28.988 1.00 17.45 107 GLY C C 1
ATOM 3655 O O . GLY C 1 107 ? 7.161 30.510 29.579 1.00 18.00 107 GLY C O 1
ATOM 3656 N N . PHE C 1 108 ? 6.530 32.347 28.438 1.00 15.89 108 PHE C N 1
ATOM 3657 C CA . PHE C 1 108 ? 5.107 32.084 28.601 1.00 16.72 108 PHE C CA 1
ATOM 3658 C C . PHE C 1 108 ? 4.676 30.822 27.852 1.00 18.93 108 PHE C C 1
ATOM 3659 O O . PHE C 1 108 ? 3.907 30.010 28.387 1.00 16.09 108 PHE C O 1
ATOM 3667 N N . GLU C 1 109 ? 5.147 30.675 26.614 1.00 15.12 109 GLU C N 1
ATOM 3668 C CA . GLU C 1 109 ? 4.832 29.503 25.798 1.00 16.93 109 GLU C CA 1
ATOM 3669 C C . GLU C 1 109 ? 5.281 28.227 26.504 1.00 16.02 109 GLU C C 1
ATOM 3670 O O . GLU C 1 109 ? 4.582 27.208 26.494 1.00 17.85 109 GLU C O 1
ATOM 3676 N N . ARG C 1 110 ? 6.457 28.284 27.115 1.00 17.08 110 ARG C N 1
ATOM 3677 C CA . ARG C 1 110 ? 7.003 27.120 27.790 1.00 18.54 110 ARG C CA 1
ATOM 3678 C C . ARG C 1 110 ? 6.218 26.801 29.047 1.00 16.49 110 ARG C C 1
ATOM 3679 O O . ARG C 1 110 ? 6.033 25.634 29.393 1.00 15.34 110 ARG C O 1
ATOM 3687 N N . ILE C 1 111 ? 5.739 27.840 29.718 1.00 15.77 111 ILE C N 1
ATOM 3688 C CA . ILE C 1 111 ? 4.871 27.650 30.870 1.00 15.38 111 ILE C CA 1
ATOM 3689 C C . ILE C 1 111 ? 3.570 26.958 30.452 1.00 14.78 111 ILE C C 1
ATOM 3690 O O . ILE C 1 111 ? 3.093 26.054 31.136 1.00 13.93 111 ILE C O 1
ATOM 3695 N N . MET C 1 112 ? 3.023 27.354 29.308 1.00 13.34 112 MET C N 1
ATOM 3696 C CA . MET C 1 112 ? 1.789 26.759 28.803 1.00 13.10 112 MET C CA 1
ATOM 3697 C C . MET C 1 112 ? 1.967 25.289 28.429 1.00 16.10 112 MET C C 1
ATOM 3698 O O . MET C 1 112 ? 0.997 24.526 28.426 1.00 20.04 112 MET C O 1
ATOM 3703 N N . MET C 1 113 ? 3.200 24.894 28.114 1.00 14.94 113 MET C N 1
ATOM 3704 C CA . MET C 1 113 ? 3.485 23.520 27.685 1.00 17.78 113 MET C CA 1
ATOM 3705 C C . MET C 1 113 ? 4.041 22.622 28.792 1.00 15.45 113 MET C C 1
ATOM 3706 O O . MET C 1 113 ? 4.340 21.462 28.545 1.00 13.24 113 MET C O 1
ATOM 3711 N N . ARG C 1 114 ? 4.164 23.136 30.011 1.00 10.92 114 ARG C N 1
ATOM 3712 C CA . ARG C 1 114 ? 5.027 22.470 30.986 1.00 14.26 114 ARG C CA 1
ATOM 3713 C C . ARG C 1 114 ? 4.557 21.088 31.469 1.00 17.61 114 ARG C C 1
ATOM 3714 O O . ARG C 1 114 ? 5.378 20.292 31.918 1.00 15.09 114 ARG C O 1
ATOM 3722 N N . GLU C 1 115 ? 3.264 20.780 31.394 1.00 13.56 115 GLU C N 1
ATOM 3723 C CA . GLU C 1 115 ? 2.842 19.449 31.835 1.00 17.62 115 GLU C CA 1
ATOM 3724 C C . GLU C 1 115 ? 2.869 18.404 30.730 1.00 15.88 115 GLU C C 1
ATOM 3725 O O . GLU C 1 115 ? 2.541 17.238 30.975 1.00 14.26 115 GLU C O 1
ATOM 3731 N N . ASP C 1 116 ? 3.236 18.829 29.524 1.00 14.25 116 ASP C N 1
ATOM 3732 C CA . ASP C 1 116 ? 3.479 17.915 28.412 1.00 14.65 116 ASP C CA 1
ATOM 3733 C C . ASP C 1 116 ? 2.332 16.980 28.062 1.00 17.38 116 ASP C C 1
ATOM 3734 O O . ASP C 1 116 ? 2.563 15.816 27.725 1.00 13.89 116 ASP C O 1
ATOM 3739 N N . ASN C 1 117 ? 1.105 17.477 28.117 1.00 11.14 117 ASN C N 1
ATOM 3740 C CA . ASN C 1 117 ? -0.032 16.644 27.740 1.00 13.29 117 ASN C CA 1
ATOM 3741 C C . ASN C 1 117 ? -0.529 16.875 26.314 1.00 12.68 117 ASN C C 1
ATOM 3742 O O . ASN C 1 117 ? -1.467 16.220 25.876 1.00 12.35 117 ASN C O 1
ATOM 3747 N N . ASP C 1 118 ? 0.068 17.819 25.589 1.00 14.58 118 ASP C N 1
ATOM 3748 C CA . ASP C 1 118 ? -0.393 18.090 24.227 1.00 13.10 118 ASP C CA 1
ATOM 3749 C C . ASP C 1 118 ? 0.113 17.078 23.209 1.00 13.53 118 ASP C C 1
ATOM 3750 O O . ASP C 1 118 ? 1.295 16.751 23.166 1.00 10.78 118 ASP C O 1
ATOM 3755 N N . ILE C 1 119 ? -0.807 16.620 22.372 1.00 9.84 119 ILE C N 1
ATOM 3756 C CA . ILE C 1 119 ? -0.508 15.700 21.290 1.00 9.40 119 ILE C CA 1
ATOM 3757 C C . ILE C 1 119 ? -1.236 16.224 20.060 1.00 10.94 119 ILE C C 1
ATOM 3758 O O . ILE C 1 119 ? -2.390 16.641 20.162 1.00 11.69 119 ILE C O 1
ATOM 3763 N N . VAL C 1 120 ? -0.563 16.273 18.914 1.00 8.42 120 VAL C N 1
ATOM 3764 C CA . VAL C 1 120 ? -1.256 16.684 17.708 1.00 9.28 120 VAL C CA 1
ATOM 3765 C C . VAL C 1 120 ? -1.362 15.529 16.727 1.00 10.81 120 VAL C C 1
ATOM 3766 O O . VAL C 1 120 ? -0.440 14.718 16.573 1.00 8.33 120 VAL C O 1
ATOM 3770 N N . ALA C 1 121 ? -2.484 15.484 16.029 1.00 8.52 121 ALA C N 1
ATOM 3771 C CA . ALA C 1 121 ? -2.631 14.545 14.940 1.00 7.14 121 ALA C CA 1
ATOM 3772 C C . ALA C 1 121 ? -2.413 15.301 13.656 1.00 11.07 121 ALA C C 1
ATOM 3773 O O . ALA C 1 121 ? -2.820 16.444 13.529 1.00 9.30 121 ALA C O 1
ATOM 3775 N N . VAL C 1 122 ? -1.789 14.663 12.681 1.00 8.14 122 VAL C N 1
ATOM 3776 C CA . VAL C 1 122 ? -1.567 15.365 11.432 1.00 8.37 122 VAL C CA 1
ATOM 3777 C C . VAL C 1 122 ? -2.643 15.024 10.384 1.00 9.20 122 VAL C C 1
ATOM 3778 O O . VAL C 1 122 ? -2.939 13.861 10.123 1.00 10.72 122 VAL C O 1
ATOM 3782 N N . GLU C 1 123 ? -3.240 16.076 9.819 1.00 12.26 123 GLU C N 1
ATOM 3783 C CA . GLU C 1 123 ? -4.223 16.016 8.723 1.00 10.10 123 GLU C CA 1
ATOM 3784 C C . GLU C 1 123 ? -5.590 15.417 9.069 1.00 11.41 123 GLU C C 1
ATOM 3785 O O . GLU C 1 123 ? -6.613 16.060 8.839 1.00 10.06 123 GLU C O 1
ATOM 3791 N N . HIS C 1 124 ? -5.627 14.196 9.597 1.00 9.07 124 HIS C N 1
ATOM 3792 C CA . HIS C 1 124 ? -6.898 13.464 9.684 1.00 8.12 124 HIS C CA 1
ATOM 3793 C C . HIS C 1 124 ? -6.923 12.341 10.732 1.00 10.92 124 HIS C C 1
ATOM 3794 O O . HIS C 1 124 ? -6.074 11.455 10.719 1.00 7.88 124 HIS C O 1
ATOM 3801 N N . ILE C 1 125 ? -7.915 12.376 11.622 1.00 8.53 125 ILE C N 1
ATOM 3802 C CA . ILE C 1 125 ? -8.197 11.242 12.508 1.00 8.29 125 ILE C CA 1
ATOM 3803 C C . ILE C 1 125 ? -9.438 10.518 11.988 1.00 9.29 125 ILE C C 1
ATOM 3804 O O . ILE C 1 125 ? -10.527 11.084 11.984 1.00 10.70 125 ILE C O 1
ATOM 3809 N N . PRO C 1 126 ? -9.286 9.255 11.555 1.00 8.53 126 PRO C N 1
ATOM 3810 C CA . PRO C 1 126 ? -10.455 8.515 11.068 1.00 11.69 126 PRO C CA 1
ATOM 3811 C C . PRO C 1 126 ? -11.525 8.342 12.147 1.00 10.87 126 PRO C C 1
ATOM 3812 O O . PRO C 1 126 ? -11.213 8.270 13.340 1.00 10.15 126 PRO C O 1
ATOM 3816 N N . GLY C 1 127 ? -12.780 8.290 11.722 1.00 12.06 127 GLY C N 1
ATOM 3817 C CA . GLY C 1 127 ? -13.879 8.013 12.629 1.00 10.29 127 GLY C CA 1
ATOM 3818 C C . GLY C 1 127 ? -13.678 6.721 13.387 1.00 10.71 127 GLY C C 1
ATOM 3819 O O . GLY C 1 127 ? -14.091 6.603 14.538 1.00 12.47 127 GLY C O 1
ATOM 3820 N N . GLU C 1 128 ? -13.036 5.748 12.740 1.00 11.22 128 GLU C N 1
ATOM 3821 C CA . GLU C 1 128 ? -12.804 4.442 13.347 1.00 9.26 128 GLU C CA 1
ATOM 3822 C C . GLU C 1 128 ? -11.895 4.486 14.587 1.00 9.57 128 GLU C C 1
ATOM 3823 O O . GLU C 1 128 ? -11.889 3.546 15.377 1.00 12.49 128 GLU C O 1
ATOM 3829 N N . ASN C 1 129 ? -11.124 5.560 14.750 1.00 6.97 129 ASN C N 1
ATOM 3830 C CA . ASN C 1 129 ? -10.252 5.720 15.912 1.00 7.95 129 ASN C CA 1
ATOM 3831 C C . ASN C 1 129 ? -11.007 6.278 17.109 1.00 10.08 129 ASN C C 1
ATOM 3832 O O . ASN C 1 129 ? -10.498 6.304 18.231 1.00 8.94 129 ASN C O 1
ATOM 3837 N N . ILE C 1 130 ? -12.217 6.755 16.870 1.00 8.38 130 ILE C N 1
ATOM 3838 C CA . ILE C 1 130 ? -12.921 7.464 17.930 1.00 8.95 130 ILE C CA 1
ATOM 3839 C C . ILE C 1 130 ? -13.790 6.497 18.730 1.00 7.86 130 ILE C C 1
ATOM 3840 O O . ILE C 1 130 ? -14.702 5.865 18.199 1.00 8.01 130 ILE C O 1
ATOM 3845 N N . VAL C 1 131 ? -13.498 6.398 20.024 1.00 7.69 131 VAL C N 1
ATOM 3846 C CA . VAL C 1 131 ? -14.135 5.413 20.888 1.00 8.74 131 VAL C CA 1
ATOM 3847 C C . VAL C 1 131 ? -15.556 5.802 21.280 1.00 11.16 131 VAL C C 1
ATOM 3848 O O . VAL C 1 131 ? -16.495 4.999 21.187 1.00 11.25 131 VAL C O 1
ATOM 3852 N N . GLU C 1 132 ? -15.707 7.047 21.712 1.00 7.99 132 GLU C N 1
ATOM 3853 C CA . GLU C 1 132 ? -16.941 7.486 22.346 1.00 10.54 132 GLU C CA 1
ATOM 3854 C C . GLU C 1 132 ? -16.967 8.997 22.477 1.00 8.98 132 GLU C C 1
ATOM 3855 O O . GLU C 1 132 ? -15.959 9.669 22.251 1.00 7.69 132 GLU C O 1
ATOM 3861 N N . ALA C 1 133 ? -18.130 9.528 22.821 1.00 10.63 133 ALA C N 1
ATOM 3862 C CA . ALA C 1 133 ? -18.264 10.947 23.050 1.00 10.04 133 ALA C CA 1
ATOM 3863 C C . ALA C 1 133 ? -19.096 11.193 24.292 1.00 11.53 133 ALA C C 1
ATOM 3864 O O . ALA C 1 133 ? -19.980 10.401 24.630 1.00 12.91 133 ALA C O 1
ATOM 3866 N N . VAL C 1 134 ? -18.807 12.304 24.954 1.00 9.72 134 VAL C N 1
ATOM 3867 C CA . VAL C 1 134 ? -19.604 12.758 26.083 1.00 11.57 134 VAL C CA 1
ATOM 3868 C C . VAL C 1 134 ? -19.947 14.218 25.857 1.00 15.16 134 VAL C C 1
ATOM 3869 O O . VAL C 1 134 ? -19.060 15.040 25.634 1.00 11.68 134 VAL C O 1
ATOM 3873 N N . GLU C 1 135 ? -21.240 14.527 25.866 1.00 13.12 135 GLU C N 1
ATOM 3874 C CA . GLU C 1 135 ? -21.695 15.908 25.805 1.00 15.48 135 GLU C CA 1
ATOM 3875 C C . GLU C 1 135 ? -21.348 16.609 27.115 1.00 13.58 135 GLU C C 1
ATOM 3876 O O . GLU C 1 135 ? -21.521 16.040 28.190 1.00 13.04 135 GLU C O 1
ATOM 3882 N N . LEU C 1 136 ? -20.818 17.828 27.017 1.00 12.64 136 LEU C N 1
ATOM 3883 C CA . LEU C 1 136 ? -20.440 18.589 28.206 1.00 9.85 136 LEU C CA 1
ATOM 3884 C C . LEU C 1 136 ? -21.541 19.570 28.576 1.00 15.10 136 LEU C C 1
ATOM 3885 O O . LEU C 1 136 ? -22.076 20.258 27.707 1.00 17.43 136 LEU C O 1
ATOM 3890 N N . THR C 1 137 ? -21.891 19.620 29.858 1.00 14.54 137 THR C N 1
ATOM 3891 C CA . THR C 1 137 ? -22.866 20.595 30.346 1.00 12.79 137 THR C CA 1
ATOM 3892 C C . THR C 1 137 ? -22.135 21.779 30.972 1.00 14.61 137 THR C C 1
ATOM 3893 O O . THR C 1 137 ? -21.057 21.612 31.542 1.00 13.87 137 THR C O 1
ATOM 3897 N N . TYR C 1 138 ? -22.724 22.969 30.886 1.00 11.71 138 TYR C N 1
ATOM 3898 C CA . TYR C 1 138 ? -22.075 24.167 31.401 1.00 13.56 138 TYR C CA 1
ATOM 3899 C C . TYR C 1 138 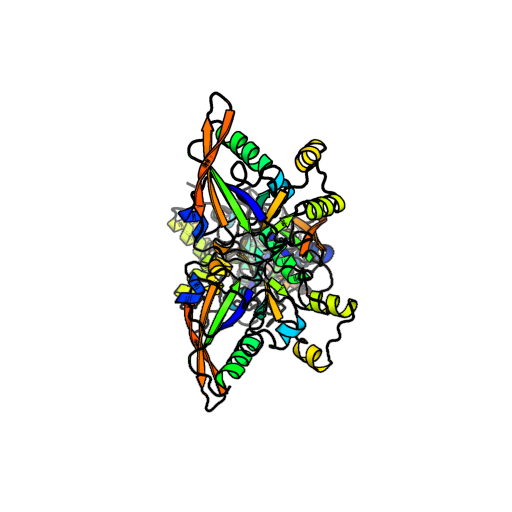? -23.061 24.977 32.234 1.00 13.35 138 TYR C C 1
ATOM 3900 O O . TYR C 1 138 ? -24.139 25.312 31.762 1.00 11.88 138 TYR C O 1
ATOM 3909 N N . ASP C 1 139 ? -22.680 25.255 33.479 1.00 10.30 139 ASP C N 1
ATOM 3910 C CA . ASP C 1 139 ? -23.416 26.159 34.363 1.00 13.93 139 ASP C CA 1
ATOM 3911 C C . ASP C 1 139 ? -22.624 27.459 34.431 1.00 11.72 139 ASP C C 1
ATOM 3912 O O . ASP C 1 139 ? -21.627 27.538 35.153 1.00 9.08 139 ASP C O 1
ATOM 3917 N N . ARG C 1 140 ? -23.055 28.476 33.678 1.00 11.65 140 ARG C N 1
ATOM 3918 C CA . ARG C 1 140 ? -22.242 29.681 33.532 1.00 14.61 140 ARG C CA 1
ATOM 3919 C C . ARG C 1 140 ? -22.195 30.499 34.823 1.00 13.93 140 ARG C C 1
ATOM 3920 O O . ARG C 1 140 ? -21.250 31.262 35.046 1.00 15.47 140 ARG C O 1
ATOM 3928 N N . PHE C 1 141 ? -23.199 30.336 35.677 1.00 12.78 141 PHE C N 1
ATOM 3929 C CA . PHE C 1 141 ? -23.245 31.089 36.929 1.00 11.86 141 PHE C CA 1
ATOM 3930 C C . PHE C 1 141 ? -22.178 30.645 37.930 1.00 13.45 141 PHE C C 1
ATOM 3931 O O . PHE C 1 141 ? -21.743 31.435 38.790 1.00 12.07 141 PHE C O 1
ATOM 3939 N N . ASN C 1 142 ? -21.763 29.389 37.820 1.00 10.08 142 ASN C N 1
ATOM 3940 C CA . ASN C 1 142 ? -20.778 28.848 38.737 1.00 9.90 142 ASN C CA 1
ATOM 3941 C C . ASN C 1 142 ? -19.548 28.299 38.019 1.00 12.20 142 ASN C C 1
ATOM 3942 O O . ASN C 1 142 ? -18.715 27.624 38.628 1.00 10.41 142 ASN C O 1
ATOM 3947 N N . SER C 1 143 ? -19.425 28.661 36.744 1.00 9.81 143 SER C N 1
ATOM 3948 C CA . SER C 1 143 ? -18.335 28.207 35.874 1.00 13.50 143 SER C CA 1
ATOM 3949 C C . SER C 1 143 ? -18.087 26.710 36.034 1.00 12.10 143 SER C C 1
ATOM 3950 O O . SER C 1 143 ? -16.952 26.270 36.220 1.00 12.22 143 SER C O 1
ATOM 3953 N N . GLN C 1 144 ? -19.162 25.934 35.952 1.00 7.28 144 GLN C N 1
ATOM 3954 C CA . GLN C 1 144 ? -19.114 24.510 36.268 1.00 8.07 144 GLN C CA 1
ATOM 3955 C C . GLN C 1 144 ? -19.338 23.654 35.015 1.00 10.06 144 GLN C C 1
ATOM 3956 O O . GLN C 1 144 ? -20.336 23.815 34.317 1.00 12.07 144 GLN C O 1
ATOM 3962 N N . VAL C 1 145 ? -18.377 22.789 34.699 1.00 10.29 145 VAL C N 1
ATOM 3963 C CA . VAL C 1 145 ? -18.495 21.907 33.539 1.00 10.92 145 VAL C CA 1
ATOM 3964 C C . VAL C 1 145 ? -18.558 20.463 34.010 1.00 9.97 145 VAL C C 1
ATOM 3965 O O . VAL C 1 145 ? -17.694 20.028 34.768 1.00 8.34 145 VAL C O 1
ATOM 3969 N N . SER C 1 146 ? -19.587 19.726 33.584 1.00 9.15 146 SER C N 1
ATOM 3970 C CA . SER C 1 146 ? -19.696 18.304 33.915 1.00 8.84 146 SER C CA 1
ATOM 3971 C C . SER C 1 146 ? -20.081 17.448 32.704 1.00 11.47 146 SER C C 1
ATOM 3972 O O . SER C 1 146 ? -20.377 17.969 31.627 1.00 10.81 146 SER C O 1
ATOM 3975 N N . ASP C 1 147 ? -20.071 16.135 32.903 1.00 11.57 147 ASP C N 1
ATOM 3976 C CA . ASP C 1 147 ? -20.436 15.180 31.853 1.00 13.97 147 ASP C CA 1
ATOM 3977 C C . ASP C 1 147 ? -21.942 15.033 31.715 1.00 16.20 147 ASP C C 1
ATOM 3978 O O . ASP C 1 147 ? -22.634 14.746 32.692 1.00 19.22 147 ASP C O 1
ATOM 3983 N N . GLY C 1 148 ? -22.448 15.249 30.506 1.00 16.92 148 GLY C N 1
ATOM 3984 C CA . GLY C 1 148 ? -23.822 14.897 30.188 1.00 13.72 148 GLY C CA 1
ATOM 3985 C C . GLY C 1 148 ? -23.852 13.504 29.580 1.00 19.06 148 GLY C C 1
ATOM 3986 O O . GLY C 1 148 ? -22.958 12.699 29.838 1.00 18.53 148 GLY C O 1
ATOM 3987 N N . PRO C 1 149 ? -24.867 13.218 28.754 1.00 24.95 149 PRO C N 1
ATOM 3988 C CA . PRO C 1 149 ? -25.028 11.885 28.159 1.00 21.02 149 PRO C CA 1
ATOM 3989 C C . PRO C 1 149 ? -23.836 11.491 27.287 1.00 16.97 149 PRO C C 1
ATOM 3990 O O . PRO C 1 149 ? -23.298 12.335 26.574 1.00 19.58 149 PRO C O 1
ATOM 3994 N N . GLY C 1 150 ? -23.440 10.225 27.358 1.00 19.59 150 GLY C N 1
ATOM 3995 C CA . GLY C 1 150 ? -22.354 9.706 26.547 1.00 16.98 150 GLY C CA 1
ATOM 3996 C C . GLY C 1 150 ? -22.893 8.853 25.420 1.00 22.09 150 GLY C C 1
ATOM 3997 O O . GLY C 1 150 ? -24.002 8.335 25.514 1.00 22.13 150 GLY C O 1
ATOM 3998 N N . THR C 1 151 ? -22.096 8.705 24.361 1.00 14.10 151 THR C N 1
ATOM 3999 C CA . THR C 1 151 ? -22.447 7.883 23.207 1.00 20.09 151 THR C CA 1
ATOM 4000 C C . THR C 1 151 ? -21.257 7.034 22.807 1.00 17.75 151 THR C C 1
ATOM 4001 O O . THR C 1 151 ? -20.133 7.522 22.779 1.00 16.21 151 THR C O 1
ATOM 4005 N N . THR C 1 152 ? -21.503 5.766 22.501 1.00 19.15 152 THR C N 1
ATOM 4006 C CA . THR C 1 152 ? -20.447 4.876 22.061 1.00 16.40 152 THR C CA 1
ATOM 4007 C C . THR C 1 152 ? -20.469 4.784 20.552 1.00 15.19 152 THR C C 1
ATOM 4008 O O . THR C 1 152 ? -21.535 4.689 19.958 1.00 15.70 152 THR C O 1
ATOM 4012 N N . ASN C 1 153 ? -19.291 4.834 19.937 1.00 14.36 153 ASN C N 1
ATOM 4013 C CA . ASN C 1 153 ? -19.161 4.738 18.485 1.00 12.75 153 ASN C CA 1
ATOM 4014 C C . ASN C 1 153 ? -19.099 3.287 18.070 1.00 12.45 153 ASN C C 1
ATOM 4015 O O . ASN C 1 153 ? -18.108 2.610 18.319 1.00 11.14 153 ASN C O 1
ATOM 4020 N N . ALA C 1 154 ? -20.173 2.801 17.458 1.00 16.24 154 ALA C N 1
ATOM 4021 C CA . ALA C 1 154 ? -20.233 1.414 17.015 1.00 12.99 154 ALA C CA 1
ATOM 4022 C C . ALA C 1 154 ? -19.219 1.093 15.920 1.00 13.99 154 ALA C C 1
ATOM 4023 O O . ALA C 1 154 ? -18.928 -0.087 15.681 1.00 15.55 154 ALA C O 1
ATOM 4025 N N . ARG C 1 155 ? -18.699 2.117 15.241 1.00 10.35 155 ARG C N 1
ATOM 4026 C CA . ARG C 1 155 ? -17.701 1.889 14.188 1.00 13.84 155 ARG C CA 1
ATOM 4027 C C . ARG C 1 155 ? -16.259 1.816 14.670 1.00 12.75 155 ARG C C 1
ATOM 4028 O O . ARG C 1 155 ? -15.352 1.573 13.858 1.00 13.66 155 ARG C O 1
ATOM 4036 N N . TYR C 1 156 ? -16.037 2.079 15.956 1.00 11.62 156 TYR C N 1
ATOM 4037 C CA . TYR C 1 156 ? -14.691 2.021 16.519 1.00 11.15 156 TYR C CA 1
ATOM 4038 C C . TYR C 1 156 ? -14.008 0.699 16.219 1.00 12.81 156 TYR C C 1
ATOM 4039 O O . TYR C 1 156 ? -14.602 -0.379 16.375 1.00 9.97 156 TYR C O 1
ATOM 4048 N N . VAL C 1 157 ? -12.764 0.797 15.758 1.00 12.21 157 VAL C N 1
ATOM 4049 C CA . VAL C 1 157 ? -11.933 -0.379 15.530 1.00 11.63 157 VAL C CA 1
ATOM 4050 C C . VAL C 1 157 ? -10.925 -0.533 16.646 1.00 10.07 157 VAL C C 1
ATOM 4051 O O . VAL C 1 157 ? -10.006 0.269 16.780 1.00 12.26 157 VAL C O 1
ATOM 4055 N N . PRO C 1 158 ? -11.108 -1.567 17.472 1.00 10.84 158 PRO C N 1
ATOM 4056 C CA . PRO C 1 158 ? -10.223 -1.771 18.618 1.00 13.58 158 PRO C CA 1
ATOM 4057 C C . PRO C 1 158 ? -8.831 -2.184 18.193 1.00 10.82 158 PRO C C 1
ATOM 4058 O O . PRO C 1 158 ? -8.647 -2.767 17.123 1.00 13.14 158 PRO C O 1
ATOM 4062 N N . GLY C 1 159 ? -7.866 -1.881 19.043 1.00 12.91 159 GLY C N 1
ATOM 4063 C CA . GLY C 1 159 ? -6.499 -2.303 18.839 1.00 15.27 159 GLY C CA 1
ATOM 4064 C C . GLY C 1 159 ? -5.617 -1.678 19.894 1.00 16.72 159 GLY C C 1
ATOM 4065 O O . GLY C 1 159 ? -6.072 -0.841 20.679 1.00 16.02 159 GLY C O 1
ATOM 4066 N N . SER C 1 160 ? -4.367 -2.119 19.950 1.00 15.68 160 SER C N 1
ATOM 4067 C CA . SER C 1 160 ? -3.396 -1.536 20.866 1.00 14.17 160 SER C CA 1
ATOM 4068 C C . SER C 1 160 ? -2.365 -0.802 20.030 1.00 15.29 160 SER C C 1
ATOM 4069 O O . SER C 1 160 ? -1.502 -1.431 19.417 1.00 15.37 160 SER C O 1
ATOM 4072 N N . THR C 1 161 ? -2.454 0.523 19.995 1.00 12.38 161 THR C N 1
ATOM 4073 C CA . THR C 1 161 ? -1.563 1.320 19.152 1.00 10.95 161 THR C CA 1
ATOM 4074 C C . THR C 1 161 ? -1.019 2.518 19.922 1.00 14.22 161 THR C C 1
ATOM 4075 O O . THR C 1 161 ? -1.543 2.872 20.985 1.00 11.63 161 THR C O 1
ATOM 4079 N N . PHE C 1 162 ? 0.045 3.119 19.391 1.00 9.13 162 PHE C N 1
ATOM 4080 C CA . PHE C 1 162 ? 0.807 4.144 20.099 1.00 8.25 162 PHE C CA 1
ATOM 4081 C C . PHE C 1 162 ? 1.150 5.340 19.213 1.00 8.14 162 PHE C C 1
ATOM 4082 O O . PHE C 1 162 ? 1.202 5.218 17.992 1.00 7.66 162 PHE C O 1
ATOM 4090 N N . VAL C 1 163 ? 1.379 6.491 19.834 1.00 9.82 163 VAL C N 1
ATOM 4091 C CA . VAL C 1 163 ? 1.809 7.677 19.095 1.00 10.55 163 VAL C CA 1
ATOM 4092 C C . VAL C 1 163 ? 3.149 7.469 18.386 1.00 11.46 163 VAL C C 1
ATOM 4093 O O . VAL C 1 163 ? 3.930 6.596 18.750 1.00 10.04 163 VAL C O 1
ATOM 4097 N N . ASN C 1 164 ? 3.414 8.287 17.372 1.00 10.06 164 ASN C N 1
ATOM 4098 C CA . ASN C 1 164 ? 4.739 8.334 16.778 1.00 8.61 164 ASN C CA 1
ATOM 4099 C C . ASN C 1 164 ? 5.661 9.048 17.768 1.00 13.12 164 ASN C C 1
ATOM 4100 O O . ASN C 1 164 ? 5.312 10.110 18.274 1.00 18.57 164 ASN C O 1
ATOM 4105 N N . PRO C 1 165 ? 6.816 8.445 18.094 1.00 11.80 165 PRO C N 1
ATOM 4106 C CA . PRO C 1 165 ? 7.652 8.998 19.164 1.00 13.97 165 PRO C CA 1
ATOM 4107 C C . PRO C 1 165 ? 8.567 10.123 18.703 1.00 17.03 165 PRO C C 1
ATOM 4108 O O . PRO C 1 165 ? 9.277 10.720 19.520 1.00 16.53 165 PRO C O 1
ATOM 4112 N N . GLY C 1 166 ? 8.551 10.427 17.410 1.00 13.22 166 GLY C N 1
ATOM 4113 C CA . GLY C 1 166 ? 9.581 11.286 16.871 1.00 14.93 166 GLY C CA 1
ATOM 4114 C C . GLY C 1 166 ? 9.171 12.709 16.601 1.00 9.88 166 GLY C C 1
ATOM 4115 O O . GLY C 1 166 ? 8.161 13.210 17.102 1.00 10.95 166 GLY C O 1
ATOM 4116 N N . VAL C 1 167 ? 9.984 13.354 15.786 1.00 10.26 167 VAL C N 1
ATOM 4117 C CA . VAL C 1 167 ? 9.734 14.706 15.321 1.00 9.69 167 VAL C CA 1
ATOM 4118 C C . VAL C 1 167 ? 8.718 14.690 14.199 1.00 8.50 167 VAL C C 1
ATOM 4119 O O . VAL C 1 167 ? 8.727 13.785 13.346 1.00 10.33 167 VAL C O 1
ATOM 4123 N N . ILE C 1 168 ? 7.831 15.678 14.206 1.00 7.40 168 ILE C N 1
ATOM 4124 C CA . ILE C 1 168 ? 6.895 15.874 13.100 1.00 8.51 168 ILE C CA 1
ATOM 4125 C C . ILE C 1 168 ? 7.645 16.167 11.788 1.00 10.66 168 ILE C C 1
ATOM 4126 O O . ILE C 1 168 ? 8.488 17.067 11.740 1.00 8.57 168 ILE C O 1
ATOM 4131 N N . PRO C 1 169 ? 7.365 15.386 10.723 1.00 10.21 169 PRO C N 1
ATOM 4132 C CA . PRO C 1 169 ? 8.006 15.606 9.421 1.00 10.83 169 PRO C CA 1
ATOM 4133 C C . PRO C 1 169 ? 7.514 16.876 8.750 1.00 9.36 169 PRO C C 1
ATOM 4134 O O . PRO C 1 169 ? 6.415 17.336 9.069 1.00 6.47 169 PRO C O 1
ATOM 4138 N N . GLN C 1 170 ? 8.323 17.421 7.845 1.00 7.52 170 GLN C N 1
ATOM 4139 C CA . GLN C 1 170 ? 7.940 18.573 7.026 1.00 8.25 170 GLN C CA 1
ATOM 4140 C C . GLN C 1 170 ? 7.513 19.797 7.845 1.00 8.26 170 GLN C C 1
ATOM 4141 O O . GLN C 1 170 ? 6.648 20.569 7.411 1.00 7.82 170 GLN C O 1
ATOM 4147 N N . LEU C 1 171 ? 8.132 20.004 9.004 1.00 8.26 171 LEU C N 1
ATOM 4148 C CA . LEU C 1 171 ? 7.829 21.194 9.797 1.00 7.79 171 LEU C CA 1
ATOM 4149 C C . LEU C 1 171 ? 8.224 22.476 9.065 1.00 11.97 171 LEU C C 1
ATOM 4150 O O . LEU C 1 171 ? 9.187 22.505 8.300 1.00 10.51 171 LEU C O 1
ATOM 4155 N N . VAL C 1 172 ? 7.475 23.541 9.320 1.00 14.07 172 VAL C N 1
ATOM 4156 C CA . VAL C 1 172 ? 7.853 24.866 8.850 1.00 13.62 172 VAL C CA 1
ATOM 4157 C C . VAL C 1 172 ? 8.812 25.495 9.860 1.00 18.34 172 VAL C C 1
ATOM 4158 O O . VAL C 1 172 ? 8.524 25.549 11.059 1.00 18.03 172 VAL C O 1
ATOM 4162 N N . VAL C 1 173 ? 9.968 25.924 9.369 1.00 13.92 173 VAL C N 1
ATOM 4163 C CA . VAL C 1 173 ? 11.006 26.530 10.198 1.00 16.68 173 VAL C CA 1
ATOM 4164 C C . VAL C 1 173 ? 11.366 27.871 9.583 1.00 20.42 173 VAL C C 1
ATOM 4165 O O . VAL C 1 173 ? 12.126 27.923 8.619 1.00 19.28 173 VAL C O 1
ATOM 4169 N N . PRO C 1 174 ? 10.754 28.949 10.086 1.00 21.33 174 PRO C N 1
ATOM 4170 C CA . PRO C 1 174 ? 10.969 30.310 9.585 1.00 31.63 174 PRO C CA 1
ATOM 4171 C C . PRO C 1 174 ? 12.398 30.812 9.815 1.00 30.86 174 PRO C C 1
ATOM 4172 O O . PRO C 1 174 ? 13.015 30.467 10.824 1.00 30.61 174 PRO C O 1
ATOM 4176 N N . THR C 1 175 ? 12.919 31.595 8.876 1.00 35.25 175 THR C N 1
ATOM 4177 C CA . THR C 1 175 ? 14.192 32.278 9.075 1.00 32.39 175 THR C CA 1
ATOM 4178 C C . THR C 1 175 ? 13.948 33.774 9.227 1.00 41.37 175 THR C C 1
ATOM 4179 O O . THR C 1 175 ? 12.932 34.187 9.789 1.00 49.60 175 THR C O 1
ATOM 4183 N N . GLY D 1 1 ? 22.187 -26.982 -38.950 1.00 25.52 1 GLY D N 1
ATOM 4184 C CA . GLY D 1 1 ? 21.782 -28.040 -39.859 1.00 24.34 1 GLY D CA 1
ATOM 4185 C C . GLY D 1 1 ? 20.542 -27.668 -40.647 1.00 27.47 1 GLY D C 1
ATOM 4186 O O . GLY D 1 1 ? 19.982 -26.581 -40.466 1.00 24.89 1 GLY D O 1
ATOM 4187 N N . PRO D 1 2 ? 20.094 -28.583 -41.510 1.00 20.94 2 PRO D N 1
ATOM 4188 C CA . PRO D 1 2 ? 18.899 -28.403 -42.336 1.00 26.51 2 PRO D CA 1
ATOM 4189 C C . PRO D 1 2 ? 17.700 -27.849 -41.567 1.00 25.45 2 PRO D C 1
ATOM 4190 O O . PRO D 1 2 ? 17.314 -28.374 -40.512 1.00 25.24 2 PRO D O 1
ATOM 4194 N N . GLY D 1 3 ? 17.132 -26.768 -42.093 1.00 22.50 3 GLY D N 1
ATOM 4195 C CA . GLY D 1 3 ? 15.923 -26.205 -41.524 1.00 23.31 3 GLY D CA 1
ATOM 4196 C C . GLY D 1 3 ? 16.131 -25.058 -40.560 1.00 19.94 3 GLY D C 1
ATOM 4197 O O . GLY D 1 3 ? 15.243 -24.223 -40.402 1.00 20.78 3 GLY D O 1
ATOM 4198 N N . THR D 1 4 ? 17.307 -25.003 -39.938 1.00 18.21 4 THR D N 1
ATOM 4199 C CA . THR D 1 4 ? 17.586 -24.048 -38.866 1.00 16.42 4 THR D CA 1
ATOM 4200 C C . THR D 1 4 ? 17.299 -22.601 -39.216 1.00 17.97 4 THR D C 1
ATOM 4201 O O . THR D 1 4 ? 17.632 -22.125 -40.303 1.00 13.54 4 THR D O 1
ATOM 4205 N N . ASP D 1 5 ? 16.667 -21.902 -38.281 1.00 14.87 5 ASP D N 1
ATOM 4206 C CA . ASP D 1 5 ? 16.444 -20.472 -38.423 1.00 12.73 5 ASP D CA 1
ATOM 4207 C C . ASP D 1 5 ? 17.711 -19.704 -38.075 1.00 10.42 5 ASP D C 1
ATOM 4208 O O . ASP D 1 5 ? 18.244 -19.836 -36.979 1.00 10.52 5 ASP D O 1
ATOM 4213 N N . PHE D 1 6 ? 18.206 -18.921 -39.026 1.00 11.89 6 PHE D N 1
ATOM 4214 C CA . PHE D 1 6 ? 19.311 -18.007 -38.752 1.00 9.37 6 PHE D CA 1
ATOM 4215 C C . PHE D 1 6 ? 18.862 -16.589 -39.026 1.00 9.97 6 PHE D C 1
ATOM 4216 O O . PHE D 1 6 ? 18.058 -16.361 -39.923 1.00 14.22 6 PHE D O 1
ATOM 4224 N N . VAL D 1 7 ? 19.360 -15.647 -38.232 1.00 7.83 7 VAL D N 1
ATOM 4225 C CA . VAL D 1 7 ? 19.088 -14.230 -38.436 1.00 7.37 7 VAL D CA 1
ATOM 4226 C C . VAL D 1 7 ? 20.367 -13.399 -38.383 1.00 8.17 7 VAL D C 1
ATOM 4227 O O . VAL D 1 7 ? 21.422 -13.888 -37.972 1.00 7.85 7 VAL D O 1
ATOM 4231 N N . TYR D 1 8 ? 20.253 -12.150 -38.826 1.00 8.06 8 TYR D N 1
ATOM 4232 C CA . TYR D 1 8 ? 21.338 -11.177 -38.778 1.00 6.17 8 TYR D CA 1
ATOM 4233 C C . TYR D 1 8 ? 21.025 -10.010 -37.851 1.00 7.34 8 TYR D C 1
ATOM 4234 O O . TYR D 1 8 ? 19.873 -9.617 -37.693 1.00 7.92 8 TYR D O 1
ATOM 4243 N N . ARG D 1 9 ? 22.071 -9.425 -37.284 1.00 6.18 9 ARG D N 1
ATOM 4244 C CA . ARG D 1 9 ? 21.933 -8.190 -36.537 1.00 7.31 9 ARG D CA 1
ATOM 4245 C C . ARG D 1 9 ? 23.108 -7.286 -36.862 1.00 6.00 9 ARG D C 1
ATOM 4246 O O . ARG D 1 9 ? 24.248 -7.736 -36.883 1.00 6.88 9 ARG D O 1
ATOM 4254 N N . VAL D 1 10 ? 22.814 -6.026 -37.177 1.00 6.82 10 VAL D N 1
ATOM 4255 C CA . VAL D 1 10 ? 23.841 -5.007 -37.351 1.00 7.78 10 VAL D CA 1
ATOM 4256 C C . VAL D 1 10 ? 24.045 -4.316 -36.014 1.00 7.66 10 VAL D C 1
ATOM 4257 O O . VAL D 1 10 ? 23.076 -3.898 -35.375 1.00 7.90 10 VAL D O 1
ATOM 4261 N N . ASP D 1 11 ? 25.292 -4.221 -35.564 1.00 7.84 11 ASP D N 1
ATOM 4262 C CA . ASP D 1 11 ? 25.571 -3.592 -34.273 1.00 9.52 11 ASP D CA 1
ATOM 4263 C C . ASP D 1 11 ? 26.937 -2.920 -34.291 1.00 10.64 11 ASP D C 1
ATOM 4264 O O . ASP D 1 11 ? 27.814 -3.301 -35.061 1.00 9.42 11 ASP D O 1
ATOM 4269 N N . SER D 1 12 ? 27.115 -1.915 -33.443 1.00 8.13 12 SER D N 1
ATOM 4270 C CA . SER D 1 12 ? 28.389 -1.190 -33.382 1.00 13.22 12 SER D CA 1
ATOM 4271 C C . SER D 1 12 ? 29.384 -1.837 -32.417 1.00 12.65 12 SER D C 1
ATOM 4272 O O . SER D 1 12 ? 30.561 -1.466 -32.403 1.00 19.03 12 SER D O 1
ATOM 4275 N N . ARG D 1 13 ? 28.904 -2.752 -31.576 1.00 9.13 13 ARG D N 1
ATOM 4276 C CA . ARG D 1 13 ? 29.760 -3.440 -30.611 1.00 10.89 13 ARG D CA 1
ATOM 4277 C C . ARG D 1 13 ? 30.593 -4.464 -31.387 1.00 12.33 13 ARG D C 1
ATOM 4278 O O . ARG D 1 13 ? 30.058 -5.140 -32.257 1.00 9.79 13 ARG D O 1
ATOM 4286 N N . PRO D 1 14 ? 31.900 -4.591 -31.065 1.00 13.40 14 PRO D N 1
ATOM 4287 C CA . PRO D 1 14 ? 32.828 -5.462 -31.808 1.00 12.64 14 PRO D CA 1
ATOM 4288 C C . PRO D 1 14 ? 32.768 -6.926 -31.325 1.00 10.89 14 PRO D C 1
ATOM 4289 O O . PRO D 1 14 ? 32.280 -7.181 -30.229 1.00 14.27 14 PRO D O 1
ATOM 4293 N N . PRO D 1 15 ? 33.237 -7.874 -32.156 1.00 10.48 15 PRO D N 1
ATOM 4294 C CA . PRO D 1 15 ? 33.038 -9.319 -31.974 1.00 13.96 15 PRO D CA 1
ATOM 4295 C C . PRO D 1 15 ? 33.559 -9.999 -30.717 1.00 13.96 15 PRO D C 1
ATOM 4296 O O . PRO D 1 15 ? 32.875 -10.903 -30.249 1.00 13.87 15 PRO D O 1
ATOM 4300 N N . GLU D 1 16 ? 34.726 -9.639 -30.199 1.00 13.23 16 GLU D N 1
ATOM 4301 C CA . GLU D 1 16 ? 35.241 -10.385 -29.057 1.00 18.20 16 GLU D CA 1
ATOM 4302 C C . GLU D 1 16 ? 34.312 -10.209 -27.858 1.00 20.63 16 GLU D C 1
ATOM 4303 O O . GLU D 1 16 ? 34.095 -11.144 -27.089 1.00 24.50 16 GLU D O 1
ATOM 4309 N N . GLU D 1 17 ? 33.726 -9.018 -27.748 1.00 17.64 17 GLU D N 1
ATOM 4310 C CA . GLU D 1 17 ? 32.757 -8.707 -26.692 1.00 23.77 17 GLU D CA 1
ATOM 4311 C C . GLU D 1 17 ? 31.478 -9.508 -26.877 1.00 18.55 17 GLU D C 1
ATOM 4312 O O . GLU D 1 17 ? 31.021 -10.206 -25.970 1.00 18.95 17 GLU D O 1
ATOM 4318 N N . ILE D 1 18 ? 30.928 -9.428 -28.077 1.00 16.44 18 ILE D N 1
ATOM 4319 C CA . ILE D 1 18 ? 29.653 -10.044 -28.388 1.00 14.68 18 ILE D CA 1
ATOM 4320 C C . ILE D 1 18 ? 29.724 -11.578 -28.384 1.00 16.17 18 ILE D C 1
ATOM 4321 O O . ILE D 1 18 ? 28.782 -12.235 -27.937 1.00 12.44 18 ILE D O 1
ATOM 4326 N N . PHE D 1 19 ? 30.827 -12.156 -28.869 1.00 11.96 19 PHE D N 1
ATOM 4327 C CA . PHE D 1 19 ? 30.943 -13.615 -28.921 1.00 13.30 19 PHE D CA 1
ATOM 4328 C C . PHE D 1 19 ? 30.894 -14.234 -27.518 1.00 16.14 19 PHE D C 1
ATOM 4329 O O . PHE D 1 19 ? 30.464 -15.377 -27.338 1.00 17.14 19 PHE D O 1
ATOM 4337 N N . ARG D 1 20 ? 31.370 -13.471 -26.538 1.00 17.52 20 ARG D N 1
ATOM 4338 C CA . ARG D 1 20 ? 31.403 -13.892 -25.134 1.00 22.27 20 ARG D CA 1
ATOM 4339 C C . ARG D 1 20 ? 30.099 -13.564 -24.379 1.00 18.30 20 ARG D C 1
ATOM 4340 O O . ARG D 1 20 ? 29.498 -14.439 -23.743 1.00 18.15 20 ARG D O 1
ATOM 4348 N N . ASP D 1 21 ? 29.658 -12.312 -24.488 1.00 18.64 21 ASP D N 1
ATOM 4349 C CA . ASP D 1 21 ? 28.567 -11.778 -23.675 1.00 16.36 21 ASP D CA 1
ATOM 4350 C C . ASP D 1 21 ? 27.202 -11.898 -24.331 1.00 18.38 21 ASP D C 1
ATOM 4351 O O . ASP D 1 21 ? 26.166 -11.825 -23.651 1.00 13.80 21 ASP D O 1
ATOM 4356 N N . GLY D 1 22 ? 27.206 -12.095 -25.646 1.00 13.06 22 GLY D N 1
ATOM 4357 C CA . GLY D 1 22 ? 25.986 -12.063 -26.427 1.00 11.15 22 GLY D CA 1
ATOM 4358 C C . GLY D 1 22 ? 25.425 -10.651 -26.520 1.00 9.15 22 GLY D C 1
ATOM 4359 O O . GLY D 1 22 ? 26.121 -9.668 -26.239 1.00 13.17 22 GLY D O 1
ATOM 4360 N N . PHE D 1 23 ? 24.170 -10.538 -26.928 1.00 8.44 23 PHE D N 1
ATOM 4361 C CA . PHE D 1 23 ? 23.498 -9.236 -26.943 1.00 7.54 23 PHE D CA 1
ATOM 4362 C C . PHE D 1 23 ? 22.538 -9.138 -25.779 1.00 8.95 23 PHE D C 1
ATOM 4363 O O . PHE D 1 23 ? 21.848 -10.098 -25.478 1.00 7.68 23 PHE D O 1
ATOM 4371 N N . ARG D 1 24 ? 22.463 -7.970 -25.161 1.00 9.53 24 ARG D N 1
ATOM 4372 C CA A ARG D 1 24 ? 21.476 -7.698 -24.118 0.25 9.01 24 ARG D CA 1
ATOM 4373 C CA B ARG D 1 24 ? 21.443 -7.733 -24.141 0.75 8.90 24 ARG D CA 1
ATOM 4374 C C . ARG D 1 24 ? 20.623 -6.492 -24.496 1.00 11.55 24 ARG D C 1
ATOM 4375 O O . ARG D 1 24 ? 21.143 -5.520 -25.044 1.00 10.30 24 ARG D O 1
ATOM 4390 N N . SER D 1 25 ? 19.320 -6.551 -24.203 1.00 7.86 25 SER D N 1
ATOM 4391 C CA . SER D 1 25 ? 18.408 -5.449 -24.492 1.00 11.08 25 SER D CA 1
ATOM 4392 C C . SER D 1 25 ? 18.700 -4.267 -23.588 1.00 10.71 25 SER D C 1
ATOM 4393 O O . SER D 1 25 ? 19.315 -4.429 -22.520 1.00 9.53 25 SER D O 1
ATOM 4396 N N . HIS D 1 26 ? 18.203 -3.097 -23.978 1.00 10.43 26 HIS D N 1
ATOM 4397 C CA . HIS D 1 26 ? 18.365 -1.892 -23.170 1.00 9.53 26 HIS D CA 1
ATOM 4398 C C . HIS D 1 26 ? 17.677 -2.011 -21.813 1.00 12.00 26 HIS D C 1
ATOM 4399 O O . HIS D 1 26 ? 18.218 -1.596 -20.789 1.00 12.04 26 HIS D O 1
ATOM 4406 N N . GLY D 1 27 ? 16.478 -2.582 -21.798 1.00 9.82 27 GLY D N 1
ATOM 4407 C CA . GLY D 1 27 ? 15.716 -2.686 -20.565 1.00 11.14 27 GLY D CA 1
ATOM 4408 C C . GLY D 1 27 ? 14.665 -3.777 -20.613 1.00 8.99 27 GLY D C 1
ATOM 4409 O O . GLY D 1 27 ? 14.918 -4.858 -21.126 1.00 9.44 27 GLY D O 1
ATOM 4410 N N . PHE D 1 28 ? 13.484 -3.495 -20.075 1.00 10.12 28 PHE D N 1
ATOM 4411 C CA . PHE D 1 28 ? 12.438 -4.520 -19.976 1.00 11.10 28 PHE D CA 1
ATOM 4412 C C . PHE D 1 28 ? 11.101 -4.035 -20.508 1.00 6.85 28 PHE D C 1
ATOM 4413 O O . PHE D 1 28 ? 10.059 -4.645 -20.259 1.00 10.69 28 PHE D O 1
ATOM 4421 N N . ASN D 1 29 ? 11.137 -2.930 -21.246 1.00 7.93 29 ASN D N 1
ATOM 4422 C CA . ASN D 1 29 ? 9.946 -2.332 -21.836 1.00 7.49 29 ASN D CA 1
ATOM 4423 C C . ASN D 1 29 ? 9.435 -3.156 -23.015 1.00 8.48 29 ASN D C 1
ATOM 4424 O O . ASN D 1 29 ? 9.995 -3.093 -24.103 1.00 6.05 29 ASN D O 1
ATOM 4429 N N . ARG D 1 30 ? 8.340 -3.890 -22.817 1.00 6.55 30 ARG D N 1
ATOM 4430 C CA . ARG D 1 30 ? 7.797 -4.730 -23.878 1.00 6.94 30 ARG D CA 1
ATOM 4431 C C . ARG D 1 30 ? 6.723 -4.050 -24.726 1.00 9.25 30 ARG D C 1
ATOM 4432 O O . ARG D 1 30 ? 5.810 -4.708 -25.233 1.00 9.00 30 ARG D O 1
ATOM 4440 N N . ASN D 1 31 ? 6.835 -2.739 -24.906 1.00 7.74 31 ASN D N 1
ATOM 4441 C CA . ASN D 1 31 ? 5.989 -2.060 -25.884 1.00 8.11 31 ASN D CA 1
ATOM 4442 C C . ASN D 1 31 ? 6.588 -2.254 -27.281 1.00 9.44 31 ASN D C 1
ATOM 4443 O O . ASN D 1 31 ? 7.523 -1.546 -27.669 1.00 8.77 31 ASN D O 1
ATOM 4448 N N . LEU D 1 32 ? 6.050 -3.218 -28.028 1.00 7.80 32 LEU D N 1
ATOM 4449 C CA . LEU D 1 32 ? 6.627 -3.624 -29.323 1.00 7.75 32 LEU D CA 1
ATOM 4450 C C . LEU D 1 32 ? 6.542 -2.503 -30.340 1.00 9.15 32 LEU D C 1
ATOM 4451 O O . LEU D 1 32 ? 7.465 -2.266 -31.110 1.00 10.23 32 LEU D O 1
ATOM 4456 N N . GLN D 1 33 ? 5.422 -1.795 -30.304 1.00 9.81 33 GLN D N 1
ATOM 4457 C CA . GLN D 1 33 ? 5.180 -0.681 -31.201 1.00 14.82 33 GLN D CA 1
ATOM 4458 C C . GLN D 1 33 ? 6.230 0.404 -31.035 1.00 14.44 33 GLN D C 1
ATOM 4459 O O . GLN D 1 33 ? 6.736 0.938 -32.026 1.00 13.02 33 GLN D O 1
ATOM 4465 N N . GLN D 1 34 ? 6.524 0.743 -29.777 1.00 12.62 34 GLN D N 1
ATOM 4466 C CA . GLN D 1 34 ? 7.605 1.677 -29.465 1.00 14.36 34 GLN D CA 1
ATOM 4467 C C . GLN D 1 34 ? 8.936 1.173 -29.997 1.00 11.97 34 GLN D C 1
ATOM 4468 O O . GLN D 1 34 ? 9.710 1.932 -30.592 1.00 15.72 34 GLN D O 1
ATOM 4474 N N . HIS D 1 35 ? 9.213 -0.102 -29.764 1.00 9.49 35 HIS D N 1
ATOM 4475 C CA . HIS D 1 35 ? 10.457 -0.690 -30.247 1.00 7.67 35 HIS D CA 1
ATOM 4476 C C . HIS D 1 35 ? 10.559 -0.605 -31.773 1.00 10.71 35 HIS D C 1
ATOM 4477 O O . HIS D 1 35 ? 11.593 -0.208 -32.321 1.00 10.13 35 HIS D O 1
ATOM 4484 N N . LEU D 1 36 ? 9.494 -0.996 -32.463 1.00 8.84 36 LEU D N 1
ATOM 4485 C CA . LEU D 1 36 ? 9.535 -1.038 -33.916 1.00 10.96 36 LEU D CA 1
ATOM 4486 C C . LEU D 1 36 ? 9.726 0.355 -34.529 1.00 11.82 36 LEU D C 1
AT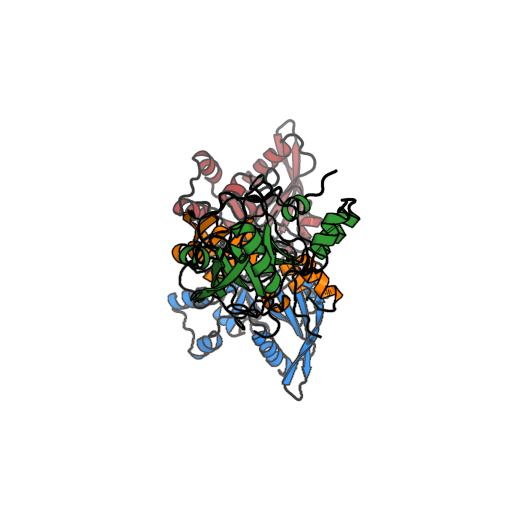OM 4487 O O . LEU D 1 36 ? 10.336 0.473 -35.592 1.00 12.21 36 LEU D O 1
ATOM 4492 N N . ARG D 1 37 ? 9.238 1.402 -33.861 1.00 13.25 37 ARG D N 1
ATOM 4493 C CA . ARG D 1 37 ? 9.465 2.781 -34.327 1.00 16.70 37 ARG D CA 1
ATOM 4494 C C . ARG D 1 37 ? 10.872 3.276 -34.041 1.00 18.59 37 ARG D C 1
ATOM 4495 O O . ARG D 1 37 ? 11.352 4.208 -34.690 1.00 21.09 37 ARG D O 1
ATOM 4503 N N . GLY D 1 38 ? 11.514 2.682 -33.041 1.00 16.21 38 GLY D N 1
ATOM 4504 C CA . GLY D 1 38 ? 12.816 3.143 -32.596 1.00 15.30 38 GLY D CA 1
ATOM 4505 C C . GLY D 1 38 ? 12.725 3.995 -31.338 1.00 15.58 38 GLY D C 1
ATOM 4506 O O . GLY D 1 38 ? 13.744 4.448 -30.806 1.00 19.74 38 GLY D O 1
ATOM 4507 N N . ASP D 1 39 ? 11.504 4.207 -30.854 1.00 13.96 39 ASP D N 1
ATOM 4508 C CA . ASP D 1 39 ? 11.267 5.099 -29.714 1.00 16.92 39 ASP D CA 1
ATOM 4509 C C . ASP D 1 39 ? 11.848 4.599 -28.385 1.00 13.00 39 ASP D C 1
ATOM 4510 O O . ASP D 1 39 ? 12.093 5.387 -27.470 1.00 15.27 39 ASP D O 1
ATOM 4515 N N . SER D 1 40 ? 12.075 3.298 -28.273 1.00 12.52 40 SER D N 1
ATOM 4516 C CA . SER D 1 40 ? 12.576 2.739 -27.018 1.00 14.63 40 SER D CA 1
ATOM 4517 C C . SER D 1 40 ? 14.005 2.227 -27.192 1.00 10.28 40 SER D C 1
ATOM 4518 O O . SER D 1 40 ? 14.582 1.593 -26.301 1.00 10.95 40 SER D O 1
ATOM 4521 N N . CYS D 1 41 ? 14.588 2.534 -28.345 1.00 11.50 41 CYS D N 1
ATOM 4522 C CA . CYS D 1 41 ? 15.934 2.076 -28.655 1.00 10.39 41 CYS D CA 1
ATOM 4523 C C . CYS D 1 41 ? 16.985 3.176 -28.413 1.00 20.03 41 CYS D C 1
ATOM 4524 O O . CYS D 1 41 ? 16.752 4.096 -27.620 1.00 13.73 41 CYS D O 1
ATOM 4527 N N . ALA D 1 42 ? 18.151 3.050 -29.045 1.00 15.01 42 ALA D N 1
ATOM 4528 C CA . ALA D 1 42 ? 19.294 3.912 -28.725 1.00 19.11 42 ALA D CA 1
ATOM 4529 C C . ALA D 1 42 ? 18.995 5.407 -28.880 1.00 24.74 42 ALA D C 1
ATOM 4530 O O . ALA D 1 42 ? 19.477 6.223 -28.090 1.00 32.41 42 ALA D O 1
ATOM 4532 N N . ALA D 1 43 ? 18.170 5.763 -29.861 1.00 21.98 43 ALA D N 1
ATOM 4533 C CA . ALA D 1 43 ? 17.857 7.168 -30.104 1.00 29.00 43 ALA D CA 1
ATOM 4534 C C . ALA D 1 43 ? 16.672 7.659 -29.267 1.00 33.25 43 ALA D C 1
ATOM 4535 O O . ALA D 1 43 ? 16.245 8.805 -29.399 1.00 31.73 43 ALA D O 1
ATOM 4537 N N . GLY D 1 44 ? 16.138 6.795 -28.410 1.00 22.57 44 GLY D N 1
ATOM 4538 C CA . GLY D 1 44 ? 14.958 7.141 -27.635 1.00 21.76 44 GLY D CA 1
ATOM 4539 C C . GLY D 1 44 ? 15.105 6.936 -26.142 1.00 16.29 44 GLY D C 1
ATOM 4540 O O . GLY D 1 44 ? 16.085 7.361 -25.535 1.00 20.85 44 GLY D O 1
ATOM 4541 N N . SER D 1 45 ? 14.133 6.253 -25.551 1.00 15.88 45 SER D N 1
ATOM 4542 C CA . SER D 1 45 ? 14.126 6.027 -24.116 1.00 16.61 45 SER D CA 1
ATOM 4543 C C . SER D 1 45 ? 15.143 4.979 -23.657 1.00 13.50 45 SER D C 1
ATOM 4544 O O . SER D 1 45 ? 15.336 4.802 -22.454 1.00 12.40 45 SER D O 1
ATOM 4547 N N . ARG D 1 46 ? 15.770 4.268 -24.595 1.00 14.84 46 ARG D N 1
ATOM 4548 C CA . ARG D 1 46 ? 16.806 3.296 -24.246 1.00 11.35 46 ARG D CA 1
ATOM 4549 C C . ARG D 1 46 ? 16.380 2.314 -23.172 1.00 10.91 46 ARG D C 1
ATOM 4550 O O . ARG D 1 46 ? 17.122 2.090 -22.214 1.00 9.59 46 ARG D O 1
ATOM 4558 N N . ASP D 1 47 ? 15.195 1.728 -23.324 1.00 10.10 47 ASP D N 1
ATOM 4559 C CA . ASP D 1 47 ? 14.752 0.723 -22.367 1.00 11.13 47 ASP D CA 1
ATOM 4560 C C . ASP D 1 47 ? 14.018 -0.456 -23.002 1.00 10.32 47 ASP D C 1
ATOM 4561 O O . ASP D 1 47 ? 13.435 -1.273 -22.291 1.00 7.92 47 ASP D O 1
ATOM 4566 N N . SER D 1 48 ? 14.079 -0.562 -24.326 1.00 8.28 48 SER D N 1
ATOM 4567 C CA . SER D 1 48 ? 13.431 -1.655 -25.044 1.00 8.76 48 SER D CA 1
ATOM 4568 C C . SER D 1 48 ? 13.772 -3.030 -24.488 1.00 7.96 48 SER D C 1
ATOM 4569 O O . SER D 1 48 ? 14.916 -3.297 -24.130 1.00 6.46 48 SER D O 1
ATOM 4572 N N . ALA D 1 49 ? 12.763 -3.892 -24.417 1.00 6.05 49 ALA D N 1
ATOM 4573 C CA . ALA D 1 49 ? 12.940 -5.280 -23.987 1.00 6.63 49 ALA D CA 1
ATOM 4574 C C . ALA D 1 49 ? 13.520 -6.179 -25.077 1.00 7.00 49 ALA D C 1
ATOM 4575 O O . ALA D 1 49 ? 13.874 -7.333 -24.816 1.00 5.48 49 ALA D O 1
ATOM 4577 N N . PHE D 1 50 ? 13.552 -5.660 -26.299 1.00 6.02 50 PHE D N 1
ATOM 4578 C CA . PHE D 1 50 ? 13.790 -6.472 -27.485 1.00 7.56 50 PHE D CA 1
ATOM 4579 C C . PHE D 1 50 ? 15.144 -6.205 -28.122 1.00 8.42 50 PHE D C 1
ATOM 4580 O O . PHE D 1 50 ? 15.703 -5.112 -28.022 1.00 10.79 50 PHE D O 1
ATOM 4588 N N . ILE D 1 51 ? 15.664 -7.233 -28.783 1.00 6.13 51 ILE D N 1
ATOM 4589 C CA . ILE D 1 51 ? 16.872 -7.121 -29.583 1.00 7.09 51 ILE D CA 1
ATOM 4590 C C . ILE D 1 51 ? 16.522 -7.380 -31.042 1.00 8.55 51 ILE D C 1
ATOM 4591 O O . ILE D 1 51 ? 16.096 -8.475 -31.391 1.00 7.33 51 ILE D O 1
ATOM 4596 N N . ALA D 1 52 ? 16.689 -6.368 -31.891 1.00 8.01 52 ALA D N 1
ATOM 4597 C CA . ALA D 1 52 ? 16.247 -6.444 -33.284 1.00 8.77 52 ALA D CA 1
ATOM 4598 C C . ALA D 1 52 ? 17.181 -7.280 -34.142 1.00 8.03 52 ALA D C 1
ATOM 4599 O O . ALA D 1 52 ? 18.402 -7.160 -34.044 1.00 6.69 52 ALA D O 1
ATOM 4601 N N . THR D 1 53 ? 16.598 -8.118 -34.995 1.00 9.42 53 THR D N 1
ATOM 4602 C CA . THR D 1 53 ? 17.345 -8.869 -35.995 1.00 8.44 53 THR D CA 1
ATOM 4603 C C . THR D 1 53 ? 16.513 -8.937 -37.277 1.00 8.11 53 THR D C 1
ATOM 4604 O O . THR D 1 53 ? 15.331 -8.599 -37.275 1.00 10.46 53 THR D O 1
ATOM 4608 N N . THR D 1 54 ? 17.117 -9.404 -38.363 1.00 10.23 54 THR D N 1
ATOM 4609 C CA . THR D 1 54 ? 16.383 -9.585 -39.602 1.00 8.74 54 THR D CA 1
ATOM 4610 C C . THR D 1 54 ? 16.867 -10.839 -40.313 1.00 8.26 54 THR D C 1
ATOM 4611 O O . THR D 1 54 ? 18.030 -11.227 -40.191 1.00 8.26 54 THR D O 1
ATOM 4615 N N . THR D 1 55 ? 15.968 -11.478 -41.052 1.00 8.71 55 THR D N 1
ATOM 4616 C CA . THR D 1 55 ? 16.333 -12.655 -41.805 1.00 8.08 55 THR D CA 1
ATOM 4617 C C . THR D 1 55 ? 17.054 -12.294 -43.093 1.00 11.45 55 THR D C 1
ATOM 4618 O O . THR D 1 55 ? 17.665 -13.152 -43.718 1.00 12.13 55 THR D O 1
ATOM 4622 N N . SER D 1 56 ? 16.965 -11.028 -43.488 1.00 10.07 56 SER D N 1
ATOM 4623 C CA . SER D 1 56 ? 17.394 -10.594 -44.821 1.00 10.16 56 SER D CA 1
ATOM 4624 C C . SER D 1 56 ? 18.783 -9.951 -44.869 1.00 9.13 56 SER D C 1
ATOM 4625 O O . SER D 1 56 ? 18.992 -8.874 -44.307 1.00 10.14 56 SER D O 1
ATOM 4628 N N . LEU D 1 57 ? 19.721 -10.603 -45.553 1.00 10.05 57 LEU D N 1
ATOM 4629 C CA . LEU D 1 57 ? 21.059 -10.045 -45.748 1.00 8.21 57 LEU D CA 1
ATOM 4630 C C . LEU D 1 57 ? 21.020 -8.690 -46.467 1.00 7.33 57 LEU D C 1
ATOM 4631 O O . LEU D 1 57 ? 21.811 -7.800 -46.179 1.00 6.88 57 LEU D O 1
ATOM 4636 N N . ILE D 1 58 ? 20.112 -8.553 -47.423 1.00 10.11 58 ILE D N 1
ATOM 4637 C CA . ILE D 1 58 ? 19.981 -7.311 -48.179 1.00 10.39 58 ILE D CA 1
ATOM 4638 C C . ILE D 1 58 ? 19.594 -6.148 -47.264 1.00 11.52 58 ILE D C 1
ATOM 4639 O O . ILE D 1 58 ? 20.145 -5.046 -47.365 1.00 12.95 58 ILE D O 1
ATOM 4644 N N . GLU D 1 59 ? 18.648 -6.403 -46.364 1.00 10.58 59 GLU D N 1
ATOM 4645 C CA . GLU D 1 59 ? 18.251 -5.399 -45.384 1.00 13.05 59 GLU D CA 1
ATOM 4646 C C . GLU D 1 59 ? 19.419 -4.952 -44.502 1.00 11.60 59 GLU D C 1
ATOM 4647 O O . GLU D 1 59 ? 19.493 -3.783 -44.129 1.00 10.34 59 GLU D O 1
ATOM 4653 N N . THR D 1 60 ? 20.318 -5.869 -44.150 1.00 8.46 60 THR D N 1
ATOM 4654 C CA . THR D 1 60 ? 21.424 -5.507 -43.248 1.00 7.40 60 THR D CA 1
ATOM 4655 C C . THR D 1 60 ? 22.300 -4.407 -43.851 1.00 9.68 60 THR D C 1
ATOM 4656 O O . THR D 1 60 ? 22.720 -3.492 -43.141 1.00 8.16 60 THR D O 1
ATOM 4660 N N . TYR D 1 61 ? 22.591 -4.495 -45.147 1.00 9.56 61 TYR D N 1
ATOM 4661 C CA . TYR D 1 61 ? 23.376 -3.438 -45.790 1.00 10.46 61 TYR D CA 1
ATOM 4662 C C . TYR D 1 61 ? 22.655 -2.101 -45.722 1.00 6.71 61 TYR D C 1
ATOM 4663 O O . TYR D 1 61 ? 23.282 -1.060 -45.524 1.00 9.79 61 TYR D O 1
ATOM 4672 N N . ASN D 1 62 ? 21.335 -2.137 -45.871 1.00 7.77 62 ASN D N 1
ATOM 4673 C CA . ASN D 1 62 ? 20.542 -0.908 -45.876 1.00 10.62 62 ASN D CA 1
ATOM 4674 C C . ASN D 1 62 ? 20.452 -0.296 -44.491 1.00 11.93 62 ASN D C 1
ATOM 4675 O O . ASN D 1 62 ? 20.497 0.922 -44.340 1.00 10.85 62 ASN D O 1
ATOM 4680 N N . ILE D 1 63 ? 20.306 -1.146 -43.478 1.00 10.06 63 ILE D N 1
ATOM 4681 C CA . ILE D 1 63 ? 20.372 -0.704 -42.087 1.00 7.51 63 ILE D CA 1
ATOM 4682 C C . ILE D 1 63 ? 21.733 -0.084 -41.761 1.00 8.63 63 ILE D C 1
ATOM 4683 O O . ILE D 1 63 ? 21.821 0.979 -41.130 1.00 8.77 63 ILE D O 1
ATOM 4688 N N . ALA D 1 64 ? 22.793 -0.749 -42.200 1.00 10.02 64 ALA D N 1
ATOM 4689 C CA . ALA D 1 64 ? 24.144 -0.255 -41.978 1.00 9.18 64 ALA D CA 1
ATOM 4690 C C . ALA D 1 64 ? 24.358 1.102 -42.666 1.00 10.17 64 ALA D C 1
ATOM 4691 O O . ALA D 1 64 ? 24.962 2.012 -42.089 1.00 8.87 64 ALA D O 1
ATOM 4693 N N . ARG D 1 65 ? 23.856 1.235 -43.888 1.00 7.72 65 ARG D N 1
ATOM 4694 C CA . ARG D 1 65 ? 23.966 2.502 -44.618 1.00 8.78 65 ARG D CA 1
ATOM 4695 C C . ARG D 1 65 ? 23.268 3.636 -43.862 1.00 11.73 65 ARG D C 1
ATOM 4696 O O . ARG D 1 65 ? 23.800 4.749 -43.752 1.00 11.78 65 ARG D O 1
ATOM 4704 N N . GLN D 1 66 ? 22.081 3.341 -43.338 1.00 10.72 66 GLN D N 1
ATOM 4705 C CA . GLN D 1 66 ? 21.319 4.326 -42.571 1.00 11.07 66 GLN D CA 1
ATOM 4706 C C . GLN D 1 66 ? 22.135 4.818 -41.386 1.00 13.19 66 GLN D C 1
ATOM 4707 O O . GLN D 1 66 ? 22.242 6.016 -41.156 1.00 12.04 66 GLN D O 1
ATOM 4713 N N . TYR D 1 67 ? 22.741 3.892 -40.655 1.00 9.80 67 TYR D N 1
ATOM 4714 C CA . TYR D 1 67 ? 23.516 4.279 -39.488 1.00 11.71 67 TYR D CA 1
ATOM 4715 C C . TYR D 1 67 ? 24.804 5.000 -39.879 1.00 12.56 67 TYR D C 1
ATOM 4716 O O . TYR D 1 67 ? 25.139 6.031 -39.299 1.00 16.32 67 TYR D O 1
ATOM 4725 N N . TYR D 1 68 ? 25.523 4.456 -40.858 1.00 10.65 68 TYR D N 1
ATOM 4726 C CA . TYR D 1 68 ? 26.779 5.040 -41.310 1.00 12.39 68 TYR D CA 1
ATOM 4727 C C . TYR D 1 68 ? 26.610 6.465 -41.807 1.00 16.03 68 TYR D C 1
ATOM 4728 O O . TYR D 1 68 ? 27.494 7.302 -41.624 1.00 18.35 68 TYR D O 1
ATOM 4737 N N . SER D 1 69 ? 25.468 6.744 -42.420 1.00 10.57 69 SER D N 1
ATOM 4738 C CA . SER D 1 69 ? 25.274 8.039 -43.058 1.00 15.06 69 SER D CA 1
ATOM 4739 C C . SER D 1 69 ? 24.629 9.051 -42.123 1.00 19.84 69 SER D C 1
ATOM 4740 O O . SER D 1 69 ? 24.396 10.190 -42.502 1.00 20.55 69 SER D O 1
ATOM 4743 N N . SER D 1 70 ? 24.358 8.641 -40.893 1.00 16.19 70 SER D N 1
ATOM 4744 C CA . SER D 1 70 ? 23.701 9.523 -39.940 1.00 20.22 70 SER D CA 1
ATOM 4745 C C . SER D 1 70 ? 24.686 10.485 -39.286 1.00 29.76 70 SER D C 1
ATOM 4746 O O . SER D 1 70 ? 25.846 10.140 -39.041 1.00 25.79 70 SER D O 1
ATOM 4749 N N . SER D 1 71 ? 24.209 11.693 -38.997 1.00 35.71 71 SER D N 1
ATOM 4750 C CA . SER D 1 71 ? 25.080 12.748 -38.507 1.00 34.87 71 SER D CA 1
ATOM 4751 C C . SER D 1 71 ? 25.577 12.389 -37.120 1.00 31.88 71 SER D C 1
ATOM 4752 O O . SER D 1 71 ? 24.824 11.877 -36.286 1.00 34.88 71 SER D O 1
ATOM 4755 N N . GLY D 1 72 ? 26.858 12.632 -36.885 1.00 30.48 72 GLY D N 1
ATOM 4756 C CA . GLY D 1 72 ? 27.453 12.339 -35.600 1.00 36.38 72 GLY D CA 1
ATOM 4757 C C . GLY D 1 72 ? 27.797 10.876 -35.390 1.00 40.92 72 GLY D C 1
ATOM 4758 O O . GLY D 1 72 ? 28.347 10.520 -34.349 1.00 41.21 72 GLY D O 1
ATOM 4759 N N . PHE D 1 73 ? 27.474 10.019 -36.358 1.00 40.42 73 PHE D N 1
ATOM 4760 C CA . PHE D 1 73 ? 27.900 8.629 -36.255 1.00 36.71 73 PHE D CA 1
ATOM 4761 C C . PHE D 1 73 ? 29.392 8.511 -36.544 1.00 36.36 73 PHE D C 1
ATOM 4762 O O . PHE D 1 73 ? 29.872 8.940 -37.598 1.00 33.47 73 PHE D O 1
ATOM 4770 N N . HIS D 1 74 ? 30.112 7.882 -35.626 1.00 38.84 74 HIS D N 1
ATOM 4771 C CA . HIS D 1 74 ? 31.519 7.591 -35.842 1.00 39.89 74 HIS D CA 1
ATOM 4772 C C . HIS D 1 74 ? 31.764 6.168 -35.365 1.00 39.16 74 HIS D C 1
ATOM 4773 O O . HIS D 1 74 ? 31.023 5.652 -34.537 1.00 41.38 74 HIS D O 1
ATOM 4780 N N . GLY D 1 75 ? 32.787 5.522 -35.899 1.00 38.57 75 GLY D N 1
ATOM 4781 C CA . GLY D 1 75 ? 33.103 4.180 -35.459 1.00 32.50 75 GLY D CA 1
ATOM 4782 C C . GLY D 1 75 ? 32.626 3.177 -36.483 1.00 25.30 75 GLY D C 1
ATOM 4783 O O . GLY D 1 75 ? 32.270 3.552 -37.596 1.00 24.29 75 GLY D O 1
ATOM 4784 N N . ARG D 1 76 ? 32.575 1.907 -36.103 1.00 17.96 76 ARG D N 1
ATOM 4785 C CA . ARG D 1 76 ? 32.345 0.854 -37.082 1.00 17.87 76 ARG D CA 1
ATOM 4786 C C . ARG D 1 76 ? 31.142 -0.013 -36.785 1.00 19.85 76 ARG D C 1
ATOM 4787 O O . ARG D 1 76 ? 30.734 -0.140 -35.642 1.00 20.82 76 ARG D O 1
ATOM 4795 N N . LEU D 1 77 ? 30.666 -0.699 -37.816 1.00 12.34 77 LEU D N 1
ATOM 4796 C CA . LEU D 1 77 ? 29.525 -1.586 -37.698 1.00 10.81 77 LEU D CA 1
ATOM 4797 C C . LEU D 1 77 ? 29.905 -2.986 -38.152 1.00 11.65 77 LEU D C 1
ATOM 4798 O O . LEU D 1 77 ? 30.734 -3.149 -39.041 1.00 9.71 77 LEU D O 1
ATOM 4803 N N . TYR D 1 78 ? 29.283 -3.981 -37.529 1.00 10.30 78 TYR D N 1
ATOM 4804 C CA . TYR D 1 78 ? 29.463 -5.386 -37.855 1.00 8.94 78 TYR D CA 1
ATOM 4805 C C . TYR D 1 78 ? 28.117 -6.022 -38.159 1.00 10.04 78 TYR D C 1
ATOM 4806 O O . TYR D 1 78 ? 27.106 -5.642 -37.562 1.00 10.06 78 TYR D O 1
ATOM 4815 N N . ARG D 1 79 ? 28.108 -6.986 -39.087 1.00 7.36 79 ARG D N 1
ATOM 4816 C CA . ARG D 1 79 ? 26.943 -7.843 -39.300 1.00 5.54 79 ARG D CA 1
ATOM 4817 C C . ARG D 1 79 ? 27.172 -9.170 -38.597 1.00 7.20 79 ARG D C 1
ATOM 4818 O O . ARG D 1 79 ? 28.115 -9.886 -38.921 1.00 7.34 79 ARG D O 1
ATOM 4826 N N . TYR D 1 80 ? 26.323 -9.486 -37.626 1.00 6.71 80 TYR D N 1
ATOM 4827 C CA . TYR D 1 80 ? 26.414 -10.756 -36.914 1.00 6.37 80 TYR D CA 1
ATOM 4828 C C . TYR D 1 80 ? 25.435 -11.772 -37.483 1.00 8.80 80 TYR D C 1
ATOM 4829 O O . TYR D 1 80 ? 24.309 -11.413 -37.829 1.00 6.45 80 TYR D O 1
ATOM 4838 N N . ARG D 1 81 ? 25.875 -13.023 -37.637 1.00 6.23 81 ARG D N 1
ATOM 4839 C CA . ARG D 1 81 ? 24.958 -14.091 -38.010 1.00 5.82 81 ARG D CA 1
ATOM 4840 C C . ARG D 1 81 ? 24.648 -14.915 -36.767 1.00 5.99 81 ARG D C 1
ATOM 4841 O O . ARG D 1 81 ? 25.561 -15.298 -36.030 1.00 7.79 81 ARG D O 1
ATOM 4849 N N . ILE D 1 82 ? 23.366 -15.182 -36.533 1.00 5.43 82 ILE D N 1
ATOM 4850 C CA . ILE D 1 82 ? 22.925 -15.720 -35.252 1.00 5.15 82 ILE D CA 1
ATOM 4851 C C . ILE D 1 82 ? 21.953 -16.887 -35.417 1.00 6.15 82 ILE D C 1
ATOM 4852 O O . ILE D 1 82 ? 20.997 -16.796 -36.183 1.00 6.33 82 ILE D O 1
ATOM 4857 N N . ARG D 1 83 ? 22.184 -17.981 -34.698 1.00 5.91 83 ARG D N 1
ATOM 4858 C CA . ARG D 1 83 ? 21.197 -19.060 -34.674 1.00 8.84 83 ARG D CA 1
ATOM 4859 C C . ARG D 1 83 ? 20.017 -18.649 -33.804 1.00 6.44 83 ARG D C 1
ATOM 4860 O O . ARG D 1 83 ? 20.192 -18.275 -32.646 1.00 5.77 83 ARG D O 1
ATOM 4868 N N . ALA D 1 84 ? 18.818 -18.676 -34.378 1.00 6.51 84 ALA D N 1
ATOM 4869 C CA . ALA D 1 84 ? 17.606 -18.321 -33.632 1.00 7.32 84 ALA D CA 1
ATOM 4870 C C . ALA D 1 84 ? 17.026 -19.539 -32.929 1.00 10.13 84 ALA D C 1
ATOM 4871 O O . ALA D 1 84 ? 17.110 -20.655 -33.432 1.00 11.62 84 ALA D O 1
ATOM 4873 N N . ASN D 1 85 ? 16.440 -19.315 -31.762 1.00 8.70 85 ASN D N 1
ATOM 4874 C CA . ASN D 1 85 ? 15.732 -20.361 -31.042 1.00 9.94 85 ASN D CA 1
ATOM 4875 C C . ASN D 1 85 ? 14.497 -19.752 -30.395 1.00 8.69 85 ASN D C 1
ATOM 4876 O O . ASN D 1 85 ? 14.021 -18.715 -30.861 1.00 6.86 85 ASN D O 1
ATOM 4881 N N . ASN D 1 86 ? 13.966 -20.382 -29.346 1.00 7.15 86 ASN D N 1
ATOM 4882 C CA . ASN D 1 86 ? 12.658 -19.970 -28.829 1.00 8.75 86 ASN D CA 1
ATOM 4883 C C . ASN D 1 86 ? 12.656 -18.610 -28.119 1.00 10.68 86 ASN D C 1
ATOM 4884 O O . ASN D 1 86 ? 11.597 -18.121 -27.749 1.00 7.51 86 ASN D O 1
ATOM 4889 N N . ILE D 1 87 ? 13.829 -18.002 -27.978 1.00 9.83 87 ILE D N 1
ATOM 4890 C CA . ILE D 1 87 ? 13.970 -16.636 -27.474 1.00 14.24 87 ILE D CA 1
ATOM 4891 C C . ILE D 1 87 ? 13.550 -15.613 -28.541 1.00 10.59 87 ILE D C 1
ATOM 4892 O O . ILE D 1 87 ? 13.232 -14.455 -28.239 1.00 9.82 87 ILE D O 1
ATOM 4897 N N . PHE D 1 88 ? 13.505 -16.076 -29.785 1.00 7.43 88 PHE D N 1
ATOM 4898 C CA . PHE D 1 88 ? 13.271 -15.226 -30.951 1.00 8.73 88 PHE D CA 1
ATOM 4899 C C . PHE D 1 88 ? 11.835 -15.334 -31.447 1.00 9.40 88 PHE D C 1
ATOM 4900 O O . PHE D 1 88 ? 11.295 -16.433 -31.536 1.00 8.51 88 PHE D O 1
ATOM 4908 N N . TYR D 1 89 ? 11.233 -14.205 -31.806 1.00 7.80 89 TYR D N 1
ATOM 4909 C CA . TYR D 1 89 ? 9.855 -14.189 -32.306 1.00 9.00 89 TYR D CA 1
ATOM 4910 C C . TYR D 1 89 ? 9.782 -13.383 -33.596 1.00 9.37 89 TYR D C 1
ATOM 4911 O O . TYR D 1 89 ? 10.158 -12.222 -33.596 1.00 10.12 89 TYR D O 1
ATOM 4920 N N . PRO D 1 90 ? 9.265 -13.970 -34.690 1.00 9.76 90 PRO D N 1
ATOM 4921 C CA . PRO D 1 90 ? 8.940 -13.101 -35.830 1.00 8.95 90 PRO D CA 1
ATOM 4922 C C . PRO D 1 90 ? 7.894 -12.090 -35.369 1.00 8.93 90 PRO D C 1
ATOM 4923 O O . PRO D 1 90 ? 7.084 -12.442 -34.512 1.00 10.95 90 PRO D O 1
ATOM 4927 N N . ILE D 1 91 ? 7.891 -10.868 -35.883 1.00 8.53 91 ILE D N 1
ATOM 4928 C CA . ILE D 1 91 ? 7.022 -9.862 -35.269 1.00 10.30 91 ILE D CA 1
ATOM 4929 C C . ILE D 1 91 ? 5.553 -9.957 -35.670 1.00 9.60 91 ILE D C 1
ATOM 4930 O O . ILE D 1 91 ? 4.694 -9.446 -34.949 1.00 7.71 91 ILE D O 1
ATOM 4935 N N . GLN D 1 92 ? 5.250 -10.614 -36.792 1.00 10.37 92 GLN D N 1
ATOM 4936 C CA . GLN D 1 92 ? 3.888 -10.551 -37.332 1.00 10.12 92 GLN D CA 1
ATOM 4937 C C . GLN D 1 92 ? 2.788 -11.105 -36.397 1.00 9.72 92 GLN D C 1
ATOM 4938 O O . GLN D 1 92 ? 1.750 -10.467 -36.256 1.00 10.02 92 GLN D O 1
ATOM 4944 N N . PRO D 1 93 ? 2.997 -12.279 -35.757 1.00 8.46 93 PRO D N 1
ATOM 4945 C CA . PRO D 1 93 ? 1.910 -12.721 -34.874 1.00 9.58 93 PRO D CA 1
ATOM 4946 C C . PRO D 1 93 ? 1.584 -11.735 -33.751 1.00 7.77 93 PRO D C 1
ATOM 4947 O O . PRO D 1 93 ? 0.429 -11.627 -33.333 1.00 6.57 93 PRO D O 1
ATOM 4951 N N . SER D 1 94 ? 2.607 -11.045 -33.255 1.00 8.10 94 SER D N 1
ATOM 4952 C CA . SER D 1 94 ? 2.426 -10.079 -32.166 1.00 7.16 94 SER D CA 1
ATOM 4953 C C . SER D 1 94 ? 1.822 -8.768 -32.686 1.00 7.65 94 SER D C 1
ATOM 4954 O O . SER D 1 94 ? 1.027 -8.118 -32.001 1.00 4.97 94 SER D O 1
ATOM 4957 N N . VAL D 1 95 ? 2.232 -8.354 -33.880 1.00 6.68 95 VAL D N 1
ATOM 4958 C CA . VAL D 1 95 ? 1.647 -7.164 -34.492 1.00 6.71 95 VAL D CA 1
ATOM 4959 C C . VAL D 1 95 ? 0.164 -7.425 -34.764 1.00 8.87 95 VAL D C 1
ATOM 4960 O O . VAL D 1 95 ? -0.674 -6.553 -34.547 1.00 6.60 95 VAL D O 1
ATOM 4964 N N . ASN D 1 96 ? -0.153 -8.635 -35.217 1.00 7.93 96 ASN D N 1
ATOM 4965 C CA . ASN D 1 96 ? -1.543 -9.022 -35.418 1.00 7.87 96 ASN D CA 1
ATOM 4966 C C . ASN D 1 96 ? -2.327 -9.022 -34.114 1.00 9.64 96 ASN D C 1
ATOM 4967 O O . ASN D 1 96 ? -3.437 -8.494 -34.050 1.00 10.84 96 ASN D O 1
ATOM 4972 N N . TYR D 1 97 ? -1.742 -9.594 -33.070 1.00 7.39 97 TYR D N 1
ATOM 4973 C CA . TYR D 1 97 ? -2.380 -9.602 -31.759 1.00 6.78 97 TYR D CA 1
ATOM 4974 C C . TYR D 1 97 ? -2.638 -8.177 -31.281 1.00 8.37 97 TYR D C 1
ATOM 4975 O O . TYR D 1 97 ? -3.739 -7.854 -30.826 1.00 8.03 97 TYR D O 1
ATOM 4984 N N . LEU D 1 98 ? -1.631 -7.315 -31.398 1.00 7.05 98 LEU D N 1
ATOM 4985 C CA . LEU D 1 98 ? -1.798 -5.928 -30.983 1.00 6.83 98 LEU D CA 1
ATOM 4986 C C . LEU D 1 98 ? -2.918 -5.240 -31.770 1.00 8.08 98 LEU D C 1
ATOM 4987 O O . LEU D 1 98 ? -3.767 -4.537 -31.195 1.00 9.25 98 LEU D O 1
ATOM 4992 N N . THR D 1 99 ? -2.962 -5.506 -33.067 1.00 7.89 99 THR D N 1
ATOM 4993 C CA . THR D 1 99 ? -3.997 -4.953 -33.932 1.00 10.16 99 THR D CA 1
ATOM 4994 C C . THR D 1 99 ? -5.378 -5.431 -33.492 1.00 12.75 99 THR D C 1
ATOM 4995 O O . THR D 1 99 ? -6.323 -4.652 -33.403 1.00 10.66 99 THR D O 1
ATOM 4999 N N . GLN D 1 100 ? -5.460 -6.708 -33.155 1.00 9.79 100 GLN D N 1
ATOM 5000 C CA . GLN D 1 100 ? -6.696 -7.313 -32.675 1.00 10.44 100 GLN D CA 1
ATOM 5001 C C . GLN D 1 100 ? -7.108 -6.840 -31.270 1.00 9.31 100 GLN D C 1
ATOM 5002 O O . GLN D 1 100 ? -8.243 -7.060 -30.847 1.00 10.25 100 GLN D O 1
ATOM 5008 N N . ARG D 1 101 ? -6.176 -6.211 -30.553 1.00 9.84 101 ARG D N 1
ATOM 5009 C CA . ARG D 1 101 ? -6.445 -5.574 -29.258 1.00 11.47 101 ARG D CA 1
ATOM 5010 C C . ARG D 1 101 ? -6.804 -4.099 -29.437 1.00 14.17 101 ARG D C 1
ATOM 5011 O O . ARG D 1 101 ? -7.073 -3.388 -28.459 1.00 16.01 101 ARG D O 1
ATOM 5019 N N . GLY D 1 102 ? -6.802 -3.635 -30.684 1.00 10.36 102 GLY D N 1
ATOM 5020 C CA . GLY D 1 102 ? -7.220 -2.275 -30.969 1.00 14.61 102 GLY D CA 1
ATOM 5021 C C . GLY D 1 102 ? -6.085 -1.289 -31.186 1.00 18.53 102 GLY D C 1
ATOM 5022 O O . GLY D 1 102 ? -6.316 -0.098 -31.397 1.00 14.94 102 GLY D O 1
ATOM 5023 N N . ILE D 1 103 ? -4.851 -1.783 -31.159 1.00 14.47 103 ILE D N 1
ATOM 5024 C CA . ILE D 1 103 ? -3.705 -0.923 -31.413 1.00 14.36 103 ILE D CA 1
ATOM 5025 C C . ILE D 1 103 ? -3.670 -0.572 -32.896 1.00 15.10 103 ILE D C 1
ATOM 5026 O O . ILE D 1 103 ? -3.923 -1.423 -33.735 1.00 15.34 103 ILE D O 1
ATOM 5031 N N . THR D 1 104 ? -3.387 0.683 -33.229 1.00 18.47 104 THR D N 1
ATOM 5032 C CA . THR D 1 104 ? -3.373 1.062 -34.637 1.00 20.10 104 THR D CA 1
ATOM 5033 C C . THR D 1 104 ? -1.946 1.236 -35.130 1.00 18.85 104 THR D C 1
ATOM 5034 O O . THR D 1 104 ? -1.149 1.963 -34.538 1.00 22.63 104 THR D O 1
ATOM 5038 N N . PHE D 1 105 ? -1.621 0.512 -36.192 1.00 14.93 105 PHE D N 1
ATOM 5039 C CA . PHE D 1 105 ? -0.370 0.714 -36.907 1.00 15.63 105 PHE D CA 1
ATOM 5040 C C . PHE D 1 105 ? -0.689 1.549 -38.139 1.00 17.40 105 PHE D C 1
ATOM 5041 O O . PHE D 1 105 ? -1.640 1.259 -38.863 1.00 20.14 105 PHE D O 1
ATOM 5049 N N . SER D 1 106 ? 0.083 2.603 -38.356 1.00 18.24 106 SER D N 1
ATOM 5050 C CA . SER D 1 106 ? -0.177 3.519 -39.461 1.00 15.94 106 SER D CA 1
ATOM 5051 C C . SER D 1 106 ? 0.066 2.861 -40.810 1.00 16.98 106 SER D C 1
ATOM 5052 O O . SER D 1 106 ? 0.694 1.807 -40.887 1.00 14.46 106 SER D O 1
ATOM 5055 N N . GLY D 1 107 ? -0.416 3.501 -41.874 1.00 10.53 107 GLY D N 1
ATOM 5056 C CA . GLY D 1 107 ? -0.149 3.027 -43.221 1.00 20.15 107 GLY D CA 1
ATOM 5057 C C . GLY D 1 107 ? 1.346 2.932 -43.462 1.00 15.07 107 GLY D C 1
ATOM 5058 O O . GLY D 1 107 ? 1.826 2.005 -44.119 1.00 15.25 107 GLY D O 1
ATOM 5059 N N . PHE D 1 108 ? 2.090 3.884 -42.910 1.00 10.90 108 PHE D N 1
ATOM 5060 C CA . PHE D 1 108 ? 3.530 3.926 -43.118 1.00 13.77 108 PHE D CA 1
ATOM 5061 C C . PHE D 1 108 ? 4.222 2.772 -42.400 1.00 16.81 108 PHE D C 1
ATOM 5062 O O . PHE D 1 108 ? 5.104 2.116 -42.961 1.00 14.94 108 PHE D O 1
ATOM 5070 N N . GLU D 1 109 ? 3.821 2.536 -41.155 1.00 13.17 109 GLU D N 1
ATOM 5071 C CA . GLU D 1 109 ? 4.382 1.449 -40.362 1.00 13.17 109 GLU D CA 1
ATOM 5072 C C . GLU D 1 109 ? 4.195 0.127 -41.106 1.00 13.66 109 GLU D C 1
ATOM 5073 O O . GLU D 1 109 ? 5.107 -0.699 -41.146 1.00 13.54 109 GLU D O 1
ATOM 5079 N N . ARG D 1 110 ? 3.030 -0.055 -41.726 1.00 14.90 110 ARG D N 1
ATOM 5080 C CA . ARG D 1 110 ? 2.735 -1.302 -42.415 1.00 14.21 110 ARG D CA 1
ATOM 5081 C C . ARG D 1 110 ? 3.603 -1.452 -43.654 1.00 16.33 110 ARG D C 1
ATOM 5082 O O . ARG D 1 110 ? 4.024 -2.551 -43.990 1.00 16.03 110 ARG D O 1
ATOM 5090 N N . ILE D 1 111 ? 3.877 -0.340 -44.327 1.00 14.10 111 ILE D N 1
ATOM 5091 C CA . ILE D 1 111 ? 4.789 -0.353 -45.462 1.00 15.30 111 ILE D CA 1
ATOM 5092 C C . ILE D 1 111 ? 6.186 -0.762 -45.009 1.00 12.80 111 ILE D C 1
ATOM 5093 O O . ILE D 1 111 ? 6.851 -1.567 -45.657 1.00 17.59 111 ILE D O 1
ATOM 5098 N N . MET D 1 112 ? 6.609 -0.244 -43.861 1.00 11.64 112 MET D N 1
ATOM 5099 C CA . MET D 1 112 ? 7.929 -0.566 -43.357 1.00 13.84 112 MET D CA 1
ATOM 5100 C C . MET D 1 112 ? 8.046 -2.045 -42.976 1.00 16.32 112 MET D C 1
ATOM 5101 O O . MET D 1 112 ? 9.135 -2.615 -43.053 1.00 16.69 112 MET D O 1
ATOM 5106 N N . MET D 1 113 ? 6.922 -2.677 -42.633 1.00 13.78 113 MET D N 1
ATOM 5107 C CA . MET D 1 113 ? 6.929 -4.080 -42.188 1.00 13.65 113 MET D CA 1
ATOM 5108 C C . MET D 1 113 ? 6.559 -5.086 -43.284 1.00 18.44 113 MET D C 1
ATOM 5109 O O . MET D 1 113 ? 6.540 -6.288 -43.027 1.00 15.13 113 MET D O 1
ATOM 5114 N N . ARG D 1 114 ? 6.322 -4.619 -44.507 1.00 13.51 114 ARG D N 1
ATOM 5115 C CA . ARG D 1 114 ? 5.645 -5.440 -45.519 1.00 15.94 114 ARG D CA 1
ATOM 5116 C C . ARG D 1 114 ? 6.397 -6.688 -45.998 1.00 17.63 114 ARG D C 1
ATOM 5117 O O . ARG D 1 114 ? 5.780 -7.630 -46.491 1.00 14.60 114 ARG D O 1
ATOM 5125 N N . GLU D 1 115 ? 7.714 -6.711 -45.859 1.00 11.42 115 GLU D N 1
ATOM 5126 C CA A GLU D 1 115 ? 8.480 -7.854 -46.345 0.48 15.89 115 GLU D CA 1
ATOM 5127 C CA B GLU D 1 115 ? 8.519 -7.830 -46.330 0.52 16.07 115 GLU D CA 1
ATOM 5128 C C . GLU D 1 115 ? 8.595 -8.945 -45.280 1.00 14.75 115 GLU D C 1
ATOM 5129 O O . GLU D 1 115 ? 9.066 -10.049 -45.562 1.00 11.66 115 GLU D O 1
ATOM 5140 N N . ASP D 1 116 ? 8.144 -8.635 -44.065 1.00 13.14 116 ASP D N 1
ATOM 5141 C CA . ASP D 1 116 ? 8.076 -9.599 -42.946 1.00 13.94 116 ASP D CA 1
ATOM 5142 C C . ASP D 1 116 ? 9.382 -10.316 -42.579 1.00 14.16 116 ASP D C 1
ATOM 5143 O O . ASP D 1 116 ? 9.361 -11.511 -42.227 1.00 12.53 116 ASP D O 1
ATOM 5148 N N . ASN D 1 117 ? 10.500 -9.592 -42.623 1.00 9.93 117 ASN D N 1
ATOM 5149 C CA . ASN D 1 117 ? 11.787 -10.169 -42.247 1.00 11.06 117 ASN D CA 1
ATOM 5150 C C . ASN D 1 117 ? 12.242 -9.856 -40.826 1.00 13.01 117 ASN D C 1
ATOM 5151 O O . ASN D 1 117 ? 13.259 -10.383 -40.381 1.00 11.05 117 ASN D O 1
ATOM 5156 N N . ASP D 1 118 ? 11.478 -9.037 -40.101 1.00 14.49 118 ASP D N 1
ATOM 5157 C CA . ASP D 1 118 ? 11.860 -8.647 -38.746 1.00 9.71 118 ASP D CA 1
ATOM 5158 C C . ASP D 1 118 ? 11.607 -9.732 -37.725 1.00 8.73 118 ASP D C 1
ATOM 5159 O O . ASP D 1 118 ? 10.523 -10.312 -37.675 1.00 7.61 118 ASP D O 1
ATOM 5164 N N . ILE D 1 119 ? 12.605 -9.970 -36.879 1.00 8.38 119 ILE D N 1
ATOM 5165 C CA . ILE D 1 119 ? 12.511 -10.942 -35.793 1.00 7.70 119 ILE D CA 1
ATOM 5166 C C . ILE D 1 119 ? 13.139 -10.312 -34.548 1.00 9.23 119 ILE D C 1
ATOM 5167 O O . ILE D 1 119 ? 14.212 -9.724 -34.643 1.00 13.94 119 ILE D O 1
ATOM 5172 N N . VAL D 1 120 ? 12.470 -10.385 -33.398 1.00 8.78 120 VAL D N 1
ATOM 5173 C CA . VAL D 1 120 ? 13.076 -9.855 -32.182 1.00 7.95 120 VAL D CA 1
ATOM 5174 C C . VAL D 1 120 ? 13.400 -10.963 -31.195 1.00 7.17 120 VAL D C 1
ATOM 5175 O O . VAL D 1 120 ? 12.679 -11.955 -31.102 1.00 7.83 120 VAL D O 1
ATOM 5179 N N . ALA D 1 121 ? 14.495 -10.786 -30.459 1.00 6.73 121 ALA D N 1
ATOM 5180 C CA . ALA D 1 121 ? 14.809 -11.653 -29.332 1.00 4.37 121 ALA D CA 1
ATOM 5181 C C . ALA D 1 121 ? 14.452 -10.922 -28.049 1.00 7.83 121 ALA D C 1
ATOM 5182 O O . ALA D 1 121 ? 14.576 -9.702 -27.968 1.00 9.88 121 ALA D O 1
ATOM 5184 N N . VAL D 1 122 ? 14.002 -11.650 -27.041 1.00 7.16 122 VAL D N 1
ATOM 5185 C CA . VAL D 1 122 ? 13.665 -10.975 -25.798 1.00 6.03 122 VAL D CA 1
ATOM 5186 C C . VAL D 1 122 ? 14.826 -11.068 -24.789 1.00 6.71 122 VAL D C 1
ATOM 5187 O O . VAL D 1 122 ? 15.399 -12.135 -24.561 1.00 6.45 122 VAL D O 1
ATOM 5191 N N . GLU D 1 123 ? 15.192 -9.917 -24.242 1.00 7.21 123 GLU D N 1
ATOM 5192 C CA . GLU D 1 123 ? 16.184 -9.762 -23.162 1.00 8.92 123 GLU D CA 1
ATOM 5193 C C . GLU D 1 123 ? 17.648 -10.058 -23.522 1.00 8.65 123 GLU D C 1
ATOM 5194 O O . GLU D 1 123 ? 18.520 -9.219 -23.283 1.00 9.14 123 GLU D O 1
ATOM 5200 N N . HIS D 1 124 ? 17.933 -11.244 -24.057 1.00 10.18 124 HIS D N 1
ATOM 5201 C CA . HIS D 1 124 ? 19.321 -11.711 -24.149 1.00 7.99 124 HIS D CA 1
ATOM 5202 C C . HIS D 1 124 ? 19.513 -12.779 -25.207 1.00 9.49 124 HIS D C 1
ATOM 5203 O O . HIS D 1 124 ? 18.832 -13.798 -25.204 1.00 7.34 124 HIS D O 1
ATOM 5210 N N . ILE D 1 125 ? 20.458 -12.529 -26.103 1.00 7.72 125 ILE D N 1
ATOM 5211 C CA . ILE D 1 125 ? 20.954 -13.536 -27.031 1.00 8.36 125 ILE D CA 1
ATOM 5212 C C . ILE D 1 125 ? 22.302 -14.000 -26.513 1.00 9.27 125 ILE D C 1
ATOM 5213 O O . ILE D 1 125 ? 23.244 -13.221 -26.487 1.00 8.89 125 ILE D O 1
ATOM 5218 N N . PRO D 1 126 ? 22.408 -15.279 -26.114 1.00 9.72 126 PRO D N 1
ATOM 5219 C CA . PRO D 1 126 ? 23.687 -15.803 -25.629 1.00 9.21 126 PRO D CA 1
ATOM 5220 C C . PRO D 1 126 ? 24.775 -15.724 -26.695 1.00 10.80 126 PRO D C 1
ATOM 5221 O O . PRO D 1 126 ? 24.477 -15.853 -27.885 1.00 8.19 126 PRO D O 1
ATOM 5225 N N . GLY D 1 127 ? 26.015 -15.513 -26.266 1.00 8.94 127 GLY D N 1
ATOM 5226 C CA . GLY D 1 127 ? 27.150 -15.549 -27.169 1.00 10.39 127 GLY D CA 1
ATOM 5227 C C . GLY D 1 127 ? 27.238 -16.847 -27.947 1.00 7.77 127 GLY D C 1
ATOM 5228 O O . GLY D 1 127 ? 27.646 -16.864 -29.114 1.00 8.31 127 GLY D O 1
ATOM 5229 N N . GLU D 1 128 ? 26.832 -17.943 -27.308 1.00 10.02 128 GLU D N 1
ATOM 5230 C CA . GLU D 1 128 ? 26.893 -19.258 -27.939 1.00 10.52 128 GLU D CA 1
ATOM 5231 C C . GLU D 1 128 ? 25.981 -19.410 -29.161 1.00 8.50 128 GLU D C 1
ATOM 5232 O O . GLU D 1 128 ? 26.133 -20.363 -29.936 1.00 7.82 128 GLU D O 1
ATOM 5238 N N . ASN D 1 129 ? 25.012 -18.509 -29.313 1.00 6.82 129 ASN D N 1
ATOM 5239 C CA . ASN D 1 129 ? 24.123 -18.534 -30.470 1.00 6.58 129 ASN D CA 1
ATOM 5240 C C . ASN D 1 129 ? 24.726 -17.820 -31.670 1.00 5.89 129 ASN D C 1
ATOM 5241 O O . ASN D 1 129 ? 24.210 -17.888 -32.788 1.00 6.89 129 ASN D O 1
ATOM 5246 N N . ILE D 1 130 ? 25.811 -17.101 -31.436 1.00 6.12 130 ILE D N 1
ATOM 5247 C CA . ILE D 1 130 ? 26.351 -16.251 -32.483 1.00 6.80 130 ILE D CA 1
ATOM 5248 C C . ILE D 1 130 ? 27.401 -17.003 -33.301 1.00 7.92 130 ILE D C 1
ATOM 5249 O O . ILE D 1 130 ? 28.408 -17.468 -32.761 1.00 7.83 130 ILE D O 1
ATOM 5254 N N . VAL D 1 131 ? 27.144 -17.134 -34.601 1.00 6.76 131 VAL D N 1
ATOM 5255 C CA . VAL D 1 131 ? 27.995 -17.917 -35.499 1.00 6.44 131 VAL D CA 1
ATOM 5256 C C . VAL D 1 131 ? 29.298 -17.201 -35.891 1.00 10.87 131 VAL D C 1
ATOM 5257 O O . VAL D 1 131 ? 30.386 -17.779 -35.829 1.00 7.67 131 VAL D O 1
ATOM 5261 N N . GLU D 1 132 ? 29.182 -15.941 -36.299 1.00 8.29 132 GLU D N 1
ATOM 5262 C CA . GLU D 1 132 ? 30.298 -15.228 -36.918 1.00 9.80 132 GLU D CA 1
ATOM 5263 C C . GLU D 1 132 ? 29.969 -13.749 -36.996 1.00 8.75 132 GLU D C 1
ATOM 5264 O O . GLU D 1 132 ? 28.829 -13.355 -36.777 1.00 7.18 132 GLU D O 1
ATOM 5270 N N . ALA D 1 133 ? 30.969 -12.933 -37.289 1.00 8.79 133 ALA D N 1
ATOM 5271 C CA . ALA D 1 133 ? 30.744 -11.515 -37.495 1.00 9.53 133 ALA D CA 1
ATOM 5272 C C . ALA D 1 133 ? 31.521 -11.070 -38.717 1.00 12.97 133 ALA D C 1
ATOM 5273 O O . ALA D 1 133 ? 32.578 -11.621 -39.035 1.00 12.76 133 ALA D O 1
ATOM 5275 N N . VAL D 1 134 ? 30.994 -10.059 -39.390 1.00 8.68 134 VAL D N 1
ATOM 5276 C CA . VAL D 1 134 ? 31.677 -9.458 -40.529 1.00 12.03 134 VAL D CA 1
ATOM 5277 C C . VAL D 1 134 ? 31.726 -7.948 -40.335 1.00 10.61 134 VAL D C 1
ATOM 5278 O O . VAL D 1 134 ? 30.702 -7.310 -40.112 1.00 8.69 134 VAL D O 1
ATOM 5282 N N . GLU D 1 135 ? 32.930 -7.388 -40.377 1.00 9.58 135 GLU D N 1
ATOM 5283 C CA . GLU D 1 135 ? 33.103 -5.943 -40.325 1.00 12.55 135 GLU D CA 1
ATOM 5284 C C . GLU D 1 135 ? 32.557 -5.326 -41.602 1.00 12.94 135 GLU D C 1
ATOM 5285 O O . GLU D 1 135 ? 32.835 -5.816 -42.684 1.00 15.24 135 GLU D O 1
ATOM 5291 N N . LEU D 1 136 ? 31.774 -4.258 -41.478 1.00 10.94 136 LEU D N 1
ATOM 5292 C CA . LEU D 1 136 ? 31.237 -3.605 -42.670 1.00 9.93 136 LEU D CA 1
ATOM 5293 C C . LEU D 1 136 ? 32.080 -2.400 -43.035 1.00 10.59 136 LEU D C 1
ATOM 5294 O O . LEU D 1 136 ? 32.380 -1.563 -42.177 1.00 14.75 136 LEU D O 1
ATOM 5299 N N . THR D 1 137 ? 32.425 -2.281 -44.311 1.00 9.36 137 THR D N 1
ATOM 5300 C CA . THR D 1 137 ? 33.164 -1.113 -44.784 1.00 10.58 137 THR D CA 1
ATOM 5301 C C . THR D 1 137 ? 32.169 -0.130 -45.382 1.00 12.68 137 THR D C 1
ATOM 5302 O O . THR D 1 137 ? 31.102 -0.526 -45.855 1.00 13.25 137 THR D O 1
ATOM 5306 N N . TYR D 1 138 ? 32.507 1.151 -45.302 1.00 9.94 138 TYR D N 1
ATOM 5307 C CA . TYR D 1 138 ? 31.662 2.230 -45.775 1.00 12.16 138 TYR D CA 1
ATOM 5308 C C . TYR D 1 138 ? 32.484 3.220 -46.604 1.00 10.97 138 TYR D C 1
ATOM 5309 O O . TYR D 1 138 ? 33.498 3.742 -46.137 1.00 9.93 138 TYR D O 1
ATOM 5318 N N . ASP D 1 139 ? 32.051 3.439 -47.846 1.00 11.43 139 ASP D N 1
ATOM 5319 C CA . ASP D 1 139 ? 32.585 4.486 -48.721 1.00 12.24 139 ASP D CA 1
ATOM 5320 C C . ASP D 1 139 ? 31.551 5.616 -48.774 1.00 11.92 139 ASP D C 1
ATOM 5321 O O . ASP D 1 139 ? 30.549 5.511 -49.487 1.00 13.90 139 ASP D O 1
ATOM 5326 N N . ARG D 1 140 ? 31.778 6.691 -48.022 1.00 11.21 140 ARG D N 1
ATOM 5327 C CA . ARG D 1 140 ? 30.728 7.699 -47.868 1.00 14.73 140 ARG D CA 1
ATOM 5328 C C . ARG D 1 140 ? 30.474 8.481 -49.149 1.00 13.67 140 ARG D C 1
ATOM 5329 O O . ARG D 1 140 ? 29.376 8.993 -49.348 1.00 15.20 140 ARG D O 1
ATOM 5337 N N . PHE D 1 141 ? 31.475 8.562 -50.019 1.00 12.17 141 PHE D N 1
ATOM 5338 C CA . PHE D 1 141 ? 31.325 9.288 -51.277 1.00 13.53 141 PHE D CA 1
ATOM 5339 C C . PHE D 1 141 ? 30.418 8.613 -52.290 1.00 13.71 141 PHE D C 1
ATOM 5340 O O . PHE D 1 141 ? 29.829 9.285 -53.138 1.00 13.22 141 PHE D O 1
ATOM 5348 N N . ASN D 1 142 ? 30.302 7.291 -52.211 1.00 13.94 142 ASN D N 1
ATOM 5349 C CA . ASN D 1 142 ? 29.484 6.557 -53.162 1.00 12.66 142 ASN D CA 1
ATOM 5350 C C . ASN D 1 142 ? 28.393 5.751 -52.455 1.00 14.07 142 ASN D C 1
ATOM 5351 O O . ASN D 1 142 ? 27.770 4.868 -53.052 1.00 12.95 142 ASN D O 1
ATOM 5356 N N . SER D 1 143 ? 28.157 6.100 -51.192 1.00 13.27 143 SER D N 1
ATOM 5357 C CA . SER D 1 143 ? 27.181 5.426 -50.327 1.00 14.21 143 SER D CA 1
ATOM 5358 C C . SER D 1 143 ? 27.273 3.910 -50.467 1.00 12.64 143 SER D C 1
ATOM 5359 O O . SER D 1 143 ? 26.264 3.228 -50.678 1.00 13.10 143 SER D O 1
ATOM 5362 N N . GLN D 1 144 ? 28.489 3.389 -50.355 1.00 8.74 144 GLN D N 1
ATOM 5363 C CA . GLN D 1 144 ? 28.760 1.979 -50.649 1.00 10.65 144 GLN D CA 1
ATOM 5364 C C . GLN D 1 144 ? 29.156 1.177 -49.411 1.00 12.72 144 GLN D C 1
ATOM 5365 O O . GLN D 1 144 ? 30.131 1.522 -48.744 1.00 9.58 144 GLN D O 1
ATOM 5371 N N . VAL D 1 145 ? 28.394 0.122 -49.107 1.00 7.42 145 VAL D N 1
ATOM 5372 C CA . VAL D 1 145 ? 28.687 -0.750 -47.970 1.00 9.85 145 VAL D CA 1
ATOM 5373 C C . VAL D 1 145 ? 29.075 -2.152 -48.453 1.00 7.79 145 VAL D C 1
ATOM 5374 O O . VAL D 1 145 ? 28.317 -2.774 -49.188 1.00 8.33 145 VAL D O 1
ATOM 5378 N N . SER D 1 146 ? 30.239 -2.657 -48.042 1.00 8.18 146 SER D N 1
ATOM 5379 C CA . SER D 1 146 ? 30.627 -4.024 -48.394 1.00 11.56 146 SER D CA 1
ATOM 5380 C C . SER D 1 146 ? 31.163 -4.778 -47.172 1.00 11.08 146 SER D C 1
ATOM 5381 O O . SER D 1 146 ? 31.312 -4.210 -46.098 1.00 9.92 146 SER D O 1
ATOM 5384 N N . ASP D 1 147 ? 31.442 -6.059 -47.352 1.00 10.71 147 ASP D N 1
ATOM 5385 C CA . ASP D 1 147 ? 31.982 -6.891 -46.277 1.00 13.69 147 ASP D CA 1
ATOM 5386 C C . ASP D 1 147 ? 33.484 -6.680 -46.112 1.00 16.80 147 ASP D C 1
ATOM 5387 O O . ASP D 1 147 ? 34.242 -6.762 -47.083 1.00 16.04 147 ASP D O 1
ATOM 5392 N N . GLY D 1 148 ? 33.904 -6.373 -44.890 1.00 13.17 148 GLY D N 1
ATOM 5393 C CA . GLY D 1 148 ? 35.314 -6.373 -44.550 1.00 15.79 148 GLY D CA 1
ATOM 5394 C C . GLY D 1 148 ? 35.698 -7.715 -43.954 1.00 15.98 148 GLY D C 1
ATOM 5395 O O . GLY D 1 148 ? 35.067 -8.725 -44.247 1.00 13.64 148 GLY D O 1
ATOM 5396 N N . PRO D 1 149 ? 36.744 -7.731 -43.119 1.00 17.93 149 PRO D N 1
ATOM 5397 C CA . PRO D 1 149 ? 37.212 -8.993 -42.531 1.00 19.24 149 PRO D CA 1
ATOM 5398 C C . PRO D 1 149 ? 36.146 -9.666 -41.662 1.00 13.05 149 PRO D C 1
ATOM 5399 O O . PRO D 1 149 ? 35.418 -8.987 -40.943 1.00 12.15 149 PRO D O 1
ATOM 5403 N N . GLY D 1 150 ? 36.049 -10.984 -41.762 1.00 15.53 150 GLY D N 1
ATOM 5404 C CA . GLY D 1 150 ? 35.123 -11.744 -40.948 1.00 17.27 150 GLY D CA 1
ATOM 5405 C C . GLY D 1 150 ? 35.849 -12.540 -39.884 1.00 17.59 150 GLY D C 1
ATOM 5406 O O . GLY D 1 150 ? 37.042 -12.825 -40.021 1.00 16.99 150 GLY D O 1
ATOM 5407 N N . THR D 1 151 ? 35.138 -12.890 -38.820 1.00 13.59 151 THR D N 1
ATOM 5408 C CA . THR D 1 151 ? 35.694 -13.753 -37.790 1.00 13.98 151 THR D CA 1
ATOM 5409 C C . THR D 1 151 ? 34.642 -14.781 -37.357 1.00 15.39 151 THR D C 1
ATOM 5410 O O . THR D 1 151 ? 33.447 -14.485 -37.328 1.00 12.02 151 THR D O 1
ATOM 5414 N N . THR D 1 152 ? 35.086 -16.007 -37.092 1.00 15.50 152 THR D N 1
ATOM 5415 C CA . THR D 1 152 ? 34.199 -17.069 -36.632 1.00 11.96 152 THR D CA 1
ATOM 5416 C C . THR D 1 152 ? 34.204 -17.181 -35.112 1.00 14.09 152 THR D C 1
ATOM 5417 O O . THR D 1 152 ? 35.251 -17.062 -34.468 1.00 10.63 152 THR D O 1
ATOM 5421 N N . ASN D 1 153 ? 33.027 -17.386 -34.527 1.00 12.48 153 ASN D N 1
ATOM 5422 C CA . ASN D 1 153 ? 32.941 -17.515 -33.085 1.00 10.99 153 ASN D CA 1
ATOM 5423 C C . ASN D 1 153 ? 33.253 -18.945 -32.678 1.00 10.13 153 ASN D C 1
ATOM 5424 O O . ASN D 1 153 ? 32.478 -19.860 -32.941 1.00 10.61 153 ASN D O 1
ATOM 5429 N N . ALA D 1 154 ? 34.416 -19.136 -32.063 1.00 13.97 154 ALA D N 1
ATOM 5430 C CA . ALA D 1 154 ? 34.841 -20.462 -31.619 1.00 14.64 154 ALA D CA 1
ATOM 5431 C C . ALA D 1 154 ? 33.935 -21.037 -30.529 1.00 12.84 154 ALA D C 1
ATOM 5432 O O . ALA D 1 154 ? 33.931 -22.253 -30.296 1.00 17.13 154 ALA D O 1
ATOM 5434 N N . ARG D 1 155 ? 33.178 -20.164 -29.862 1.00 11.15 155 ARG D N 1
ATOM 5435 C CA . ARG D 1 155 ? 32.267 -20.564 -28.789 1.00 15.69 155 ARG D CA 1
ATOM 5436 C C . ARG D 1 155 ? 30.875 -20.975 -29.288 1.00 13.11 155 ARG D C 1
ATOM 5437 O O . ARG D 1 155 ? 30.039 -21.401 -28.478 1.00 13.59 155 ARG D O 1
ATOM 5445 N N . TYR D 1 156 ? 30.607 -20.803 -30.585 1.00 8.25 156 TYR D N 1
ATOM 5446 C CA . TYR D 1 156 ? 29.295 -21.143 -31.144 1.00 10.20 156 TYR D CA 1
ATOM 5447 C C . TYR D 1 156 ? 28.888 -22.574 -30.815 1.00 10.91 156 TYR D C 1
ATOM 5448 O O . TYR D 1 156 ? 29.698 -23.494 -30.925 1.00 11.67 156 TYR D O 1
ATOM 5457 N N . VAL D 1 157 ? 27.645 -22.749 -30.371 1.00 8.26 157 VAL D N 1
ATOM 5458 C CA . VAL D 1 157 ? 27.088 -24.081 -30.139 1.00 9.06 157 VAL D CA 1
ATOM 5459 C C . VAL D 1 157 ? 26.131 -24.445 -31.260 1.00 7.47 157 VAL D C 1
ATOM 5460 O O . VAL D 1 157 ? 25.090 -23.815 -31.413 1.00 7.21 157 VAL D O 1
ATOM 5464 N N . PRO D 1 158 ? 26.508 -25.428 -32.090 1.00 10.42 158 PRO D N 1
ATOM 5465 C CA . PRO D 1 158 ? 25.665 -25.819 -33.228 1.00 11.47 158 PRO D CA 1
ATOM 5466 C C . PRO D 1 158 ? 24.398 -26.557 -32.806 1.00 11.54 158 PRO D C 1
ATOM 5467 O O . PRO D 1 158 ? 24.343 -27.176 -31.742 1.00 15.02 158 PRO D O 1
ATOM 5471 N N . GLY D 1 159 ? 23.380 -26.481 -33.648 1.00 13.00 159 GLY D N 1
ATOM 5472 C CA . GLY D 1 159 ? 22.159 -27.233 -33.438 1.00 17.26 159 GLY D CA 1
ATOM 5473 C C . GLY D 1 159 ? 21.144 -26.785 -34.458 1.00 15.38 159 GLY D C 1
ATOM 5474 O O . GLY D 1 159 ? 21.395 -25.825 -35.196 1.00 16.94 159 GLY D O 1
ATOM 5475 N N . SER D 1 160 ? 20.013 -27.485 -34.528 1.00 11.33 160 SER D N 1
ATOM 5476 C CA . SER D 1 160 ? 18.930 -27.070 -35.416 1.00 14.56 160 SER D CA 1
ATOM 5477 C C . SER D 1 160 ? 17.786 -26.588 -34.553 1.00 13.56 160 SER D C 1
ATOM 5478 O O . SER D 1 160 ? 17.116 -27.381 -33.879 1.00 13.80 160 SER D O 1
ATOM 5481 N N . THR D 1 161 ? 17.601 -25.275 -34.531 1.00 10.29 161 THR D N 1
ATOM 5482 C CA . THR D 1 161 ? 16.579 -24.675 -33.670 1.00 8.20 161 THR D CA 1
ATOM 5483 C C . THR D 1 161 ? 15.785 -23.623 -34.434 1.00 11.50 161 THR D C 1
ATOM 5484 O O . THR D 1 161 ? 16.218 -23.145 -35.488 1.00 11.34 161 THR D O 1
ATOM 5488 N N . PHE D 1 162 ? 14.620 -23.274 -33.894 1.00 8.89 162 PHE D N 1
ATOM 5489 C CA . PHE D 1 162 ? 13.646 -22.455 -34.590 1.00 7.24 162 PHE D CA 1
ATOM 5490 C C . PHE D 1 162 ? 13.073 -21.400 -33.673 1.00 7.90 162 PHE D C 1
ATOM 5491 O O . PHE D 1 162 ? 13.055 -21.585 -32.457 1.00 7.86 162 PHE D O 1
ATOM 5499 N N . VAL D 1 163 ? 12.581 -20.313 -34.264 1.00 7.58 163 VAL D N 1
ATOM 5500 C CA . VAL D 1 163 ? 11.905 -19.256 -33.514 1.00 10.66 163 VAL D CA 1
ATOM 5501 C C . VAL D 1 163 ? 10.662 -19.781 -32.800 1.00 10.28 163 VAL D C 1
ATOM 5502 O O . VAL D 1 163 ? 10.106 -20.808 -33.184 1.00 10.99 163 VAL D O 1
ATOM 5506 N N . ASN D 1 164 ? 10.225 -19.083 -31.754 1.00 11.01 164 ASN D N 1
ATOM 5507 C CA . ASN D 1 164 ? 8.919 -19.347 -31.164 1.00 8.41 164 ASN D CA 1
ATOM 5508 C C . ASN D 1 164 ? 7.885 -18.793 -32.139 1.00 10.64 164 ASN D C 1
ATOM 5509 O O . ASN D 1 164 ? 7.965 -17.628 -32.506 1.00 15.19 164 ASN D O 1
ATOM 5514 N N . PRO D 1 165 ? 6.909 -19.618 -32.565 1.00 10.23 165 PRO D N 1
ATOM 5515 C CA . PRO D 1 165 ? 5.982 -19.210 -33.627 1.00 10.61 165 PRO D CA 1
ATOM 5516 C C . PRO D 1 165 ? 4.828 -18.333 -33.152 1.00 15.17 165 PRO D C 1
ATOM 5517 O O . PRO D 1 165 ? 3.997 -17.923 -33.964 1.00 18.07 165 PRO D O 1
ATOM 5521 N N . GLY D 1 166 ? 4.762 -18.058 -31.858 1.00 12.27 166 GLY D N 1
ATOM 5522 C CA . GLY D 1 166 ? 3.584 -17.424 -31.299 1.00 11.72 166 GLY D CA 1
ATOM 5523 C C . GLY D 1 166 ? 3.725 -15.951 -30.997 1.00 8.77 166 GLY D C 1
ATOM 5524 O O . GLY D 1 166 ? 4.592 -15.248 -31.525 1.00 8.89 166 GLY D O 1
ATOM 5525 N N . VAL D 1 167 ? 2.835 -15.494 -30.128 1.00 10.26 167 VAL D N 1
ATOM 5526 C CA . VAL D 1 167 ? 2.814 -14.128 -29.645 1.00 11.33 167 VAL D CA 1
ATOM 5527 C C . VAL D 1 167 ? 3.826 -13.938 -28.519 1.00 7.33 167 VAL D C 1
ATOM 5528 O O . VAL D 1 167 ? 3.990 -14.808 -27.648 1.00 5.25 167 VAL D O 1
ATOM 5532 N N . ILE D 1 168 ? 4.508 -12.798 -28.534 1.00 7.99 168 ILE D N 1
ATOM 5533 C CA . ILE D 1 168 ? 5.373 -12.417 -27.423 1.00 7.33 168 ILE D CA 1
ATOM 5534 C C . ILE D 1 168 ? 4.576 -12.275 -26.132 1.00 8.72 168 ILE D C 1
ATOM 5535 O O . ILE D 1 168 ? 3.568 -11.562 -26.084 1.00 8.74 168 ILE D O 1
ATOM 5540 N N . PRO D 1 169 ? 5.004 -12.977 -25.074 1.00 7.34 169 PRO D N 1
ATOM 5541 C CA . PRO D 1 169 ? 4.300 -12.886 -23.787 1.00 7.33 169 PRO D CA 1
ATOM 5542 C C . PRO D 1 169 ? 4.526 -11.549 -23.090 1.00 7.56 169 PRO D C 1
ATOM 5543 O O . PRO D 1 169 ? 5.519 -10.876 -23.349 1.00 7.89 169 PRO D O 1
ATOM 5547 N N . GLN D 1 170 ? 3.607 -11.178 -22.207 1.00 5.65 170 GLN D N 1
ATOM 5548 C CA . GLN D 1 170 ? 3.759 -9.984 -21.371 1.00 6.97 170 GLN D CA 1
ATOM 5549 C C . GLN D 1 170 ? 3.949 -8.692 -22.175 1.00 6.85 170 GLN D C 1
ATOM 5550 O O . GLN D 1 170 ? 4.655 -7.786 -21.728 1.00 5.02 170 GLN D O 1
ATOM 5556 N N . LEU D 1 171 ? 3.309 -8.602 -23.335 1.00 7.22 171 LEU D N 1
ATOM 5557 C CA . LEU D 1 171 ? 3.332 -7.373 -24.120 1.00 6.64 171 LEU D CA 1
ATOM 5558 C C . LEU D 1 171 ? 2.667 -6.231 -23.382 1.00 8.07 171 LEU D C 1
ATOM 5559 O O . LEU D 1 171 ? 1.718 -6.430 -22.621 1.00 9.82 171 LEU D O 1
ATOM 5564 N N . VAL D 1 172 ? 3.159 -5.024 -23.624 1.00 9.62 172 VAL D N 1
ATOM 5565 C CA . VAL D 1 172 ? 2.489 -3.836 -23.146 1.00 7.71 172 VAL D CA 1
ATOM 5566 C C . VAL D 1 172 ? 1.452 -3.471 -24.188 1.00 12.31 172 VAL D C 1
ATOM 5567 O O . VAL D 1 172 ? 1.757 -3.394 -25.376 1.00 12.19 172 VAL D O 1
ATOM 5571 N N . VAL D 1 173 ? 0.208 -3.325 -23.751 1.00 11.90 173 VAL D N 1
ATOM 5572 C CA . VAL D 1 173 ? -0.876 -2.975 -24.652 1.00 10.65 173 VAL D CA 1
ATOM 5573 C C . VAL D 1 173 ? -1.565 -1.756 -24.063 1.00 18.15 173 VAL D C 1
ATOM 5574 O O . VAL D 1 173 ? -2.405 -1.898 -23.169 1.00 13.64 173 VAL D O 1
ATOM 5578 N N . PRO D 1 174 ? -1.181 -0.550 -24.525 1.00 12.21 174 PRO D N 1
ATOM 5579 C CA . PRO D 1 174 ? -1.793 0.666 -23.973 1.00 20.95 174 PRO D CA 1
ATOM 5580 C C . PRO D 1 174 ? -3.275 0.707 -24.317 1.00 20.59 174 PRO D C 1
ATOM 5581 O O . PRO D 1 174 ? -3.617 0.340 -25.438 1.00 25.45 174 PRO D O 1
ATOM 5585 N N . THR D 1 175 ? -4.135 1.142 -23.400 1.00 27.06 175 THR D N 1
ATOM 5586 C CA . THR D 1 175 ? -5.546 1.348 -23.737 1.00 29.42 175 THR D CA 1
ATOM 5587 C C . THR D 1 175 ? -5.917 2.826 -23.706 1.00 31.59 175 THR D C 1
ATOM 5588 O O . THR D 1 175 ? -5.167 3.648 -23.189 1.00 40.86 175 THR D O 1
#

Nearest PDB structures (foldseek):
  4z9d-assembly3_C  TM=1.005E+00  e=6.003E-39  Escherichia coli
  4z9c-assembly1_A  TM=9.295E-01  e=1.081E-32  Escherichia coli
  7ee6-assembly1_G  TM=9.283E-01  e=1.025E-23  Salmonella enterica subsp. enterica serovar Typhi str. CT18
  6vx4-assembly1_G  TM=9.333E-01  e=3.291E-20  Salmonella enterica subsp. enterica serovar Typhi str. CT18
  7sky-assembly4_D  TM=7.819E-01  e=3.604E-16  Bordetella pertussis

Radius of gyration: 32.03 Å; Cα contacts (8 Å, |Δi|>4): 1467; chains: 4; bounding box: 62×82×92 Å

Sequence (698 aa):
GPGTDFVYRVDSRPPEEIFRDGFRSHGFNRNLQQHLRGDSCAAGSRDSAFIATTTSLIETYNIARQYYSSSGFHGRLYRYRIRANNIFYPIQPSVNYLTQRGITFSGFERIMMRREDNDIVAVEHIPGENIVEAVELTYDRFNSQVSDGPGTTNARYVPGSTFVNPGVIPQLVVPPGTDFVYRVDSRPPEEIFRDGFRSHGFNRNLQQHLRGDSCAAGSRDSAFIATTTSLIETYNIARQYYSSSGFHGRLYRYRIRANNIFYPIQPSVNYLTQRGITFSGFERIMMREDNDIVAVEHIPGENIVEAVELTYDRFNSQVSDGPGTTNARYVPGSTFVNPGVIPQLVVPTGPGTDFVYRVDSRPPEEIFRDGFRSHGFNRNLQQHLRGDSCAAGSRDSAFIATTTSLIETYNIARQYYSSSGFHGRLYRYRIRANNIFYPIQPSVNYLTQRGITFSGFERIMMREDNDIVAVEHIPGENIVEAVELTYDRFNSQVSDGPGTTNARYVPGSTFVNPGVIPQLVVPTGPGTDFVYRVDSRPPEEIFRDGFRRSHGFNRNLQQHLRGDSCAAGSRDSAFIATTTSLIETYNIARQYYSSSGFHGRLYRYRIRANNIFYPIQPSVNYLTQRGITFSGFERIMMREEDNDIVAVEHIPGENIVEAVELTYDRFNSQVSDGPGTTNARYVPGSTFVNPGVIPQLVVPT

B-factor: mean 16.24, std 8.38, range [3.06, 59.19]

Foldseek 3Di:
DPPFQKWKDKDQDDLVCCLAAPDFAQACAQAVVCVLVVQCPPVHVSHYQWDKIFSDPVVNLVVLLVQVQDPPRDHWMKMWMFGAAQQKEQCVQQVVVLVVVPDDDDPVRCVVCVVRGIMIGGGGDHSQGIAKMWIWDADNVVSDIDTDDIGGSPSHDDDGHYYNHHHDPPHDRD/DQFQKWKDKDQDDCVVCLAAPDFAQACAQAVVCVLVVQCPPVHVRHYQKDKIFSDPVVNLVVVLCQCQDPPDDGWMKMWMFGAAQQKEQCVQQVVVLVVVPDDDDPVNCVVCVVSGIMIGGGGDGSLRIFKMWIWDADNVVSDIDTDDIGGNPNHDDDGHYYNHHHDPPHDHDD/DPPFQKWKDKDQDDLVCCLAANDFAQACAQAVVCVLVCQCPPVHVSHDQKDKIFSDPVVNLVVLLVQVPDPPRDHWMKMWMFTAAAQKEQCVQQVVVLVVVPDDDDPVNCVVCVVRGMMIGGGGDHSQRIFKMWIWDADPVVSDIDTDDMGGNPSHDDDGHDYNHHHDPPHDHDD/DPPFQKWKDKDQDDQVCCLAFNDFAQACAQAVVCVLVCQCPPVHVSHYQKDKIFSDPVVNLVVLLVQVQDPPRDHWMKMWMFTAAAQKEQCVQQVVVLVVVVDDDDPVSCVVCVVSGMMIGGGGDHSQGIFKMWIWDADPVVSDIDTDDMGGNPSHDDDGHDYNHHHDPPHDRDD

Secondary structure (DSSP, 8-state):
-TT--EEEEEESS-HHHHHHH-EE-S--B--HHHHHHTTTSTTTTS-BSEEEEES-HHHHHHHHHHHHTSTT--S-EEEEEEE--TTEEESHHHHHHHHHTT----HHHHHHTTT--EEEEESEE-GGGEEEEEEEEEETTTTEEEEEEEEE-TT----------SPPTT----/----EEEEEESS-HHHHHHH-EE-S--B--HHHHHHTTTSTTTTS-BSEEEEES-HHHHHHHHHHHHTSTT--S-EEEEEEE--TTEEESHHHHHHHHHTT----HHHHHHHTT--EEEEESEE-GGGEEEEEEEEEETTTTEEEEEEEEE-TT----------SPPTT-----/-TT--EEEEEESS-HHHHHHH-EE-S--B--HHHHHHTTTSTTTTS-BSEEEEES-HHHHHHHHHHHHTSTT--S-EEEEEEE--TTEEESHHHHHHHHHTT----HHHHHHTTT--EEEEESEE-GGGEEEEEEEEEETTTTEEEEEEEEE-TT----------SPPTT-----/-TT--EEEEEESS-HHHHHHH-EE-S--B--HHHHHHTTTSTTTTS-BSEEEEES-HHHHHHHHHHHHTSTT--S-EEEEEEE--TTEEESHHHHHHHHHTT----HHHHHHHTT--EEEEESEE-GGGEEEEEEEEEETTTTEEEEEEEEE-TT----------SPPTT-----